Protein AF-0000000069466565 (afdb_homodimer)

Nearest PDB structures (foldseek):
  8gk3-assembly10_J  TM=8.746E-01  e=1.730E-12  Homo sapiens
  2v0m-assembly2_B  TM=7.792E-01  e=9.786E-13  Homo sapiens
  7wzl-assembly1_A  TM=8.417E-01  e=1.975E-11  Streptomyces avermitilis
  2v0m-assembly3_C  TM=7.382E-01  e=1.730E-12  Homo sapiens
  7wzm-assembly1_A  TM=8.227E-01  e=2.559E-11  Streptomyces avermitilis

Radius of gyration: 23.62 Å; Cα contacts (8 Å, |Δi|>4): 745; chains: 2; bounding box: 65×67×74 Å

Solvent-accessible surface area (backbone atoms only — not comparable to full-atom values): 26629 Å² total; per-residue (Å²): 112,69,66,54,50,50,46,48,50,47,47,53,48,43,50,53,47,48,47,48,50,44,49,49,46,46,56,54,61,75,35,70,61,38,47,27,67,46,46,40,40,51,43,0,26,48,14,17,61,72,31,51,52,29,26,41,43,38,49,48,33,51,45,51,40,17,69,29,64,69,58,39,51,54,42,42,53,53,46,37,71,74,46,55,87,57,84,72,70,81,87,45,74,70,56,56,69,68,42,55,64,52,48,19,39,47,51,41,32,24,37,70,54,19,30,40,29,57,44,76,43,68,34,89,45,74,39,78,52,97,88,38,77,43,50,54,68,40,78,42,75,47,51,39,53,60,57,39,44,36,51,92,69,29,70,66,38,87,58,93,52,36,64,55,52,35,82,92,37,35,78,70,44,55,78,82,56,66,57,52,49,59,86,40,91,78,43,47,63,62,42,55,49,37,50,50,49,27,49,50,51,50,48,57,51,47,67,49,29,42,59,35,33,74,65,56,70,88,76,51,46,76,36,82,43,41,30,45,38,58,73,52,87,76,49,38,46,41,36,49,70,71,75,69,67,90,120,110,70,65,55,51,50,46,46,51,49,47,51,48,44,48,53,47,47,47,48,50,44,50,50,44,46,55,56,62,74,35,70,62,38,48,27,67,47,47,39,41,51,44,1,26,49,12,17,59,72,31,54,53,31,27,40,44,39,50,48,34,50,44,52,38,17,67,29,63,70,58,39,50,53,43,41,52,51,45,37,72,74,46,57,87,58,84,72,72,81,86,47,74,70,56,56,68,68,42,55,64,50,49,19,40,48,50,41,32,26,38,70,54,20,29,39,28,55,42,78,45,68,34,88,46,73,37,78,53,98,88,37,77,44,52,54,69,39,78,41,75,48,51,39,54,59,57,39,45,35,52,91,68,29,71,66,40,85,56,91,54,35,66,56,53,34,81,92,37,34,78,69,44,55,77,82,56,64,57,51,51,60,85,42,91,78,41,47,63,61,42,54,49,37,50,50,48,28,50,51,51,51,47,58,48,47,67,49,29,42,60,35,33,74,66,57,69,89,76,51,47,76,37,83,43,41,32,45,37,60,74,54,86,76,48,37,45,41,37,49,71,73,75,68,69,87,122

pLDDT: mean 73.12, std 19.89, range [24.97, 98.38]

Structure (mmCIF, N/CA/C/O backbone):
data_AF-0000000069466565-model_v1
#
loop_
_entity.id
_entity.type
_entity.pdbx_description
1 polymer 'Cytochrome P450 4V2'
#
loop_
_atom_site.group_PDB
_atom_site.id
_atom_site.type_symbol
_atom_site.label_atom_id
_atom_site.label_alt_id
_atom_site.label_comp_id
_atom_site.label_asym_id
_atom_site.label_entity_id
_atom_site.label_seq_id
_atom_site.pdbx_PDB_ins_code
_atom_site.Cartn_x
_atom_site.Cartn_y
_atom_site.Cartn_z
_atom_site.occupancy
_atom_site.B_iso_or_equiv
_atom_site.auth_seq_id
_atom_site.auth_comp_id
_atom_site.auth_asym_id
_atom_site.auth_atom_id
_atom_site.pdbx_PDB_model_num
ATOM 1 N N . MET A 1 1 ? 32.688 6.328 -4.332 1 39.59 1 MET A N 1
ATOM 2 C CA . MET A 1 1 ? 32.031 5.508 -5.332 1 39.59 1 MET A CA 1
ATOM 3 C C . MET A 1 1 ? 30.609 5.148 -4.879 1 39.59 1 MET A C 1
ATOM 5 O O . MET A 1 1 ? 29.672 5.223 -5.664 1 39.59 1 MET A O 1
ATOM 9 N N . ILE A 1 2 ? 30.406 4.828 -3.623 1 44.97 2 ILE A N 1
ATOM 10 C CA . ILE A 1 2 ? 29.109 4.473 -3.051 1 44.97 2 ILE A CA 1
ATOM 11 C C . ILE A 1 2 ? 28.25 5.723 -2.91 1 44.97 2 ILE A C 1
ATOM 13 O O . ILE A 1 2 ? 27.047 5.691 -3.195 1 44.97 2 ILE A O 1
ATOM 17 N N . GLU A 1 3 ? 28.859 6.816 -2.572 1 44 3 GLU A N 1
ATOM 18 C CA . GLU A 1 3 ? 28.156 8.094 -2.441 1 44 3 GLU A CA 1
ATOM 19 C C . GLU A 1 3 ? 27.625 8.562 -3.787 1 44 3 GLU A C 1
ATOM 21 O O . GLU A 1 3 ? 26.516 9.102 -3.863 1 44 3 GLU A O 1
ATOM 26 N N . GLU A 1 4 ? 28.375 8.414 -4.73 1 41.91 4 GLU A N 1
ATOM 27 C CA . GLU A 1 4 ? 27.969 8.82 -6.074 1 41.91 4 GLU A CA 1
ATOM 28 C C . GLU A 1 4 ? 26.828 7.949 -6.59 1 41.91 4 GLU A C 1
ATOM 30 O O . GLU A 1 4 ? 25.906 8.445 -7.242 1 41.91 4 GLU A O 1
ATOM 35 N N . LYS A 1 5 ? 26.922 6.691 -6.379 1 36.91 5 LYS A N 1
ATOM 36 C CA . LYS A 1 5 ? 25.844 5.816 -6.828 1 36.91 5 LYS A CA 1
ATOM 37 C C . LYS A 1 5 ? 24.531 6.133 -6.102 1 36.91 5 LYS A C 1
ATOM 39 O O . LYS A 1 5 ? 23.469 6.141 -6.715 1 36.91 5 LYS A O 1
ATOM 44 N N . LYS A 1 6 ? 24.672 6.504 -4.918 1 40.34 6 LYS A N 1
ATOM 45 C CA . LYS A 1 6 ? 23.516 6.953 -4.148 1 40.34 6 LYS A CA 1
ATOM 46 C C . LYS A 1 6 ? 22.938 8.234 -4.738 1 40.34 6 LYS A C 1
ATOM 48 O O . LYS A 1 6 ? 21.703 8.375 -4.832 1 40.34 6 LYS A O 1
ATOM 53 N N . LYS A 1 7 ? 23.812 9.047 -5.195 1 45 7 LYS A N 1
ATOM 54 C CA . LYS A 1 7 ? 23.375 10.297 -5.816 1 45 7 LYS A CA 1
ATOM 55 C C . LYS A 1 7 ? 22.703 10.047 -7.156 1 45 7 LYS A C 1
ATOM 57 O O . LYS A 1 7 ? 21.688 10.68 -7.48 1 45 7 LYS A O 1
ATOM 62 N N . ARG A 1 8 ? 23.312 9.18 -7.863 1 41.19 8 ARG A N 1
ATOM 63 C CA . ARG A 1 8 ? 22.734 8.891 -9.172 1 41.19 8 ARG A CA 1
ATOM 64 C C . ARG A 1 8 ? 21.422 8.148 -9.031 1 41.19 8 ARG A C 1
ATOM 66 O O . ARG A 1 8 ? 20.484 8.391 -9.797 1 41.19 8 ARG A O 1
ATOM 73 N N . TYR A 1 9 ? 21.422 7.23 -8.133 1 37.16 9 TYR A N 1
ATOM 74 C CA . TYR A 1 9 ? 20.172 6.535 -7.852 1 37.16 9 TYR A CA 1
ATOM 75 C C . TYR A 1 9 ? 19.125 7.492 -7.285 1 37.16 9 TYR A C 1
ATOM 77 O O . TYR A 1 9 ? 17.953 7.441 -7.668 1 37.16 9 TYR A O 1
ATOM 85 N N . ARG A 1 10 ? 19.578 8.43 -6.484 1 41.59 10 ARG A N 1
ATOM 86 C CA . ARG A 1 10 ? 18.703 9.484 -5.98 1 41.59 10 ARG A CA 1
ATOM 87 C C . ARG A 1 10 ? 18.25 10.406 -7.109 1 41.59 10 ARG A C 1
ATOM 89 O O . ARG A 1 10 ? 17.094 10.836 -7.145 1 41.59 10 ARG A O 1
ATOM 96 N N . ARG A 1 11 ? 19.234 10.75 -7.914 1 42.34 11 ARG A N 1
ATOM 97 C CA . ARG A 1 11 ? 18.922 11.656 -9.016 1 42.34 11 ARG A CA 1
ATOM 98 C C . ARG A 1 11 ? 18.047 10.969 -10.055 1 42.34 11 ARG A C 1
ATOM 100 O O . ARG A 1 11 ? 17.125 11.586 -10.594 1 42.34 11 ARG A O 1
ATOM 107 N N . GLY A 1 12 ? 18.453 9.859 -10.477 1 40.31 12 GLY A N 1
ATOM 108 C CA . GLY A 1 12 ? 17.641 9.109 -11.438 1 40.31 12 GLY A CA 1
ATOM 109 C C . GLY A 1 12 ? 16.266 8.742 -10.898 1 40.31 12 GLY A C 1
ATOM 110 O O . GLY A 1 12 ? 15.281 8.797 -11.625 1 40.31 12 GLY A O 1
ATOM 111 N N . GLU A 1 13 ? 16.266 8.32 -9.734 1 40.88 13 GLU A N 1
ATOM 112 C CA . GLU A 1 13 ? 15.016 8.047 -9.031 1 40.88 13 GLU A CA 1
ATOM 113 C C . GLU A 1 13 ? 14.18 9.312 -8.859 1 40.88 13 GLU A C 1
ATOM 115 O O . GLU A 1 13 ? 12.961 9.281 -9.031 1 40.88 13 GLU A O 1
ATOM 120 N N . LYS A 1 14 ? 14.852 10.414 -8.594 1 44.22 14 LYS A N 1
ATOM 121 C CA . LYS A 1 14 ? 14.172 11.703 -8.477 1 44.22 14 LYS A CA 1
ATOM 122 C C . LYS A 1 14 ? 13.555 12.117 -9.812 1 44.22 14 LYS A C 1
ATOM 124 O O . LYS A 1 14 ? 12.422 12.602 -9.852 1 44.22 14 LYS A O 1
ATOM 129 N N . GLU A 1 15 ? 14.398 12 -10.773 1 44.16 15 GLU A N 1
ATOM 130 C CA . GLU A 1 15 ? 13.914 12.438 -12.07 1 44.16 15 GLU A CA 1
ATOM 131 C C . GLU A 1 15 ? 12.742 11.578 -12.547 1 44.16 15 GLU A C 1
ATOM 133 O O . GLU A 1 15 ? 11.758 12.102 -13.078 1 44.16 15 GLU A O 1
ATOM 138 N N . THR A 1 16 ? 12.891 10.367 -12.453 1 41.03 16 THR A N 1
ATOM 139 C CA . THR A 1 16 ? 11.82 9.484 -12.906 1 41.03 16 THR A CA 1
ATOM 140 C C . THR A 1 16 ? 10.586 9.625 -12.023 1 41.03 16 THR A C 1
ATOM 142 O O . THR A 1 16 ? 9.461 9.648 -12.516 1 41.03 16 THR A O 1
ATOM 145 N N . ARG A 1 17 ? 10.844 9.789 -10.766 1 43.06 17 ARG A N 1
ATOM 146 C CA . ARG A 1 17 ? 9.742 10 -9.844 1 43.06 17 ARG A CA 1
ATOM 147 C C . ARG A 1 17 ? 9.047 11.336 -10.109 1 43.06 17 ARG A C 1
ATOM 149 O O . ARG A 1 17 ? 7.82 11.422 -10.086 1 43.06 17 ARG A O 1
ATOM 156 N N . THR A 1 18 ? 9.984 12.305 -10.383 1 44.16 18 THR A N 1
ATOM 157 C CA . THR A 1 18 ? 9.445 13.625 -10.703 1 44.16 18 THR A CA 1
ATOM 158 C C . THR A 1 18 ? 8.633 13.578 -11.992 1 44.16 18 THR A C 1
ATOM 160 O O . THR A 1 18 ? 7.574 14.203 -12.094 1 44.16 18 THR A O 1
ATOM 163 N N . ARG A 1 19 ? 9.109 12.859 -12.859 1 41.47 19 ARG A N 1
ATOM 164 C CA . ARG A 1 19 ? 8.375 12.797 -14.125 1 41.47 19 ARG A CA 1
ATOM 165 C C . ARG A 1 19 ? 7.027 12.117 -13.945 1 41.47 19 ARG A C 1
ATOM 167 O O . ARG A 1 19 ? 6.023 12.547 -14.516 1 41.47 19 ARG A O 1
ATOM 174 N N . LYS A 1 20 ? 7.07 11.148 -13.227 1 43.25 20 LYS A N 1
ATOM 175 C CA . LYS A 1 20 ? 5.844 10.398 -12.977 1 43.25 20 LYS A CA 1
ATOM 176 C C . LYS A 1 20 ? 4.836 11.242 -12.195 1 43.25 20 LYS A C 1
ATOM 178 O O . LYS A 1 20 ? 3.645 11.25 -12.523 1 43.25 20 LYS A O 1
ATOM 183 N N . TYR A 1 21 ? 5.434 11.773 -11.25 1 45.84 21 TYR A N 1
ATOM 184 C CA . TYR A 1 21 ? 4.609 12.727 -10.516 1 45.84 21 TYR A CA 1
ATOM 185 C C . TYR A 1 21 ? 4.066 13.805 -11.438 1 45.84 21 TYR A C 1
ATOM 187 O O . TYR A 1 21 ? 2.9 14.195 -11.336 1 45.84 21 TYR A O 1
ATOM 195 N N . LYS A 1 22 ? 4.934 14.109 -12.297 1 43.66 22 LYS A N 1
ATOM 196 C CA . LYS A 1 22 ? 4.508 15.117 -13.266 1 43.66 22 LYS A CA 1
ATOM 197 C C . LYS A 1 22 ? 3.395 14.586 -14.164 1 43.66 22 LYS A C 1
ATOM 199 O O . LYS A 1 22 ? 2.416 15.289 -14.422 1 43.66 22 LYS A O 1
ATOM 204 N N . ALA A 1 23 ? 3.574 13.461 -14.578 1 43.47 23 ALA A N 1
ATOM 205 C CA . ALA A 1 23 ? 2.557 12.898 -15.453 1 43.47 23 ALA A CA 1
ATOM 206 C C . ALA A 1 23 ? 1.229 12.727 -14.727 1 43.47 23 ALA A C 1
ATOM 208 O O . ALA A 1 23 ? 0.166 13.016 -15.281 1 43.47 23 ALA A O 1
ATOM 209 N N . LEU A 1 24 ? 1.305 12.312 -13.594 1 45.97 24 LEU A N 1
ATOM 210 C CA . LEU A 1 24 ? 0.1 12.188 -12.781 1 45.97 24 LEU A CA 1
ATOM 211 C C . LEU A 1 24 ? -0.555 13.547 -12.57 1 45.97 24 LEU A C 1
ATOM 213 O O . LEU A 1 24 ? -1.773 13.68 -12.703 1 45.97 24 LEU A O 1
ATOM 217 N N . MET A 1 25 ? 0.292 14.32 -12.211 1 45.16 25 MET A N 1
ATOM 218 C CA . MET A 1 25 ? -0.191 15.688 -12.023 1 45.16 25 MET A CA 1
ATOM 219 C C . MET A 1 25 ? -0.818 16.219 -13.305 1 45.16 25 MET A C 1
ATOM 221 O O . MET A 1 25 ? -1.869 16.859 -13.266 1 45.16 25 MET A O 1
ATOM 225 N N . GLU A 1 26 ? -0.104 15.922 -14.344 1 44.25 26 GLU A N 1
ATOM 226 C CA . GLU A 1 26 ? -0.64 16.359 -15.625 1 44.25 26 GLU A CA 1
ATOM 227 C C . GLU A 1 26 ? -2.004 15.734 -15.898 1 44.25 26 GLU A C 1
ATOM 229 O O . GLU A 1 26 ? -2.912 16.406 -16.406 1 44.25 26 GLU A O 1
ATOM 234 N N . MET A 1 27 ? -2.1 14.57 -15.5 1 43.72 27 MET A N 1
ATOM 235 C CA . MET A 1 27 ? -3.385 13.906 -15.688 1 43.72 27 MET A CA 1
ATOM 236 C C . MET A 1 27 ? -4.457 14.531 -14.797 1 43.72 27 MET A C 1
ATOM 238 O O . MET A 1 27 ? -5.602 14.703 -15.227 1 43.72 27 MET A O 1
ATOM 242 N N . LEU A 1 28 ? -4.031 14.797 -13.656 1 45.84 28 LEU A N 1
ATOM 243 C CA . LEU A 1 28 ? -4.957 15.445 -12.727 1 45.84 28 LEU A CA 1
ATOM 244 C C . LEU A 1 28 ? -5.305 16.859 -13.203 1 45.84 28 LEU A C 1
ATOM 246 O O . LEU A 1 28 ? -6.445 17.297 -13.047 1 45.84 28 LEU A O 1
ATOM 250 N N . LEU A 1 29 ? -4.254 17.469 -13.695 1 44.94 29 LEU A N 1
ATOM 251 C CA . LEU A 1 29 ? -4.414 18.859 -14.125 1 44.94 29 LEU A CA 1
ATOM 252 C C . LEU A 1 29 ? -5.219 18.938 -15.414 1 44.94 29 LEU A C 1
ATOM 254 O O . LEU A 1 29 ? -5.914 19.938 -15.656 1 44.94 29 LEU A O 1
ATOM 258 N N . ASP A 1 30 ? -5.008 18.016 -16.219 1 43.19 30 ASP A N 1
ATOM 259 C CA . ASP A 1 30 ? -5.711 18.094 -17.5 1 43.19 30 ASP A CA 1
ATOM 260 C C . ASP A 1 30 ? -7.211 17.891 -17.312 1 43.19 30 ASP A C 1
ATOM 262 O O . ASP A 1 30 ? -8 18.188 -18.219 1 43.19 30 ASP A O 1
ATOM 266 N N . ARG A 1 31 ? -7.496 17.5 -16.109 1 43 31 ARG A N 1
ATOM 267 C CA . ARG A 1 31 ? -8.93 17.312 -15.883 1 43 31 ARG A CA 1
ATOM 268 C C . ARG A 1 31 ? -9.477 18.375 -14.938 1 43 31 ARG A C 1
ATOM 270 O O . ARG A 1 31 ? -8.867 18.672 -13.914 1 43 31 ARG A O 1
ATOM 277 N N . ASN A 1 32 ? -10.344 19.172 -15.344 1 46.47 32 ASN A N 1
ATOM 278 C CA . ASN A 1 32 ? -10.961 20.281 -14.648 1 46.47 32 ASN A CA 1
ATOM 279 C C . ASN A 1 32 ? -11.633 19.844 -13.352 1 46.47 32 ASN A C 1
ATOM 281 O O . ASN A 1 32 ? -11.773 20.625 -12.414 1 46.47 32 ASN A O 1
ATOM 285 N N . GLU A 1 33 ? -12.297 18.797 -13.375 1 44.88 33 GLU A N 1
ATOM 286 C CA . GLU A 1 33 ? -12.977 18.219 -12.219 1 44.88 33 GLU A CA 1
ATOM 287 C C . GLU A 1 33 ? -12.672 16.734 -12.07 1 44.88 33 GLU A C 1
ATOM 289 O O . GLU A 1 33 ? -12.75 15.984 -13.039 1 44.88 33 GLU A O 1
ATOM 294 N N . LEU A 1 34 ? -11.883 16.562 -11.141 1 48.78 34 LEU A N 1
ATOM 295 C CA . LEU A 1 34 ? -11.711 15.141 -10.859 1 48.78 34 LEU A CA 1
ATOM 296 C C . LEU A 1 34 ? -12.711 14.672 -9.805 1 48.78 34 LEU A C 1
ATOM 298 O O . LEU A 1 34 ? -12.914 15.344 -8.797 1 48.78 34 LEU A O 1
ATOM 302 N N . SER A 1 35 ? -13.484 13.797 -10.281 1 46.06 35 SER A N 1
ATOM 303 C CA . SER A 1 35 ? -14.375 13.164 -9.32 1 46.06 35 SER A CA 1
ATOM 304 C C . SER A 1 35 ? -13.594 12.422 -8.242 1 46.06 35 SER A C 1
ATOM 306 O O . SER A 1 35 ? -12.391 12.188 -8.391 1 46.06 35 SER A O 1
ATOM 308 N N . ALA A 1 36 ? -14.297 12.211 -7.242 1 43.5 36 ALA A N 1
ATOM 309 C CA . ALA A 1 36 ? -13.742 11.445 -6.125 1 43.5 36 ALA A CA 1
ATOM 310 C C . ALA A 1 36 ? -13.062 10.172 -6.613 1 43.5 36 ALA A C 1
ATOM 312 O O . ALA A 1 36 ? -11.977 9.82 -6.141 1 43.5 36 ALA A O 1
ATOM 313 N N . ALA A 1 37 ? -13.797 9.742 -7.512 1 45.16 37 ALA A N 1
ATOM 314 C CA . ALA A 1 37 ? -13.297 8.492 -8.07 1 45.16 37 ALA A CA 1
ATOM 315 C C . ALA A 1 37 ? -11.992 8.711 -8.828 1 45.16 37 ALA A C 1
ATOM 317 O O . ALA A 1 37 ? -11.062 7.902 -8.734 1 45.16 37 ALA A O 1
ATOM 318 N N . GLU A 1 38 ? -11.93 9.844 -9.375 1 46.88 38 GLU A N 1
ATOM 319 C CA . GLU A 1 38 ? -10.734 10.148 -10.148 1 46.88 38 GLU A CA 1
ATOM 320 C C . GLU A 1 38 ? -9.555 10.484 -9.242 1 46.88 38 GLU A C 1
ATOM 322 O O . GLU A 1 38 ? -8.422 10.086 -9.508 1 46.88 38 GLU A O 1
ATOM 327 N N . ILE A 1 39 ? -9.789 11.164 -8.25 1 47.41 39 ILE A N 1
ATOM 328 C CA . ILE A 1 39 ? -8.758 11.5 -7.27 1 47.41 39 ILE A CA 1
ATOM 329 C C . ILE A 1 39 ? -8.227 10.227 -6.613 1 47.41 39 ILE A C 1
ATOM 331 O O . ILE A 1 39 ? -7.016 10.039 -6.504 1 47.41 39 ILE A O 1
ATOM 335 N N . ASP A 1 40 ? -9.203 9.547 -6.172 1 44.66 40 ASP A N 1
ATOM 336 C CA . ASP A 1 40 ? -8.805 8.266 -5.594 1 44.66 40 ASP A CA 1
ATOM 337 C C . ASP A 1 40 ? -7.945 7.465 -6.57 1 44.66 40 ASP A C 1
ATOM 339 O O . ASP A 1 40 ? -6.941 6.867 -6.18 1 44.66 40 ASP A O 1
ATOM 343 N N . GLU A 1 41 ? -8.391 7.586 -7.762 1 43.97 41 GLU A N 1
ATOM 344 C CA . GLU A 1 41 ? -7.66 6.887 -8.812 1 43.97 41 GLU A CA 1
ATOM 345 C C . GLU A 1 41 ? -6.246 7.438 -8.961 1 43.97 41 GLU A C 1
ATOM 347 O O . GLU A 1 41 ? -5.289 6.672 -9.117 1 43.97 41 GLU A O 1
ATOM 352 N N . GLU A 1 42 ? -6.207 8.68 -8.898 1 45.5 42 GLU A N 1
ATOM 353 C CA . GLU A 1 42 ? -4.906 9.328 -9.039 1 45.5 42 GLU A CA 1
ATOM 354 C C . GLU A 1 42 ? -4.012 9.031 -7.844 1 45.5 42 GLU A C 1
ATOM 356 O O . GLU A 1 42 ? -2.816 8.781 -8 1 45.5 42 GLU A O 1
ATOM 361 N N . MET A 1 43 ? -4.555 9.133 -6.77 1 43.53 43 MET A N 1
ATOM 362 C CA . MET A 1 43 ? -3.797 8.859 -5.551 1 43.53 43 MET A CA 1
ATOM 363 C C . MET A 1 43 ? -3.32 7.414 -5.52 1 43.53 43 MET A C 1
ATOM 365 O O . MET A 1 43 ? -2.197 7.133 -5.094 1 43.53 43 MET A O 1
ATOM 369 N N . ASP A 1 44 ? -4.262 6.641 -5.961 1 42.16 44 ASP A N 1
ATOM 370 C CA . ASP A 1 44 ? -3.924 5.223 -6.047 1 42.16 44 ASP A CA 1
ATOM 371 C C . ASP A 1 44 ? -2.746 4.996 -6.992 1 42.16 44 ASP A C 1
ATOM 373 O O . ASP A 1 44 ? -1.87 4.176 -6.711 1 42.16 44 ASP A O 1
ATOM 377 N N . THR A 1 45 ? -2.764 5.738 -8.039 1 41.62 45 THR A N 1
ATOM 378 C CA . THR A 1 45 ? -1.65 5.68 -8.977 1 41.62 45 THR A CA 1
ATOM 379 C C . THR A 1 45 ? -0.339 6.043 -8.289 1 41.62 45 THR A C 1
ATOM 381 O O . THR A 1 45 ? 0.695 5.422 -8.547 1 41.62 45 THR A O 1
ATOM 384 N N . PHE A 1 46 ? -0.394 6.836 -7.355 1 42.12 46 PHE A N 1
ATOM 385 C CA . PHE A 1 46 ? 0.79 7.234 -6.602 1 42.12 46 PHE A CA 1
ATOM 386 C C . PHE A 1 46 ? 1.244 6.109 -5.68 1 42.12 46 PHE A C 1
ATOM 388 O O . PHE A 1 46 ? 2.443 5.93 -5.457 1 42.12 46 PHE A O 1
ATOM 395 N N . ALA A 1 47 ? 0.37 5.445 -5.09 1 41.38 47 ALA A N 1
ATOM 396 C CA . ALA A 1 47 ? 0.669 4.359 -4.156 1 41.38 47 ALA A CA 1
ATOM 397 C C . ALA A 1 47 ? 1.365 3.203 -4.867 1 41.38 47 ALA A C 1
ATOM 399 O O . ALA A 1 47 ? 2.203 2.518 -4.277 1 41.38 47 ALA A O 1
ATOM 400 N N . LEU A 1 48 ? 1.037 2.932 -6.109 1 39.09 48 LEU A N 1
ATOM 401 C CA . LEU A 1 48 ? 1.658 1.831 -6.836 1 39.09 48 LEU A CA 1
ATOM 402 C C . LEU A 1 48 ? 3.17 2.016 -6.914 1 39.09 48 LEU A C 1
ATOM 404 O O . LEU A 1 48 ? 3.92 1.036 -6.926 1 39.09 48 LEU A O 1
ATOM 408 N N . ALA A 1 49 ? 3.727 3.285 -6.996 1 40.25 49 ALA A N 1
ATOM 409 C CA . ALA A 1 49 ? 5.172 3.447 -7.141 1 40.25 49 ALA A CA 1
ATOM 410 C C . ALA A 1 49 ? 5.906 2.914 -5.914 1 40.25 49 ALA A C 1
ATOM 412 O O . ALA A 1 49 ? 7.133 3.021 -5.824 1 40.25 49 ALA A O 1
ATOM 413 N N . GLY A 1 50 ? 5.242 1.867 -5.32 1 42.59 50 GLY A N 1
ATOM 414 C CA . GLY A 1 50 ? 5.988 1.29 -4.215 1 42.59 50 GLY A CA 1
ATOM 415 C C . GLY A 1 50 ? 6.031 2.186 -2.992 1 42.59 50 GLY A C 1
ATOM 416 O O . GLY A 1 50 ? 6.746 1.899 -2.029 1 42.59 50 GLY A O 1
ATOM 417 N N . HIS A 1 51 ? 5.414 3.293 -3.191 1 51.38 51 HIS A N 1
ATOM 418 C CA . HIS A 1 51 ? 5.508 4.18 -2.037 1 51.38 51 HIS A CA 1
ATOM 419 C C . HIS A 1 51 ? 4.211 4.18 -1.238 1 51.38 51 HIS A C 1
ATOM 421 O O . HIS A 1 51 ? 3.541 5.211 -1.134 1 51.38 51 HIS A O 1
ATOM 427 N N . VAL A 1 52 ? 3.836 2.982 -0.879 1 56.59 52 VAL A N 1
ATOM 428 C CA . VAL A 1 52 ? 2.602 2.76 -0.134 1 56.59 52 VAL A CA 1
ATOM 429 C C . VAL A 1 52 ? 2.492 3.775 1.002 1 56.59 52 VAL A C 1
ATOM 431 O O . VAL A 1 52 ? 1.42 4.332 1.245 1 56.59 52 VAL A O 1
ATOM 434 N N . ASN A 1 53 ? 3.613 4.074 1.418 1 66.62 53 ASN A N 1
ATOM 435 C CA . ASN A 1 53 ? 3.611 4.984 2.559 1 66.62 53 ASN A CA 1
ATOM 436 C C . ASN A 1 53 ? 3.309 6.418 2.129 1 66.62 53 ASN A C 1
ATOM 438 O O . ASN A 1 53 ? 2.557 7.125 2.801 1 66.62 53 ASN A O 1
ATOM 442 N N . THR A 1 54 ? 3.859 6.73 1.03 1 72.19 54 THR A N 1
ATOM 443 C CA . THR A 1 54 ? 3.643 8.086 0.541 1 72.19 54 THR A CA 1
ATOM 444 C C . THR A 1 54 ? 2.186 8.281 0.13 1 72.19 54 THR A C 1
ATOM 446 O O . THR A 1 54 ? 1.575 9.305 0.46 1 72.19 54 THR A O 1
ATOM 449 N N . THR A 1 55 ? 1.61 7.324 -0.483 1 70.62 55 THR A N 1
ATOM 450 C CA . THR A 1 55 ? 0.225 7.398 -0.935 1 70.62 55 THR A CA 1
ATOM 451 C C . THR A 1 55 ? -0.728 7.48 0.254 1 70.62 55 THR A C 1
ATOM 453 O O . THR A 1 55 ? -1.67 8.273 0.246 1 70.62 55 THR A O 1
ATOM 456 N N . ALA A 1 56 ? -0.486 6.691 1.161 1 75.44 56 ALA A N 1
ATOM 457 C CA . ALA A 1 56 ? -1.336 6.715 2.348 1 75.44 56 ALA A CA 1
ATOM 458 C C . ALA A 1 56 ? -1.252 8.062 3.059 1 75.44 56 ALA A C 1
ATOM 460 O O . ALA A 1 56 ? -2.271 8.609 3.48 1 75.44 56 ALA A O 1
ATOM 461 N N . ALA A 1 57 ? -0.035 8.531 3.143 1 81.88 57 ALA A N 1
ATOM 462 C CA . ALA A 1 57 ? 0.16 9.812 3.807 1 81.88 57 ALA A CA 1
ATOM 463 C C . ALA A 1 57 ? -0.594 10.922 3.08 1 81.88 57 ALA A C 1
ATOM 465 O O . ALA A 1 57 ? -1.267 11.742 3.713 1 81.88 57 ALA A O 1
ATOM 466 N N . VAL A 1 58 ? -0.506 10.938 1.808 1 83.06 58 VAL A N 1
ATOM 467 C CA . VAL A 1 58 ? -1.149 11.969 0.997 1 83.06 58 VAL A CA 1
ATOM 468 C C . VAL A 1 58 ? -2.666 11.836 1.1 1 83.06 58 VAL A C 1
ATOM 470 O O . VAL A 1 58 ? -3.377 12.836 1.228 1 83.06 58 VAL A O 1
ATOM 473 N N . ARG A 1 59 ? -3.135 10.648 1.089 1 80.06 59 ARG A N 1
ATOM 474 C CA . ARG A 1 59 ? -4.566 10.383 1.179 1 80.06 59 ARG A CA 1
ATOM 475 C C . ARG A 1 59 ? -5.141 10.914 2.488 1 80.06 59 ARG A C 1
ATOM 477 O O . ARG A 1 59 ? -6.148 11.625 2.486 1 80.06 59 ARG A O 1
ATOM 484 N N . TRP A 1 60 ? -4.527 10.578 3.492 1 88 60 TRP A N 1
ATOM 485 C CA . TRP A 1 60 ? -5.02 11.023 4.793 1 88 60 TRP A CA 1
ATOM 486 C C . TRP A 1 60 ? -4.93 12.539 4.918 1 88 60 TRP A C 1
ATOM 488 O O . TRP A 1 60 ? -5.828 13.172 5.477 1 88 60 TRP A O 1
ATOM 498 N N . ALA A 1 61 ? -3.84 13.086 4.422 1 92.19 61 ALA A N 1
ATOM 499 C CA . ALA A 1 61 ? -3.676 14.531 4.488 1 92.19 61 ALA A CA 1
ATOM 500 C C . ALA A 1 61 ? -4.793 15.242 3.729 1 92.19 61 ALA A C 1
ATOM 502 O O . ALA A 1 61 ? -5.414 16.172 4.254 1 92.19 61 ALA A O 1
ATOM 503 N N . LEU A 1 62 ? -5.094 14.789 2.547 1 89.12 62 LEU A N 1
ATOM 504 C CA . LEU A 1 62 ? -6.129 15.43 1.741 1 89.12 62 LEU A CA 1
ATOM 505 C C . LEU A 1 62 ? -7.508 15.211 2.357 1 89.12 62 LEU A C 1
ATOM 507 O O . LEU A 1 62 ? -8.359 16.094 2.322 1 89.12 62 LEU A O 1
ATOM 511 N N . TYR A 1 63 ? -7.727 14.039 2.898 1 91.12 63 TYR A N 1
ATOM 512 C CA . TYR A 1 63 ? -8.984 13.742 3.576 1 91.12 63 TYR A CA 1
ATOM 513 C C . TYR A 1 63 ? -9.234 14.727 4.715 1 91.12 63 TYR A C 1
ATOM 515 O O . TYR A 1 63 ? -10.305 15.336 4.797 1 91.12 63 TYR A O 1
ATOM 523 N N . LEU A 1 64 ? -8.188 14.953 5.48 1 96.56 64 LEU A N 1
ATOM 524 C CA . LEU A 1 64 ? -8.336 15.812 6.648 1 96.56 64 LEU A CA 1
ATOM 525 C C . LEU A 1 64 ? -8.438 17.281 6.234 1 96.56 64 LEU A C 1
ATOM 527 O O . LEU A 1 64 ? -9.234 18.031 6.793 1 96.56 64 LEU A O 1
ATOM 531 N N . VAL A 1 65 ? -7.652 17.641 5.312 1 96.62 65 VAL A N 1
ATOM 532 C CA . VAL A 1 65 ? -7.738 19 4.797 1 96.62 65 VAL A CA 1
ATOM 533 C C . VAL A 1 65 ? -9.133 19.25 4.215 1 96.62 65 VAL A C 1
ATOM 535 O O . VAL A 1 65 ? -9.719 20.312 4.422 1 96.62 65 VAL A O 1
ATOM 538 N N . GLY A 1 66 ? -9.68 18.266 3.562 1 95 66 GLY A N 1
ATOM 539 C CA . GLY A 1 66 ? -10.992 18.375 2.959 1 95 66 GLY A CA 1
ATOM 540 C C . GLY A 1 66 ? -12.109 18.5 3.98 1 95 66 GLY A C 1
ATOM 541 O O . GLY A 1 66 ? -13.188 19.016 3.668 1 95 66 GLY A O 1
ATOM 542 N N . LEU A 1 67 ? -11.883 18.078 5.152 1 97.19 67 LEU A N 1
ATOM 543 C CA . LEU A 1 67 ? -12.867 18.172 6.234 1 97.19 67 LEU A CA 1
ATOM 544 C C . LEU A 1 67 ? -12.734 19.484 6.98 1 97.19 67 LEU A C 1
ATOM 546 O O . LEU A 1 67 ? -13.602 19.844 7.785 1 97.19 67 LEU A O 1
ATOM 550 N N . ASN A 1 68 ? -11.641 20.234 6.688 1 97.94 68 ASN A N 1
ATOM 551 C CA . ASN A 1 68 ? -11.328 21.422 7.461 1 97.94 68 ASN A CA 1
ATOM 552 C C . ASN A 1 68 ? -11.039 22.625 6.559 1 97.94 68 ASN A C 1
ATOM 554 O O . ASN A 1 68 ? -9.883 22.969 6.324 1 97.94 68 ASN A O 1
ATOM 558 N N . PRO A 1 69 ? -12.07 23.297 6.227 1 97.31 69 PRO A N 1
ATOM 559 C CA . PRO A 1 69 ? -11.914 24.391 5.266 1 97.31 69 PRO A CA 1
ATOM 560 C C . PRO A 1 69 ? -11.023 25.516 5.789 1 97.31 69 PRO A C 1
ATOM 562 O O . PRO A 1 69 ? -10.328 26.172 5.008 1 97.31 69 PRO A O 1
ATOM 565 N N . ASP A 1 70 ? -11.062 25.734 7.078 1 97.88 70 ASP A N 1
ATOM 566 C CA . ASP A 1 70 ? -10.219 26.766 7.656 1 97.88 70 ASP A CA 1
ATOM 567 C C . ASP A 1 70 ? -8.742 26.438 7.508 1 97.88 70 ASP A C 1
ATOM 569 O O . ASP A 1 70 ? -7.926 27.297 7.191 1 97.88 70 ASP A O 1
ATOM 573 N N . VAL A 1 71 ? -8.414 25.234 7.727 1 98.38 71 VAL A N 1
ATOM 574 C CA . VAL A 1 71 ? -7.043 24.766 7.559 1 98.38 71 VAL A CA 1
ATOM 575 C C . VAL A 1 71 ? -6.648 24.844 6.086 1 98.38 71 VAL A C 1
ATOM 577 O O . VAL A 1 71 ? -5.547 25.281 5.754 1 98.38 71 VAL A O 1
ATOM 580 N N . GLN A 1 72 ? -7.52 24.406 5.246 1 98.12 72 GLN A N 1
ATOM 581 C CA . GLN A 1 72 ? -7.258 24.453 3.812 1 98.12 72 GLN A CA 1
ATOM 582 C C . GLN A 1 72 ? -6.98 25.875 3.352 1 98.12 72 GLN A C 1
ATOM 584 O O . GLN A 1 72 ? -6.062 26.109 2.564 1 98.12 72 GLN A O 1
ATOM 589 N N . ALA A 1 73 ? -7.762 26.812 3.863 1 98.06 73 ALA A N 1
ATOM 590 C CA . ALA A 1 73 ? -7.582 28.219 3.504 1 98.06 73 ALA A CA 1
ATOM 591 C C . ALA A 1 73 ? -6.199 28.719 3.908 1 98.06 73 ALA A C 1
ATOM 593 O O . ALA A 1 73 ? -5.551 29.438 3.152 1 98.06 73 ALA A O 1
ATOM 594 N N . LYS A 1 74 ? -5.785 28.344 5.051 1 98.25 74 LYS A N 1
ATOM 595 C CA . LYS A 1 74 ? -4.457 28.734 5.52 1 98.25 74 LYS A CA 1
ATOM 596 C C . LYS A 1 74 ? -3.363 28.141 4.641 1 98.25 74 LYS A C 1
ATOM 598 O O . LYS A 1 74 ? -2.375 28.797 4.328 1 98.25 74 LYS A O 1
ATOM 603 N N . VAL A 1 75 ? -3.537 26.906 4.246 1 98.38 75 VAL A N 1
ATOM 604 C CA . VAL A 1 75 ? -2.566 26.234 3.377 1 98.38 75 VAL A CA 1
ATOM 605 C C . VAL A 1 75 ? -2.537 26.938 2.016 1 98.38 75 VAL A C 1
ATOM 607 O O . VAL A 1 75 ? -1.464 27.172 1.457 1 98.38 75 VAL A O 1
ATOM 610 N N . HIS A 1 76 ? -3.723 27.203 1.518 1 97.06 76 HIS A N 1
ATOM 611 C CA . HIS A 1 76 ? -3.801 27.906 0.242 1 97.06 76 HIS A CA 1
ATOM 612 C C . HIS A 1 76 ? -3.084 29.25 0.308 1 97.06 76 HIS A C 1
ATOM 614 O O . HIS A 1 76 ? -2.355 29.609 -0.617 1 97.06 76 HIS A O 1
ATOM 620 N N . GLU A 1 77 ? -3.326 29.953 1.353 1 97.94 77 GLU A N 1
ATOM 621 C CA . GLU A 1 77 ? -2.67 31.25 1.531 1 97.94 77 GLU A CA 1
ATOM 622 C C . GLU A 1 77 ? -1.151 31.109 1.522 1 97.94 77 GLU A C 1
ATOM 624 O O . GLU A 1 77 ? -0.451 31.891 0.888 1 97.94 77 GLU A O 1
ATOM 629 N N . GLU A 1 78 ? -0.703 30.109 2.209 1 98.19 78 GLU A N 1
ATOM 630 C CA . GLU A 1 78 ? 0.733 29.859 2.254 1 98.19 78 GLU A CA 1
ATOM 631 C C . GLU A 1 78 ? 1.274 29.5 0.873 1 98.19 78 GLU A C 1
ATOM 633 O O . GLU A 1 78 ? 2.324 30 0.464 1 98.19 78 GLU A O 1
ATOM 638 N N . ILE A 1 79 ? 0.614 28.672 0.216 1 97.19 79 ILE A N 1
ATOM 639 C CA . ILE A 1 79 ? 1.026 28.25 -1.117 1 97.19 79 ILE A CA 1
ATOM 640 C C . ILE A 1 79 ? 1.049 29.453 -2.059 1 97.19 79 ILE A C 1
ATOM 642 O O . ILE A 1 79 ? 1.98 29.609 -2.85 1 97.19 79 ILE A O 1
ATOM 646 N N . ASP A 1 80 ? 0.09 30.297 -1.971 1 96.75 80 ASP A N 1
ATOM 647 C CA . ASP A 1 80 ? 0.018 31.5 -2.807 1 96.75 80 ASP A CA 1
ATOM 648 C C . ASP A 1 80 ? 1.186 32.438 -2.521 1 96.75 80 ASP A C 1
ATOM 650 O O . ASP A 1 80 ? 1.685 33.125 -3.428 1 96.75 80 ASP A O 1
ATOM 654 N N . GLN A 1 81 ? 1.564 32.531 -1.315 1 97.38 81 GLN A N 1
ATOM 655 C CA . GLN A 1 81 ? 2.697 33.375 -0.946 1 97.38 81 GLN A CA 1
ATOM 656 C C . GLN A 1 81 ? 3.99 32.844 -1.57 1 97.38 81 GLN A C 1
ATOM 658 O O . GLN A 1 81 ? 4.848 33.625 -1.97 1 97.38 81 GLN A O 1
ATOM 663 N N . VAL A 1 82 ? 4.105 31.594 -1.678 1 97 82 VAL A N 1
ATOM 664 C CA . VAL A 1 82 ? 5.344 30.984 -2.148 1 97 82 VAL A CA 1
ATOM 665 C C . VAL A 1 82 ? 5.355 30.953 -3.676 1 97 82 VAL A C 1
ATOM 667 O O . VAL A 1 82 ? 6.387 31.203 -4.301 1 97 82 VAL A O 1
ATOM 670 N N . PHE A 1 83 ? 4.227 30.672 -4.25 1 95.12 83 PHE A N 1
ATOM 671 C CA . PHE A 1 83 ? 4.223 30.391 -5.68 1 95.12 83 PHE A CA 1
ATOM 672 C C . PHE A 1 83 ? 3.584 31.531 -6.465 1 95.12 83 PHE A C 1
ATOM 674 O O . PHE A 1 83 ? 3.719 31.594 -7.688 1 95.12 83 PHE A O 1
ATOM 681 N N . GLY A 1 84 ? 2.863 32.375 -5.77 1 92.88 84 GLY A N 1
ATOM 682 C CA . GLY A 1 84 ? 2.129 33.406 -6.484 1 92.88 84 GLY A CA 1
ATOM 683 C C . GLY A 1 84 ? 1.09 32.844 -7.438 1 92.88 84 GLY A C 1
ATOM 684 O O . GLY A 1 84 ? 0.276 32 -7.055 1 92.88 84 GLY A O 1
ATOM 685 N N . ASN A 1 85 ? 1.217 33.281 -8.711 1 87.12 85 ASN A N 1
ATOM 686 C CA . ASN A 1 85 ? 0.229 32.875 -9.703 1 87.12 85 ASN A CA 1
ATOM 687 C C . ASN A 1 85 ? 0.777 31.797 -10.617 1 87.12 85 ASN A C 1
ATOM 689 O O . ASN A 1 85 ? 0.133 31.422 -11.594 1 87.12 85 ASN A O 1
ATOM 693 N N . ASP A 1 86 ? 1.904 31.328 -10.289 1 87.75 86 ASP A N 1
ATOM 694 C CA . ASP A 1 86 ? 2.492 30.266 -11.102 1 87.75 86 ASP A CA 1
ATOM 695 C C . ASP A 1 86 ? 1.938 28.891 -10.711 1 87.75 86 ASP A C 1
ATOM 697 O O . ASP A 1 86 ? 2.324 28.328 -9.688 1 87.75 86 ASP A O 1
ATOM 701 N N . LEU A 1 87 ? 1.181 28.422 -11.555 1 79.38 87 LEU A N 1
ATOM 702 C CA . LEU A 1 87 ? 0.479 27.188 -11.25 1 79.38 87 LEU A CA 1
ATOM 703 C C . LEU A 1 87 ? 1.227 25.984 -11.828 1 79.38 87 LEU A C 1
ATOM 705 O O . LEU A 1 87 ? 0.852 24.844 -11.578 1 79.38 87 LEU A O 1
ATOM 709 N N . LYS A 1 88 ? 2.393 26.25 -12.5 1 74.81 88 LYS A N 1
ATOM 710 C CA . LYS A 1 88 ? 2.941 25.172 -13.328 1 74.81 88 LYS A CA 1
ATOM 711 C C . LYS A 1 88 ? 4.391 24.875 -12.945 1 74.81 88 LYS A C 1
ATOM 713 O O . LYS A 1 88 ? 4.871 23.75 -13.141 1 74.81 88 LYS A O 1
ATOM 718 N N . ARG A 1 89 ? 5.035 25.859 -12.43 1 81.56 89 ARG A N 1
ATOM 719 C CA . ARG A 1 89 ? 6.457 25.625 -12.211 1 81.56 89 ARG A CA 1
ATOM 720 C C . ARG A 1 89 ? 6.684 24.5 -11.211 1 81.56 89 ARG A C 1
ATOM 722 O O . ARG A 1 89 ? 5.879 24.312 -10.289 1 81.56 89 ARG A O 1
ATOM 729 N N . PRO A 1 90 ? 7.785 23.781 -11.289 1 80.31 90 PRO A N 1
ATOM 730 C CA . PRO A 1 90 ? 8.07 22.688 -10.367 1 80.31 90 PRO A CA 1
ATOM 731 C C . PRO A 1 90 ? 8.312 23.156 -8.938 1 80.31 90 PRO A C 1
ATOM 733 O O . PRO A 1 90 ? 8.844 24.25 -8.727 1 80.31 90 PRO A O 1
ATOM 736 N N . VAL A 1 91 ? 7.902 22.328 -8.078 1 83.5 91 VAL A N 1
ATOM 737 C CA . VAL A 1 91 ? 8.133 22.578 -6.664 1 83.5 91 VAL A CA 1
ATOM 738 C C . VAL A 1 91 ? 9.594 22.266 -6.316 1 83.5 91 VAL A C 1
ATOM 740 O O . VAL A 1 91 ? 10.086 21.172 -6.605 1 83.5 91 VAL A O 1
ATOM 743 N N . THR A 1 92 ? 10.312 23.125 -5.762 1 85.31 92 THR A N 1
ATOM 744 C CA . THR A 1 92 ? 11.711 22.938 -5.383 1 85.31 92 THR A CA 1
ATOM 745 C C . THR A 1 92 ? 11.836 22.672 -3.885 1 85.31 92 THR A C 1
ATOM 747 O O . THR A 1 92 ? 10.883 22.891 -3.131 1 85.31 92 THR A O 1
ATOM 750 N N . GLU A 1 93 ? 12.984 22.203 -3.559 1 86.19 93 GLU A N 1
ATOM 751 C CA . GLU A 1 93 ? 13.258 21.984 -2.141 1 86.19 93 GLU A CA 1
ATOM 752 C C . GLU A 1 93 ? 13.141 23.297 -1.355 1 86.19 93 GLU A C 1
ATOM 754 O O . GLU A 1 93 ? 12.68 23.297 -0.212 1 86.19 93 GLU A O 1
ATOM 759 N N . GLU A 1 94 ? 13.617 24.359 -1.958 1 91.81 94 GLU A N 1
ATOM 760 C CA . GLU A 1 94 ? 13.539 25.672 -1.313 1 91.81 94 GLU A CA 1
ATOM 761 C C . GLU A 1 94 ? 12.086 26.094 -1.094 1 91.81 94 GLU A C 1
ATOM 763 O O . GLU A 1 94 ? 11.758 26.688 -0.067 1 91.81 94 GLU A O 1
ATOM 768 N N . ASP A 1 95 ? 11.219 25.828 -2.045 1 93.25 95 ASP A N 1
ATOM 769 C CA . ASP A 1 95 ? 9.797 26.094 -1.878 1 93.25 95 ASP A CA 1
ATOM 770 C C . ASP A 1 95 ? 9.234 25.344 -0.677 1 93.25 95 ASP A C 1
ATOM 772 O O . ASP A 1 95 ? 8.516 25.906 0.145 1 93.25 95 ASP A O 1
ATOM 776 N N . LEU A 1 96 ? 9.609 24.109 -0.594 1 93.38 96 LEU A N 1
ATOM 777 C CA . LEU A 1 96 ? 9.07 23.219 0.44 1 93.38 96 LEU A CA 1
ATOM 778 C C . LEU A 1 96 ? 9.484 23.703 1.827 1 93.38 96 LEU A C 1
ATOM 780 O O . LEU A 1 96 ? 8.727 23.562 2.791 1 93.38 96 LEU A O 1
ATOM 784 N N . LYS A 1 97 ? 10.633 24.281 1.915 1 93.44 97 LYS A N 1
ATOM 785 C CA . LYS A 1 97 ? 11.117 24.797 3.189 1 93.44 97 LYS A CA 1
ATOM 786 C C . LYS A 1 97 ? 10.266 25.969 3.668 1 93.44 97 LYS A C 1
ATOM 788 O O . LYS A 1 97 ? 10.156 26.219 4.871 1 93.44 97 LYS A O 1
ATOM 793 N N . GLN A 1 98 ? 9.68 26.625 2.793 1 96.44 98 GLN A N 1
ATOM 794 C CA . GLN A 1 98 ? 8.883 27.797 3.129 1 96.44 98 GLN A CA 1
ATOM 795 C C . GLN A 1 98 ? 7.461 27.406 3.52 1 96.44 98 GLN A C 1
ATOM 797 O O . GLN A 1 98 ? 6.723 28.219 4.086 1 96.44 98 GLN A O 1
ATOM 802 N N . LEU A 1 99 ? 7.039 26.234 3.213 1 97.38 99 LEU A N 1
ATOM 803 C CA . LEU A 1 99 ? 5.688 25.766 3.506 1 97.38 99 LEU A CA 1
ATOM 804 C C . LEU A 1 99 ? 5.605 25.172 4.906 1 97.38 99 LEU A C 1
ATOM 806 O O . LEU A 1 99 ? 5.293 23.984 5.062 1 97.38 99 LEU A O 1
ATOM 810 N N . GLN A 1 100 ? 5.695 26 5.875 1 96.25 100 GLN A N 1
ATOM 811 C CA . GLN A 1 100 ? 5.809 25.594 7.27 1 96.25 100 GLN A CA 1
ATOM 812 C C . GLN A 1 100 ? 4.461 25.125 7.812 1 96.25 100 GLN A C 1
ATOM 814 O O . GLN A 1 100 ? 4.395 24.188 8.609 1 96.25 100 GLN A O 1
ATOM 819 N N . TYR A 1 101 ? 3.449 25.828 7.445 1 97.75 101 TYR A N 1
ATOM 820 C CA . TYR A 1 101 ? 2.139 25.422 7.941 1 97.75 101 TYR A CA 1
ATOM 821 C C . TYR A 1 101 ? 1.718 24.094 7.336 1 97.75 101 TYR A C 1
ATOM 823 O O . TYR A 1 101 ? 1.101 23.266 8.008 1 97.75 101 TYR A O 1
ATOM 831 N N . LEU A 1 102 ? 1.992 23.922 6.051 1 98.06 102 LEU A N 1
ATOM 832 C CA . LEU A 1 102 ? 1.712 22.625 5.438 1 98.06 102 LEU A CA 1
ATOM 833 C C . LEU A 1 102 ? 2.445 21.5 6.168 1 98.06 102 LEU A C 1
ATOM 835 O O . LEU A 1 102 ? 1.912 20.406 6.316 1 98.06 102 LEU A O 1
ATOM 839 N N . ASP A 1 103 ? 3.629 21.781 6.59 1 95.06 103 ASP A N 1
ATOM 840 C CA . ASP A 1 103 ? 4.359 20.797 7.398 1 95.06 103 ASP A CA 1
ATOM 841 C C . ASP A 1 103 ? 3.57 20.422 8.648 1 95.06 103 ASP A C 1
ATOM 843 O O . ASP A 1 103 ? 3.502 19.25 9.023 1 95.06 103 ASP A O 1
ATOM 847 N N . CYS A 1 104 ? 3.053 21.422 9.281 1 96.06 104 CYS A N 1
ATOM 848 C CA . CYS A 1 104 ? 2.238 21.188 10.469 1 96.06 104 CYS A CA 1
ATOM 849 C C . CYS A 1 104 ? 1.024 20.328 10.133 1 96.06 104 CYS A C 1
ATOM 851 O O . CYS A 1 104 ? 0.666 19.422 10.898 1 96.06 104 CYS A O 1
ATOM 853 N N . VAL A 1 105 ? 0.445 20.609 9.008 1 97.69 105 VAL A N 1
ATOM 854 C CA . VAL A 1 105 ? -0.73 19.859 8.555 1 97.69 105 VAL A CA 1
ATOM 855 C C . VAL A 1 105 ? -0.362 18.406 8.312 1 97.69 105 VAL A C 1
ATOM 857 O O . VAL A 1 105 ? -1.083 17.5 8.734 1 97.69 105 VAL A O 1
ATOM 860 N N . LEU A 1 106 ? 0.753 18.188 7.695 1 94.69 106 LEU A N 1
ATOM 861 C CA . LEU A 1 106 ? 1.193 16.828 7.391 1 94.69 106 LEU A CA 1
ATOM 862 C C . LEU A 1 106 ? 1.553 16.078 8.664 1 94.69 106 LEU A C 1
ATOM 864 O O . LEU A 1 106 ? 1.219 14.898 8.812 1 94.69 106 LEU A O 1
ATOM 868 N N . LYS A 1 107 ? 2.168 16.719 9.586 1 92.44 107 LYS A N 1
ATOM 869 C CA . LYS A 1 107 ? 2.51 16.094 10.859 1 92.44 107 LYS A CA 1
ATOM 870 C C . LYS A 1 107 ? 1.255 15.711 11.641 1 92.44 107 LYS A C 1
ATOM 872 O O . LYS A 1 107 ? 1.166 14.609 12.188 1 92.44 107 LYS A O 1
ATOM 877 N N . GLU A 1 108 ? 0.334 16.656 11.672 1 95.62 108 GLU A N 1
ATOM 878 C CA . GLU A 1 108 ? -0.907 16.375 12.383 1 95.62 108 GLU A CA 1
ATOM 879 C C . GLU A 1 108 ? -1.692 15.258 11.711 1 95.62 108 GLU A C 1
ATOM 881 O O . GLU A 1 108 ? -2.332 14.445 12.391 1 95.62 108 GLU A O 1
ATOM 886 N N . SER A 1 109 ? -1.694 15.273 10.375 1 94.5 109 SER A N 1
ATOM 887 C CA . SER A 1 109 ? -2.338 14.188 9.641 1 94.5 109 SER A CA 1
ATOM 888 C C . SER A 1 109 ? -1.712 12.844 9.984 1 94.5 109 SER A C 1
ATOM 890 O O . SER A 1 109 ? -2.422 11.859 10.203 1 94.5 109 SER A O 1
ATOM 892 N N . SER A 1 110 ? -0.398 12.875 10.109 1 90.31 110 SER A N 1
ATOM 893 C CA . SER A 1 110 ? 0.335 11.648 10.398 1 90.31 110 SER A CA 1
ATOM 894 C C . SER A 1 110 ? 0.161 11.234 11.852 1 90.31 110 SER A C 1
ATOM 896 O O . SER A 1 110 ? 0.285 10.047 12.188 1 90.31 110 SER A O 1
ATOM 898 N N . ARG A 1 111 ? -0.032 12.18 12.68 1 91.38 111 ARG A N 1
ATOM 899 C CA . ARG A 1 111 ? -0.333 11.836 14.07 1 91.38 111 ARG A CA 1
ATOM 900 C C . ARG A 1 111 ? -1.658 11.094 14.172 1 91.38 111 ARG A C 1
ATOM 902 O O . ARG A 1 111 ? -1.739 10.055 14.828 1 91.38 111 ARG A O 1
ATOM 909 N N . LEU A 1 112 ? -2.68 11.633 13.562 1 92.94 112 LEU A N 1
ATOM 910 C CA . LEU A 1 112 ? -4.02 11.055 13.641 1 92.94 112 LEU A CA 1
ATOM 911 C C . LEU A 1 112 ? -4.082 9.727 12.898 1 92.94 112 LEU A C 1
ATOM 913 O O . LEU A 1 112 ? -4.695 8.773 13.375 1 92.94 112 LEU A O 1
ATOM 917 N N . TYR A 1 113 ? -3.445 9.766 11.711 1 89.88 113 TYR A N 1
ATOM 918 C CA . TYR A 1 113 ? -3.426 8.57 10.883 1 89.88 113 TYR A CA 1
ATOM 919 C C . TYR A 1 113 ? -2.01 8.25 10.414 1 89.88 113 TYR A C 1
ATOM 921 O O . TYR A 1 113 ? -1.637 8.562 9.281 1 89.88 113 TYR A O 1
ATOM 929 N N . PRO A 1 114 ? -1.288 7.57 11.266 1 85.12 114 PRO A N 1
ATOM 930 C CA . PRO A 1 114 ? 0.097 7.246 10.914 1 85.12 114 PRO A CA 1
ATOM 931 C C . PRO A 1 114 ? 0.199 6.199 9.812 1 85.12 114 PRO A C 1
ATOM 933 O O . PRO A 1 114 ? -0.537 5.207 9.82 1 85.12 114 PRO A O 1
ATOM 936 N N . THR A 1 115 ? 1.027 6.477 8.828 1 72.75 115 THR A N 1
ATOM 937 C CA . THR A 1 115 ? 1.219 5.547 7.719 1 72.75 115 THR A CA 1
ATOM 938 C C . THR A 1 115 ? 1.89 4.262 8.203 1 72.75 115 THR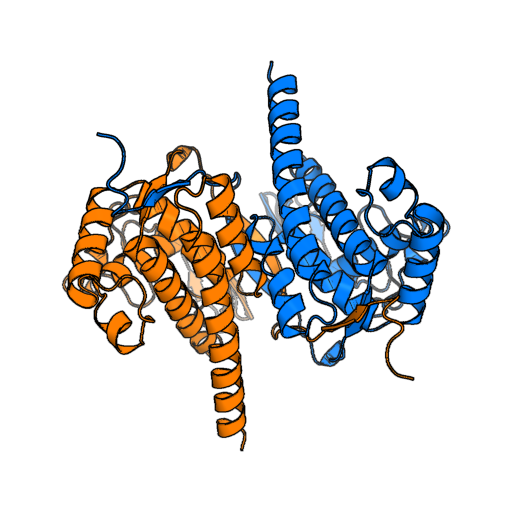 A C 1
ATOM 940 O O . THR A 1 115 ? 1.539 3.17 7.754 1 72.75 115 THR A O 1
ATOM 943 N N . VAL A 1 116 ? 2.91 4.457 8.977 1 66.81 116 VAL A N 1
ATOM 944 C CA . VAL A 1 116 ? 3.494 3.328 9.688 1 66.81 116 VAL A CA 1
ATOM 945 C C . VAL A 1 116 ? 2.938 3.275 11.109 1 66.81 116 VAL A C 1
ATOM 947 O O . VAL A 1 116 ? 3.15 4.199 11.906 1 66.81 116 VAL A O 1
ATOM 950 N N . SER A 1 117 ? 2.152 2.25 11.336 1 68.25 117 SER A N 1
ATOM 951 C CA . SER A 1 117 ? 1.341 2.322 12.547 1 68.25 117 SER A CA 1
ATOM 952 C C . SER A 1 117 ? 1.971 1.523 13.68 1 68.25 117 SER A C 1
ATOM 954 O O . SER A 1 117 ? 1.608 1.7 14.844 1 68.25 117 SER A O 1
ATOM 956 N N . LEU A 1 118 ? 2.906 0.706 13.305 1 67.06 118 LEU A N 1
ATOM 957 C CA . LEU A 1 118 ? 3.498 -0.082 14.383 1 67.06 118 LEU A CA 1
ATOM 958 C C . LEU A 1 118 ? 4.988 -0.293 14.141 1 67.06 118 LEU A C 1
ATOM 960 O O . LEU A 1 118 ? 5.449 -0.263 12.992 1 67.06 118 LEU A O 1
ATOM 964 N N . PHE A 1 119 ? 5.758 -0.301 15.148 1 65.94 119 PHE A N 1
ATOM 965 C CA . PHE A 1 119 ? 7.141 -0.76 15.062 1 65.94 119 PHE A CA 1
ATOM 966 C C . PHE A 1 119 ? 7.473 -1.692 16.219 1 65.94 119 PHE A C 1
ATOM 968 O O . PHE A 1 119 ? 6.875 -1.596 17.297 1 65.94 119 PHE A O 1
ATOM 975 N N . ALA A 1 120 ? 8.305 -2.658 15.875 1 68.06 120 ALA A N 1
ATOM 976 C CA . ALA A 1 120 ? 8.703 -3.627 16.891 1 68.06 120 ALA A CA 1
ATOM 977 C C . ALA A 1 120 ? 10.07 -3.279 17.469 1 68.06 120 ALA A C 1
ATOM 979 O O . ALA A 1 120 ? 10.93 -2.738 16.766 1 68.06 120 ALA A O 1
ATOM 980 N N . ARG A 1 121 ? 10.188 -3.451 18.75 1 69.31 121 ARG A N 1
ATOM 981 C CA . ARG A 1 121 ? 11.445 -3.289 19.469 1 69.31 121 ARG A CA 1
ATOM 982 C C . ARG A 1 121 ? 11.719 -4.484 20.375 1 69.31 121 ARG A C 1
ATOM 984 O O . ARG A 1 121 ? 10.797 -5.195 20.766 1 69.31 121 ARG A O 1
ATOM 991 N N . GLN A 1 122 ? 12.977 -4.707 20.5 1 74.88 122 GLN A N 1
ATOM 992 C CA . GLN A 1 122 ? 13.375 -5.723 21.469 1 74.88 122 GLN A CA 1
ATOM 993 C C . GLN A 1 122 ? 13.914 -5.086 22.75 1 74.88 122 GLN A C 1
ATOM 995 O O . GLN A 1 122 ? 14.68 -4.121 22.703 1 74.88 122 GLN A O 1
ATOM 1000 N N . VAL A 1 123 ? 13.445 -5.656 23.891 1 76.5 123 VAL A N 1
ATOM 1001 C CA . VAL A 1 123 ? 13.867 -5.125 25.188 1 76.5 123 VAL A CA 1
ATOM 1002 C C . VAL A 1 123 ? 15.25 -5.668 25.547 1 76.5 123 VAL A C 1
ATOM 1004 O O . VAL A 1 123 ? 15.484 -6.875 25.469 1 76.5 123 VAL A O 1
ATOM 1007 N N . ASN A 1 124 ? 16.156 -4.711 25.812 1 83.94 124 ASN A N 1
ATOM 1008 C CA . ASN A 1 124 ? 17.547 -5.113 26.031 1 83.94 124 ASN A CA 1
ATOM 1009 C C . ASN A 1 124 ? 17.812 -5.371 27.516 1 83.94 124 ASN A C 1
ATOM 1011 O O . ASN A 1 124 ? 18.922 -5.777 27.891 1 83.94 124 ASN A O 1
ATOM 1015 N N . GLU A 1 125 ? 16.922 -5.078 28.375 1 86.75 125 GLU A N 1
ATOM 1016 C CA . GLU A 1 125 ? 17 -5.363 29.797 1 86.75 125 GLU A CA 1
ATOM 1017 C C . GLU A 1 125 ? 15.609 -5.57 30.391 1 86.75 125 GLU A C 1
ATOM 1019 O O . GLU A 1 125 ? 14.609 -5.129 29.828 1 86.75 125 GLU A O 1
ATOM 1024 N N . ASP A 1 126 ? 15.641 -6.312 31.438 1 82.88 126 ASP A N 1
ATOM 1025 C CA . ASP A 1 126 ? 14.359 -6.41 32.125 1 82.88 126 ASP A CA 1
ATOM 1026 C C . ASP A 1 126 ? 13.781 -5.023 32.406 1 82.88 126 ASP A C 1
ATOM 1028 O O . ASP A 1 126 ? 14.477 -4.156 32.938 1 82.88 126 ASP A O 1
ATOM 1032 N N . THR A 1 127 ? 12.586 -4.828 31.906 1 81.12 127 THR A N 1
ATOM 1033 C CA . THR A 1 127 ? 11.977 -3.502 31.969 1 81.12 127 THR A CA 1
ATOM 1034 C C . THR A 1 127 ? 10.602 -3.572 32.625 1 81.12 127 THR A C 1
ATOM 1036 O O . THR A 1 127 ? 9.82 -4.48 32.344 1 81.12 127 THR A O 1
ATOM 1039 N N . LYS A 1 128 ? 10.359 -2.697 33.594 1 79.19 128 LYS A N 1
ATOM 1040 C CA . LYS A 1 128 ? 9.047 -2.623 34.25 1 79.19 128 LYS A CA 1
ATOM 1041 C C . LYS A 1 128 ? 8.164 -1.576 33.562 1 79.19 128 LYS A C 1
ATOM 1043 O O . LYS A 1 128 ? 8.539 -0.404 33.5 1 79.19 128 LYS A O 1
ATOM 1048 N N . ILE A 1 129 ? 7.047 -2.062 33.062 1 73 129 ILE A N 1
ATOM 1049 C CA . ILE A 1 129 ? 6.082 -1.171 32.438 1 73 129 ILE A CA 1
ATOM 1050 C C . ILE A 1 129 ? 4.699 -1.398 33.031 1 73 129 ILE A C 1
ATOM 1052 O O . ILE A 1 129 ? 4.176 -2.514 33 1 73 129 ILE A O 1
ATOM 1056 N N . SER A 1 130 ? 4.133 -0.385 33.469 1 71.19 130 SER A N 1
ATOM 1057 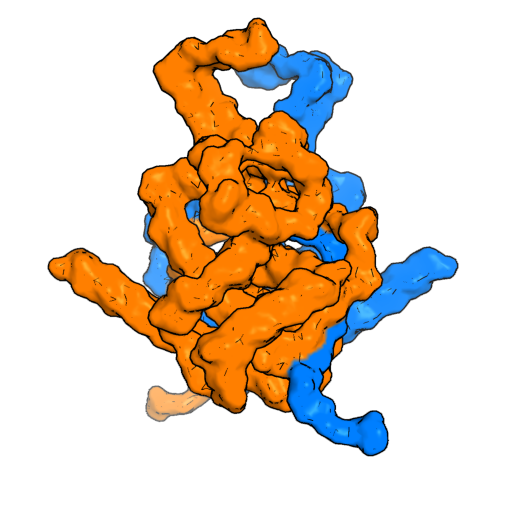C CA . SER A 1 130 ? 2.791 -0.408 34.031 1 71.19 130 SER A CA 1
ATOM 1058 C C . SER A 1 130 ? 2.641 -1.54 35.062 1 71.19 130 SER A C 1
ATOM 1060 O O . SER A 1 130 ? 1.653 -2.279 35.031 1 71.19 130 SER A O 1
ATOM 1062 N N . GLY A 1 131 ? 3.66 -1.851 35.719 1 73.56 131 GLY A N 1
ATOM 1063 C CA . GLY A 1 131 ? 3.615 -2.832 36.812 1 73.56 131 GLY A CA 1
ATOM 1064 C C . GLY A 1 131 ? 3.992 -4.23 36.344 1 73.56 131 GLY A C 1
ATOM 1065 O O . GLY A 1 131 ? 4.047 -5.16 37.156 1 73.56 131 GLY A O 1
ATOM 1066 N N . TYR A 1 132 ? 4.16 -4.305 35.031 1 72.81 132 TYR A N 1
ATOM 1067 C CA . TYR A 1 132 ? 4.531 -5.609 34.5 1 72.81 132 TYR A CA 1
ATOM 1068 C C . TYR A 1 132 ? 6.004 -5.645 34.125 1 72.81 132 TYR A C 1
ATOM 1070 O O . TYR A 1 132 ? 6.562 -4.641 33.688 1 72.81 132 TYR A O 1
ATOM 1078 N N . THR A 1 133 ? 6.648 -6.746 34.438 1 78.06 133 THR A N 1
ATOM 1079 C CA . THR A 1 133 ? 8.031 -6.93 34 1 78.06 133 THR A CA 1
ATOM 1080 C C . THR A 1 133 ? 8.094 -7.559 32.625 1 78.06 133 THR A C 1
ATOM 1082 O O . THR A 1 133 ? 7.559 -8.648 32.406 1 78.06 133 THR A O 1
ATOM 1085 N N . ILE A 1 134 ? 8.664 -6.824 31.688 1 74.94 134 ILE A N 1
ATOM 1086 C CA . ILE A 1 134 ? 8.969 -7.344 30.359 1 74.94 134 ILE A CA 1
ATOM 1087 C C . ILE A 1 134 ? 10.383 -7.91 30.344 1 74.94 134 ILE A C 1
ATOM 1089 O O . ILE A 1 134 ? 11.352 -7.184 30.578 1 74.94 134 ILE A O 1
ATOM 1093 N N . PRO A 1 135 ? 10.531 -9.172 30.141 1 80.81 135 PRO A N 1
ATOM 1094 C CA . PRO A 1 135 ? 11.867 -9.773 30.234 1 80.81 135 PRO A CA 1
ATOM 1095 C C . PRO A 1 135 ? 12.781 -9.344 29.094 1 80.81 135 PRO A C 1
ATOM 1097 O O . PRO A 1 135 ? 12.312 -9.031 28 1 80.81 135 PRO A O 1
ATOM 1100 N N . LYS A 1 136 ? 14.023 -9.359 29.438 1 82.19 136 LYS A N 1
ATOM 1101 C CA . LYS A 1 136 ? 15.039 -9.133 28.422 1 82.19 136 LYS A CA 1
ATOM 1102 C C . LYS A 1 136 ? 14.844 -10.07 27.234 1 82.19 136 LYS A C 1
ATOM 1104 O O . LYS A 1 136 ? 14.547 -11.25 27.406 1 82.19 136 LYS A O 1
ATOM 1109 N N . GLY A 1 137 ? 14.945 -9.453 26.062 1 75.31 137 GLY A N 1
ATOM 1110 C CA . GLY A 1 137 ? 14.828 -10.25 24.859 1 75.31 137 GLY A CA 1
ATOM 1111 C C . GLY A 1 137 ? 13.422 -10.281 24.297 1 75.31 137 GLY A C 1
ATOM 1112 O O . GLY A 1 137 ? 13.211 -10.711 23.156 1 75.31 137 GLY A O 1
ATOM 1113 N N . ALA A 1 138 ? 12.477 -9.797 25.156 1 68.12 138 ALA A N 1
ATOM 1114 C CA . ALA A 1 138 ? 11.094 -9.766 24.688 1 68.12 138 ALA A CA 1
ATOM 1115 C C . ALA A 1 138 ? 10.922 -8.75 23.562 1 68.12 138 ALA A C 1
ATOM 1117 O O . ALA A 1 138 ? 11.539 -7.684 23.578 1 68.12 138 ALA A O 1
ATOM 1118 N N . SER A 1 139 ? 10.117 -9.148 22.5 1 71.12 139 SER A N 1
ATOM 1119 C CA . SER A 1 139 ? 9.734 -8.219 21.438 1 71.12 139 SER A CA 1
ATOM 1120 C C . SER A 1 139 ? 8.477 -7.438 21.828 1 71.12 139 SER A C 1
ATOM 1122 O O . SER A 1 139 ? 7.523 -8.008 22.359 1 71.12 139 SER A O 1
ATOM 1124 N N . CYS A 1 140 ? 8.703 -6.102 21.797 1 70.56 140 CYS A N 1
ATOM 1125 C CA . CYS A 1 140 ? 7.574 -5.227 22.078 1 70.56 140 CYS A CA 1
ATOM 1126 C C . CYS A 1 140 ? 7.137 -4.469 20.844 1 70.56 140 CYS A C 1
ATOM 1128 O O . CYS A 1 140 ? 7.973 -4.051 20.031 1 70.56 140 CYS A O 1
ATOM 1130 N N . VAL A 1 141 ? 5.777 -4.477 20.625 1 71.31 141 VAL A N 1
ATOM 1131 C CA . VAL A 1 141 ? 5.227 -3.725 19.5 1 71.31 141 VAL A CA 1
ATOM 1132 C C . VAL A 1 141 ? 4.555 -2.451 20.016 1 71.31 141 VAL A C 1
ATOM 1134 O O . VAL A 1 141 ? 3.762 -2.496 20.953 1 71.31 141 VAL A O 1
ATOM 1137 N N . VAL A 1 142 ? 5.066 -1.358 19.484 1 72.62 142 VAL A N 1
ATOM 1138 C CA . VAL A 1 142 ? 4.484 -0.065 19.828 1 72.62 142 VAL A CA 1
ATOM 1139 C C . VAL A 1 142 ? 3.498 0.365 18.75 1 72.62 142 VAL A C 1
ATOM 1141 O O . VAL A 1 142 ? 3.838 0.391 17.562 1 72.62 142 VAL A O 1
ATOM 1144 N N . PHE A 1 143 ? 2.268 0.598 19.172 1 74.75 143 PHE A N 1
ATOM 1145 C CA . PHE A 1 143 ? 1.238 1.084 18.25 1 74.75 143 PHE A CA 1
ATOM 1146 C C . PHE A 1 143 ? 1.188 2.607 18.25 1 74.75 143 PHE A C 1
ATOM 1148 O O . PHE A 1 143 ? 0.701 3.215 19.219 1 74.75 143 PHE A O 1
ATOM 1155 N N . LEU A 1 144 ? 1.604 3.184 17.219 1 79.56 144 LEU A N 1
ATOM 1156 C CA . LEU A 1 144 ? 1.698 4.637 17.125 1 79.56 144 LEU A CA 1
ATOM 1157 C C . LEU A 1 144 ? 0.312 5.273 17.141 1 79.56 144 LEU A C 1
ATOM 1159 O O . LEU A 1 144 ? 0.133 6.359 17.703 1 79.56 144 LEU A O 1
ATOM 1163 N N . TYR A 1 145 ? -0.623 4.602 16.578 1 82.12 145 TYR A N 1
ATOM 1164 C CA . TYR A 1 145 ? -1.993 5.102 16.562 1 82.12 145 TYR A CA 1
ATOM 1165 C C . TYR A 1 145 ? -2.496 5.398 17.969 1 82.12 145 TYR A C 1
ATOM 1167 O O . TYR A 1 145 ? -3.152 6.414 18.188 1 82.12 145 TYR A O 1
ATOM 1175 N N . TYR A 1 146 ? -2.133 4.57 18.875 1 81.12 146 TYR A N 1
ATOM 1176 C CA . TYR A 1 146 ? -2.59 4.762 20.25 1 81.12 146 TYR A CA 1
ATOM 1177 C C . TYR A 1 146 ? -1.67 5.715 21 1 81.12 146 TYR A C 1
ATOM 1179 O O . TYR A 1 146 ? -2.131 6.516 21.812 1 81.12 146 TYR A O 1
ATOM 1187 N N . LEU A 1 147 ? -0.381 5.621 20.703 1 82.69 147 LEU A N 1
ATOM 1188 C CA . LEU A 1 147 ? 0.579 6.512 21.344 1 82.69 147 LEU A CA 1
ATOM 1189 C C . LEU A 1 147 ? 0.268 7.969 21.031 1 82.69 147 LEU A C 1
ATOM 1191 O O . LEU A 1 147 ? 0.393 8.844 21.891 1 82.69 147 LEU A O 1
ATOM 1195 N N . HIS A 1 148 ? -0.183 8.219 19.812 1 89.5 148 HIS A N 1
ATOM 1196 C CA . HIS A 1 148 ? -0.434 9.57 19.328 1 89.5 148 HIS A CA 1
ATOM 1197 C C . HIS A 1 148 ? -1.775 10.094 19.828 1 89.5 148 HIS A C 1
ATOM 1199 O O . HIS A 1 148 ? -2.154 11.227 19.531 1 89.5 148 HIS A O 1
ATOM 1205 N N . ARG A 1 149 ? -2.447 9.328 20.625 1 90.44 149 ARG A N 1
ATOM 1206 C CA . ARG A 1 149 ? -3.748 9.734 21.141 1 90.44 149 ARG A CA 1
ATOM 1207 C C . ARG A 1 149 ? -3.73 9.828 22.656 1 90.44 149 ARG A C 1
ATOM 1209 O O . ARG A 1 149 ? -4.785 9.906 23.297 1 90.44 149 ARG A O 1
ATOM 1216 N N . ASP A 1 150 ? -2.529 9.789 23.172 1 87.62 150 ASP A N 1
ATOM 1217 C CA . ASP A 1 150 ? -2.387 10.023 24.609 1 87.62 150 ASP A CA 1
ATOM 1218 C C . ASP A 1 150 ? -2.756 11.461 24.969 1 87.62 150 ASP A C 1
ATOM 1220 O O . ASP A 1 150 ? -2.066 12.406 24.578 1 87.62 150 ASP A O 1
ATOM 1224 N N . PRO A 1 151 ? -3.744 11.688 25.75 1 91.88 151 PRO A N 1
ATOM 1225 C CA . PRO A 1 151 ? -4.207 13.047 26.047 1 91.88 151 PRO A CA 1
ATOM 1226 C C . PRO A 1 151 ? -3.223 13.828 26.922 1 91.88 151 PRO A C 1
ATOM 1228 O O . PRO A 1 151 ? -3.293 15.055 26.984 1 91.88 151 PRO A O 1
ATOM 1231 N N . GLU A 1 152 ? -2.328 13.18 27.609 1 88.06 152 GLU A N 1
ATOM 1232 C CA . GLU A 1 152 ? -1.311 13.859 28.406 1 88.06 152 GLU A CA 1
ATOM 1233 C C . GLU A 1 152 ? -0.287 14.555 27.516 1 88.06 152 GLU A C 1
ATOM 1235 O O . GLU A 1 152 ? 0.257 15.602 27.875 1 88.06 152 GLU A O 1
ATOM 1240 N N . VAL A 1 153 ? -0.101 14.023 26.344 1 88.5 153 VAL A N 1
ATOM 1241 C CA . VAL A 1 153 ? 0.879 14.562 25.422 1 88.5 153 VAL A CA 1
ATOM 1242 C C . VAL A 1 153 ? 0.175 15.422 24.359 1 88.5 153 VAL A C 1
ATOM 1244 O O . VAL A 1 153 ? 0.67 16.484 23.984 1 88.5 153 VAL A O 1
ATOM 1247 N N . PHE A 1 154 ? -0.986 14.875 23.969 1 93.31 154 PHE A N 1
ATOM 1248 C CA . PHE A 1 154 ? -1.78 15.562 22.953 1 93.31 154 PHE A CA 1
ATOM 1249 C C . PHE A 1 154 ? -3.174 15.875 23.484 1 93.31 154 PHE A C 1
ATOM 1251 O O . PHE A 1 154 ? -4.102 15.086 23.312 1 93.31 154 PHE A O 1
ATOM 1258 N N . PRO A 1 155 ? -3.275 17.078 24.016 1 92.88 155 PRO A N 1
ATOM 1259 C CA . PRO A 1 155 ? -4.621 17.469 24.453 1 92.88 155 PRO A CA 1
ATOM 1260 C C . PRO A 1 155 ? -5.641 17.422 23.328 1 92.88 155 PRO A C 1
ATOM 1262 O O . PRO A 1 155 ? -5.324 17.797 22.188 1 92.88 155 PRO A O 1
ATOM 1265 N N . ASP A 1 156 ? -6.926 16.906 23.562 1 94.62 156 ASP A N 1
ATOM 1266 C CA . ASP A 1 156 ? -7.945 16.703 22.547 1 94.62 156 ASP A CA 1
ATOM 1267 C C . ASP A 1 156 ? -7.398 15.883 21.375 1 94.62 156 ASP A C 1
ATOM 1269 O O . ASP A 1 156 ? -7.398 16.344 20.234 1 94.62 156 ASP A O 1
ATOM 1273 N N . PRO A 1 157 ? -6.969 14.719 21.625 1 94.56 157 PRO A N 1
ATOM 1274 C CA . PRO A 1 157 ? -6.164 13.945 20.672 1 94.56 157 PRO A CA 1
ATOM 1275 C C . PRO A 1 157 ? -6.914 13.633 19.391 1 94.56 157 PRO A C 1
ATOM 1277 O O . PRO A 1 157 ? -6.293 13.336 18.359 1 94.56 157 PRO A O 1
ATOM 1280 N N . GLU A 1 158 ? -8.234 13.695 19.391 1 94.94 158 GLU A N 1
ATOM 1281 C CA . GLU A 1 158 ? -8.984 13.344 18.188 1 94.94 158 GLU A CA 1
ATOM 1282 C C . GLU A 1 158 ? -9.203 14.562 17.297 1 94.94 158 GLU A C 1
ATOM 1284 O O . GLU A 1 158 ? -9.602 14.422 16.141 1 94.94 158 GLU A O 1
ATOM 1289 N N . LYS A 1 159 ? -8.938 15.68 17.844 1 96.12 159 LYS A N 1
ATOM 1290 C CA . LYS A 1 159 ? -9.117 16.906 17.062 1 96.12 159 LYS A CA 1
ATOM 1291 C C . LYS A 1 159 ? -7.965 17.094 16.078 1 96.12 159 LYS A C 1
ATOM 1293 O O . LYS A 1 159 ? -6.801 16.875 16.422 1 96.12 159 LYS A O 1
ATOM 1298 N N . PHE A 1 160 ? -8.391 17.484 14.844 1 97.5 160 PHE A N 1
ATOM 1299 C CA . PHE A 1 160 ? -7.379 17.891 13.875 1 97.5 160 PHE A CA 1
ATOM 1300 C C . PHE A 1 160 ? -6.953 19.328 14.109 1 97.5 160 PHE A C 1
ATOM 1302 O O . PHE A 1 160 ? -7.703 20.266 13.797 1 97.5 160 PHE A O 1
ATOM 1309 N N . ASP A 1 161 ? -5.707 19.391 14.633 1 97.25 161 ASP A N 1
ATOM 1310 C CA . ASP A 1 161 ? -5.203 20.703 15.008 1 97.25 161 ASP A CA 1
ATOM 1311 C C . ASP A 1 161 ? -3.732 20.859 14.617 1 97.25 161 ASP A C 1
ATOM 1313 O O . ASP A 1 161 ? -2.844 20.719 15.461 1 97.25 161 ASP A O 1
ATOM 1317 N N . PRO A 1 162 ? -3.51 21.344 13.375 1 97.5 162 PRO A N 1
ATOM 1318 C CA . PRO A 1 162 ? -2.133 21.516 12.906 1 97.5 162 PRO A CA 1
ATOM 1319 C C . PRO A 1 162 ? -1.344 22.5 13.75 1 97.5 162 PRO A C 1
ATOM 1321 O O . PRO A 1 162 ? -0.113 22.438 13.805 1 97.5 162 PRO A O 1
ATOM 1324 N N . ASP A 1 163 ? -1.98 23.344 14.438 1 96.19 163 ASP A N 1
ATOM 1325 C CA . ASP A 1 163 ? -1.312 24.406 15.188 1 96.19 163 ASP A CA 1
ATOM 1326 C C . ASP A 1 163 ? -0.494 23.828 16.344 1 96.19 163 ASP A C 1
ATOM 1328 O O . ASP A 1 163 ? 0.385 24.5 16.875 1 96.19 163 ASP A O 1
ATOM 1332 N N . ARG A 1 164 ? -0.77 22.672 16.781 1 94.56 164 ARG A N 1
ATOM 1333 C CA . ARG A 1 164 ? -0.007 22.047 17.859 1 94.56 164 ARG A CA 1
ATOM 1334 C C . ARG A 1 164 ? 1.454 21.875 17.469 1 94.56 164 ARG A C 1
ATOM 1336 O O . ARG A 1 164 ? 2.328 21.75 18.328 1 94.56 164 ARG A O 1
ATOM 1343 N N . PHE A 1 165 ? 1.701 21.922 16.141 1 94.31 165 PHE A N 1
ATOM 1344 C CA . PHE A 1 165 ? 3.059 21.672 15.672 1 94.31 165 PHE A CA 1
ATOM 1345 C C . PHE A 1 165 ? 3.744 22.984 15.281 1 94.31 165 PHE A C 1
ATOM 1347 O O . PHE A 1 165 ? 4.848 22.969 14.734 1 94.31 165 PHE A O 1
ATOM 1354 N N . LEU A 1 166 ? 3.098 24.047 15.453 1 94.44 166 LEU A N 1
ATOM 1355 C CA . LEU A 1 166 ? 3.768 25.328 15.258 1 94.44 166 LEU A CA 1
ATOM 1356 C C . LEU A 1 166 ? 4.988 25.453 16.156 1 94.44 166 LEU A C 1
ATOM 1358 O O . LEU A 1 166 ? 5.02 24.875 17.25 1 94.44 166 LEU A O 1
ATOM 1362 N N . PRO A 1 167 ? 5.941 26.141 15.734 1 90.5 167 PRO A N 1
ATOM 1363 C CA . PRO A 1 167 ? 7.176 26.266 16.516 1 90.5 167 PRO A CA 1
ATOM 1364 C C . PRO A 1 167 ? 6.922 26.641 17.969 1 90.5 167 PRO A C 1
ATOM 1366 O O . PRO A 1 167 ? 7.605 26.156 18.875 1 90.5 167 PRO A O 1
ATOM 1369 N N . GLU A 1 168 ? 5.953 27.438 18.266 1 90.12 168 GLU A N 1
ATOM 1370 C CA . GLU A 1 168 ? 5.652 27.906 19.609 1 90.12 168 GLU A CA 1
ATOM 1371 C C . GLU A 1 168 ? 5.02 26.812 20.453 1 90.12 168 GLU A C 1
ATOM 1373 O O . GLU A 1 168 ? 4.992 26.891 21.672 1 90.12 168 GLU A O 1
ATOM 1378 N N . ASN A 1 169 ? 4.48 25.781 19.781 1 88.25 169 ASN A N 1
ATOM 1379 C CA . ASN A 1 169 ? 3.777 24.719 20.5 1 88.25 169 ASN A CA 1
ATOM 1380 C C . ASN A 1 169 ? 4.562 23.422 20.484 1 88.25 169 ASN A C 1
ATOM 1382 O O . ASN A 1 169 ? 4.363 22.562 21.344 1 88.25 169 ASN A O 1
ATOM 1386 N N . LYS A 1 170 ? 5.418 23.234 19.5 1 84.44 170 LYS A N 1
ATOM 1387 C CA . LYS A 1 170 ? 6.09 21.969 19.219 1 84.44 170 LYS A CA 1
ATOM 1388 C C . LYS A 1 170 ? 6.949 21.531 20.406 1 84.44 170 LYS A C 1
ATOM 1390 O O . LYS A 1 170 ? 7.121 20.344 20.641 1 84.44 170 LYS A O 1
ATOM 1395 N N . PHE A 1 171 ? 7.453 22.5 21.094 1 78.94 171 PHE A N 1
ATOM 1396 C CA . PHE A 1 171 ? 8.336 22.203 22.219 1 78.94 171 PHE A CA 1
ATOM 1397 C C . PHE A 1 171 ? 7.574 21.469 23.328 1 78.94 171 PHE A C 1
ATOM 1399 O O . PHE A 1 171 ? 8.18 20.812 24.172 1 78.94 171 PHE A O 1
ATOM 1406 N N . LYS A 1 172 ? 6.32 21.562 23.328 1 81.62 172 LYS A N 1
ATOM 1407 C CA . LYS A 1 172 ? 5.48 20.922 24.328 1 81.62 172 LYS A CA 1
ATOM 1408 C C . LYS A 1 172 ? 5.355 19.422 24.078 1 81.62 172 LYS A C 1
ATOM 1410 O O . LYS A 1 172 ? 4.938 18.672 24.953 1 81.62 172 LYS A O 1
ATOM 1415 N N . ILE A 1 173 ? 5.66 19.031 22.875 1 84.69 173 ILE A N 1
ATOM 1416 C CA . ILE A 1 173 ? 5.562 17.625 22.5 1 84.69 173 ILE A CA 1
ATOM 1417 C C . ILE A 1 173 ? 6.91 16.938 22.719 1 84.69 173 ILE A C 1
ATOM 1419 O O . ILE A 1 173 ? 7.902 17.297 22.078 1 84.69 173 ILE A O 1
ATOM 1423 N N . PRO A 1 174 ? 6.867 16.016 23.531 1 76.31 174 PRO A N 1
ATOM 1424 C CA . PRO A 1 174 ? 8.133 15.305 23.75 1 76.31 174 PRO A CA 1
ATOM 1425 C C . PRO A 1 174 ? 8.656 14.641 22.484 1 76.31 174 PRO A C 1
ATOM 1427 O O . PRO A 1 174 ? 7.867 14.18 21.641 1 76.31 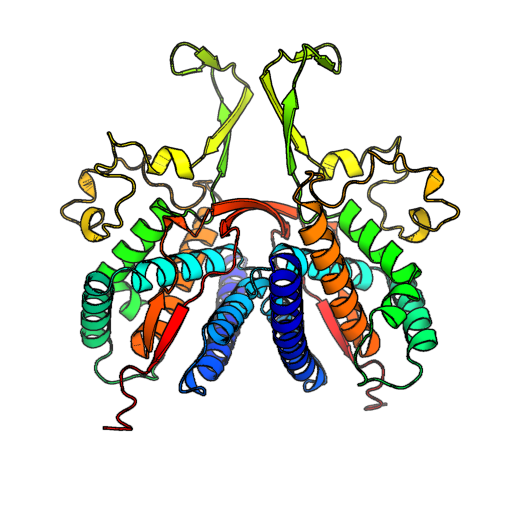174 PRO A O 1
ATOM 1430 N N . GLU A 1 175 ? 9.898 14.531 22.297 1 70.5 175 GLU A N 1
ATOM 1431 C CA . GLU A 1 175 ? 10.562 14.031 21.094 1 70.5 175 GLU A CA 1
ATOM 1432 C C . GLU A 1 175 ? 10.125 12.609 20.781 1 70.5 175 GLU A C 1
ATOM 1434 O O . GLU A 1 175 ? 9.922 12.258 19.609 1 70.5 175 GLU A O 1
ATOM 1439 N N . TYR A 1 176 ? 9.883 11.93 21.828 1 68.06 176 TYR A N 1
ATOM 1440 C CA . TYR A 1 176 ? 9.594 10.516 21.609 1 68.06 176 TYR A CA 1
ATOM 1441 C C . TYR A 1 176 ? 8.102 10.297 21.375 1 68.06 176 TYR A C 1
ATOM 1443 O O . TYR A 1 176 ? 7.684 9.211 20.969 1 68.06 176 TYR A O 1
ATOM 1451 N N . ALA A 1 177 ? 7.395 11.359 21.594 1 72.12 177 ALA A N 1
ATOM 1452 C CA . ALA A 1 177 ? 5.945 11.172 21.609 1 72.12 177 ALA A CA 1
ATOM 1453 C C . ALA A 1 177 ? 5.367 11.219 20.203 1 72.12 177 ALA A C 1
ATOM 1455 O O . ALA A 1 177 ? 4.281 10.688 19.938 1 72.12 177 ALA A O 1
ATOM 1456 N N . PHE A 1 178 ? 5.98 11.977 19.344 1 74.69 178 PHE A N 1
ATOM 1457 C CA . PHE A 1 178 ? 5.547 12.016 17.953 1 74.69 178 PHE A CA 1
ATOM 1458 C C . PHE A 1 178 ? 6.57 11.344 17.047 1 74.69 178 PHE A C 1
ATOM 1460 O O . PHE A 1 178 ? 7.695 11.82 16.906 1 74.69 178 PHE A O 1
ATOM 1467 N N . MET A 1 179 ? 6.191 10.133 16.625 1 65.06 179 MET A N 1
ATOM 1468 C CA . MET A 1 179 ? 7.043 9.359 15.734 1 65.06 179 MET A CA 1
ATOM 1469 C C . MET A 1 179 ? 6.281 8.93 14.484 1 65.06 179 MET A C 1
ATOM 1471 O O . MET A 1 179 ? 5.793 7.801 14.406 1 65.06 179 MET A O 1
ATOM 1475 N N . PRO A 1 180 ? 6.07 9.875 13.672 1 59.47 180 PRO A N 1
ATOM 1476 C CA . PRO A 1 180 ? 5.238 9.516 12.523 1 59.47 180 PRO A CA 1
ATOM 1477 C C . PRO A 1 180 ? 5.816 8.352 11.719 1 59.47 180 PRO A C 1
ATOM 1479 O O . PRO A 1 180 ? 5.094 7.703 10.953 1 59.47 180 PRO A O 1
ATOM 1482 N N . PHE A 1 181 ? 7.059 8.156 11.672 1 57.97 181 PHE A N 1
ATOM 1483 C CA . PHE A 1 181 ? 7.652 7.059 10.922 1 57.97 181 PHE A CA 1
ATOM 1484 C C . PHE A 1 181 ? 8.562 6.223 11.82 1 57.97 181 PHE A C 1
ATOM 1486 O O . PHE A 1 181 ? 9.047 6.707 12.844 1 57.97 181 PHE A O 1
ATOM 1493 N N . SER A 1 182 ? 8.484 4.91 11.648 1 49.62 182 SER A N 1
ATOM 1494 C CA . SER A 1 182 ? 9.25 4.004 12.492 1 49.62 182 SER A CA 1
ATOM 1495 C C . SER A 1 182 ? 10.695 4.469 12.633 1 49.62 182 SER A C 1
ATOM 1497 O O . SER A 1 182 ? 11.32 4.871 11.648 1 49.62 182 SER A O 1
ATOM 1499 N N . VAL A 1 183 ? 11.023 5.016 13.727 1 46.31 183 VAL A N 1
ATOM 1500 C CA . VAL A 1 183 ? 12.359 5.48 14.094 1 46.31 183 VAL A CA 1
ATOM 1501 C C . VAL A 1 183 ? 13.312 4.293 14.18 1 46.31 183 VAL A C 1
ATOM 1503 O O . VAL A 1 183 ? 13.141 3.402 15.016 1 46.31 183 VAL A O 1
ATOM 1506 N N . GLY A 1 184 ? 13.578 3.619 13.039 1 44.66 184 GLY A N 1
ATOM 1507 C CA . GLY A 1 184 ? 14.82 2.869 13.148 1 44.66 184 GLY A CA 1
ATOM 1508 C C . GLY A 1 184 ? 15.977 3.523 12.422 1 44.66 184 GLY A C 1
ATOM 1509 O O . GLY A 1 184 ? 15.773 4.43 11.609 1 44.66 184 GLY A O 1
ATOM 1510 N N . PRO A 1 185 ? 17.203 3.352 12.961 1 41.94 185 PRO A N 1
ATOM 1511 C CA . PRO A 1 185 ? 18.406 3.957 12.383 1 41.94 185 PRO A CA 1
ATOM 1512 C C . PRO A 1 185 ? 18.375 3.975 10.859 1 41.94 185 PRO A C 1
ATOM 1514 O O . PRO A 1 185 ? 18.859 4.926 10.234 1 41.94 185 PRO A O 1
ATOM 1517 N N . ARG A 1 186 ? 18.062 2.982 10.305 1 43.53 186 ARG A N 1
ATOM 1518 C CA . ARG A 1 186 ? 18.188 2.857 8.859 1 43.53 186 ARG A CA 1
ATOM 1519 C C . ARG A 1 186 ? 17.016 3.518 8.141 1 43.53 186 ARG A C 1
ATOM 1521 O O . ARG A 1 186 ? 17.062 3.738 6.934 1 43.53 186 ARG A O 1
ATOM 1528 N N . ASN A 1 187 ? 15.984 3.623 8.789 1 46.88 187 ASN A N 1
ATOM 1529 C CA . ASN A 1 187 ? 14.688 3.883 8.18 1 46.88 187 ASN A CA 1
ATOM 1530 C C . ASN A 1 187 ? 14.469 5.375 7.949 1 46.88 187 ASN A C 1
ATOM 1532 O O . ASN A 1 187 ? 13.516 5.77 7.27 1 46.88 187 ASN A O 1
ATOM 1536 N N . CYS A 1 188 ? 15.469 6.113 8.453 1 51.72 188 CYS A N 1
ATOM 1537 C CA . CYS A 1 188 ? 15.266 7.559 8.516 1 51.72 188 CYS A CA 1
ATOM 1538 C C . CYS A 1 188 ? 15.242 8.164 7.117 1 51.72 188 CYS A C 1
ATOM 1540 O O . CYS A 1 188 ? 14.43 9.047 6.832 1 51.72 188 CYS A O 1
ATOM 1542 N N . LEU A 1 189 ? 16.203 7.629 6.316 1 51.94 189 LEU A N 1
ATOM 1543 C CA . LEU A 1 189 ? 16.312 8.312 5.035 1 51.94 189 LEU A CA 1
ATOM 1544 C C . LEU A 1 189 ? 15.062 8.094 4.191 1 51.94 189 LEU A C 1
ATOM 1546 O O . LEU A 1 189 ? 14.57 9.031 3.553 1 51.94 189 LEU A O 1
ATOM 1550 N N . GLY A 1 190 ? 14.578 6.93 4.289 1 58 190 GLY A N 1
ATOM 1551 C CA . GLY A 1 190 ? 13.367 6.613 3.537 1 58 190 GLY A CA 1
ATOM 1552 C C . GLY A 1 190 ? 12.164 7.414 3.986 1 58 190 GLY A C 1
ATOM 1553 O O . GLY A 1 190 ? 11.367 7.871 3.158 1 58 190 GLY A O 1
ATOM 1554 N N . PHE A 1 191 ? 12.312 7.797 5.16 1 61.88 191 PHE A N 1
ATOM 1555 C CA . PHE A 1 191 ? 11.195 8.539 5.73 1 61.88 191 PHE A CA 1
ATOM 1556 C C . PHE A 1 191 ? 11.227 9.992 5.277 1 61.88 191 PHE A C 1
ATOM 1558 O O . PHE A 1 191 ? 10.195 10.555 4.895 1 61.88 191 PHE A O 1
ATOM 1565 N N . LYS A 1 192 ? 12.406 10.508 5.418 1 66.38 192 LYS A N 1
ATOM 1566 C CA . LYS A 1 192 ? 12.531 11.906 5 1 66.38 192 LYS A CA 1
ATOM 1567 C C . LYS A 1 192 ? 12.133 12.078 3.535 1 66.38 192 LYS A C 1
ATOM 1569 O O . LYS A 1 192 ? 11.492 13.062 3.172 1 66.38 192 LYS A O 1
ATOM 1574 N N . TYR A 1 193 ? 12.477 11.125 2.873 1 68.44 193 TYR A N 1
ATOM 1575 C CA . TYR A 1 193 ? 12.133 11.172 1.455 1 68.44 193 TYR A CA 1
ATOM 1576 C C . TYR A 1 193 ? 10.633 11.055 1.256 1 68.44 193 TYR A C 1
ATOM 1578 O O . TYR A 1 193 ? 10.047 11.781 0.452 1 68.44 193 TYR A O 1
ATOM 1586 N N . ALA A 1 194 ? 10.031 10.133 1.977 1 70.88 194 ALA A N 1
ATOM 1587 C CA . ALA A 1 194 ? 8.586 9.945 1.882 1 70.88 194 ALA A CA 1
ATOM 1588 C C . ALA A 1 194 ? 7.844 11.211 2.307 1 70.88 194 ALA A C 1
ATOM 1590 O O . ALA A 1 194 ? 6.828 11.57 1.706 1 70.88 194 ALA A O 1
ATOM 1591 N N . GLU A 1 195 ? 8.398 11.797 3.262 1 77.81 195 GLU A N 1
ATOM 1592 C CA . GLU A 1 195 ? 7.797 13.039 3.744 1 77.81 195 GLU A CA 1
ATOM 1593 C C . GLU A 1 195 ? 7.887 14.141 2.695 1 77.81 195 GLU A C 1
ATOM 1595 O O . GLU A 1 195 ? 6.922 14.883 2.484 1 77.81 195 GLU A O 1
ATOM 1600 N N . LEU A 1 196 ? 9.062 14.234 2.119 1 78.5 196 LEU A N 1
ATOM 1601 C CA . LEU A 1 196 ? 9.266 15.258 1.098 1 78.5 196 LEU A CA 1
ATOM 1602 C C . LEU A 1 196 ? 8.375 15 -0.115 1 78.5 196 LEU A C 1
ATOM 1604 O O . LEU A 1 196 ? 7.82 15.938 -0.692 1 78.5 196 LEU A O 1
ATOM 1608 N N . GLN A 1 197 ? 8.281 13.797 -0.362 1 76.56 197 GLN A N 1
ATOM 1609 C CA . GLN A 1 197 ? 7.441 13.438 -1.499 1 76.56 197 GLN A CA 1
ATOM 1610 C C . GLN A 1 197 ? 5.973 13.742 -1.21 1 76.56 197 GLN A C 1
ATOM 1612 O O . GLN A 1 197 ? 5.266 14.289 -2.059 1 76.56 197 GLN A O 1
ATOM 1617 N N . SER A 1 198 ? 5.516 13.375 -0.086 1 82.38 198 SER A N 1
ATOM 1618 C CA . SER A 1 198 ? 4.137 13.664 0.298 1 82.38 198 SER A CA 1
ATOM 1619 C C . SER A 1 198 ? 3.854 15.156 0.274 1 82.38 198 SER A C 1
ATOM 1621 O O . SER A 1 198 ? 2.812 15.594 -0.227 1 82.38 198 SER A O 1
ATOM 1623 N N . LYS A 1 199 ? 4.84 15.867 0.781 1 88.69 199 LYS A N 1
ATOM 1624 C CA . LYS A 1 199 ? 4.684 17.312 0.818 1 88.69 199 LYS A CA 1
ATOM 1625 C C . LYS A 1 199 ? 4.609 17.906 -0.591 1 88.69 199 LYS A C 1
ATOM 1627 O O . LYS A 1 199 ? 3.795 18.781 -0.862 1 88.69 199 LYS A O 1
ATOM 1632 N N . THR A 1 200 ? 5.402 17.406 -1.414 1 83.69 200 THR A N 1
ATOM 1633 C CA . THR A 1 200 ? 5.422 17.859 -2.799 1 83.69 200 THR A CA 1
ATOM 1634 C C . THR A 1 200 ? 4.086 17.578 -3.482 1 83.69 200 THR A C 1
ATOM 1636 O O . THR A 1 200 ? 3.527 18.469 -4.141 1 83.69 200 THR A O 1
ATOM 1639 N N . ILE A 1 201 ? 3.566 16.469 -3.268 1 79.25 201 ILE A N 1
ATOM 1640 C CA . ILE A 1 201 ? 2.334 16.031 -3.922 1 79.25 201 ILE A CA 1
ATOM 1641 C C . ILE A 1 201 ? 1.159 16.859 -3.387 1 79.25 201 ILE A C 1
ATOM 1643 O O . ILE A 1 201 ? 0.353 17.375 -4.16 1 79.25 201 ILE A O 1
ATOM 1647 N N . VAL A 1 202 ? 1.115 16.969 -2.172 1 87.69 202 VAL A N 1
ATOM 1648 C CA . VAL A 1 202 ? 0.027 17.734 -1.566 1 87.69 202 VAL A CA 1
ATOM 1649 C C . VAL A 1 202 ? 0.097 19.188 -2.021 1 87.69 202 VAL A C 1
ATOM 1651 O O . VAL A 1 202 ? -0.93 19.797 -2.322 1 87.69 202 VAL A O 1
ATOM 1654 N N . THR A 1 203 ? 1.303 19.719 -2.039 1 88.75 203 THR A N 1
ATOM 1655 C CA . THR A 1 203 ? 1.502 21.078 -2.506 1 88.75 203 THR A CA 1
ATOM 1656 C C . THR A 1 203 ? 0.953 21.25 -3.92 1 88.75 203 THR A C 1
ATOM 1658 O O . THR A 1 203 ? 0.207 22.203 -4.188 1 88.75 203 THR A O 1
ATOM 1661 N N . GLN A 1 204 ? 1.293 20.391 -4.73 1 82.06 204 GLN A N 1
ATOM 1662 C CA . GLN A 1 204 ? 0.87 20.5 -6.125 1 82.06 204 GLN A CA 1
ATOM 1663 C C . GLN A 1 204 ? -0.649 20.422 -6.246 1 82.06 204 GLN A C 1
ATOM 1665 O O . GLN A 1 204 ? -1.256 21.156 -7.02 1 82.06 204 GLN A O 1
ATOM 1670 N N . ILE A 1 205 ? -1.228 19.562 -5.539 1 80.75 205 ILE A N 1
ATOM 1671 C CA . ILE A 1 205 ? -2.674 19.375 -5.598 1 80.75 205 ILE A CA 1
ATOM 1672 C C . ILE A 1 205 ? -3.371 20.625 -5.059 1 80.75 205 ILE A C 1
ATOM 1674 O O . ILE A 1 205 ? -4.238 21.203 -5.727 1 80.75 205 ILE A O 1
ATOM 1678 N N . LEU A 1 206 ? -2.947 21.125 -3.977 1 89.38 206 LEU A N 1
ATOM 1679 C CA . LEU A 1 206 ? -3.648 22.234 -3.324 1 89.38 206 LEU A CA 1
ATOM 1680 C C . LEU A 1 206 ? -3.285 23.562 -3.969 1 89.38 206 LEU A C 1
ATOM 1682 O O . LEU A 1 206 ? -3.982 24.562 -3.775 1 89.38 206 LEU A O 1
ATOM 1686 N N . ARG A 1 207 ? -2.162 23.547 -4.652 1 88.88 207 ARG A N 1
ATOM 1687 C CA . ARG A 1 207 ? -1.824 24.734 -5.438 1 88.88 207 ARG A CA 1
ATOM 1688 C C . ARG A 1 207 ? -2.869 24.984 -6.516 1 88.88 207 ARG A C 1
ATOM 1690 O O . ARG A 1 207 ? -3.158 26.141 -6.844 1 88.88 207 ARG A O 1
ATOM 1697 N N . ASN A 1 208 ? -3.502 23.953 -6.988 1 79.44 208 ASN A N 1
ATOM 1698 C CA . ASN A 1 208 ? -4.375 24.078 -8.148 1 79.44 208 ASN A CA 1
ATOM 1699 C C . ASN A 1 208 ? -5.832 23.812 -7.789 1 79.44 208 ASN A C 1
ATOM 1701 O O . ASN A 1 208 ? -6.742 24.219 -8.516 1 79.44 208 ASN A O 1
ATOM 1705 N N . PHE A 1 209 ? -6.047 23.172 -6.664 1 82.44 209 PHE A N 1
ATOM 1706 C CA . PHE A 1 209 ? -7.387 22.656 -6.41 1 82.44 209 PHE A CA 1
ATOM 1707 C C . PHE A 1 209 ? -7.805 22.938 -4.969 1 82.44 209 PHE A C 1
ATOM 1709 O O . PHE A 1 209 ? -6.957 23.109 -4.094 1 82.44 209 PHE A O 1
ATOM 1716 N N . THR A 1 210 ? -9.07 22.953 -4.867 1 88.44 210 THR A N 1
ATOM 1717 C CA . THR A 1 210 ? -9.703 22.812 -3.559 1 88.44 210 THR A CA 1
ATOM 1718 C C . THR A 1 210 ? -10.258 21.406 -3.377 1 88.44 210 THR A C 1
ATOM 1720 O O . THR A 1 210 ? -10.727 20.781 -4.336 1 88.44 210 THR A O 1
ATOM 1723 N N . VAL A 1 211 ? -10.203 20.953 -2.092 1 85.94 211 VAL A N 1
ATOM 1724 C CA . VAL A 1 211 ? -10.672 19.609 -1.836 1 85.94 211 VAL A CA 1
ATOM 1725 C C . VAL A 1 211 ? -11.75 19.625 -0.751 1 85.94 211 VAL A C 1
ATOM 1727 O O . VAL A 1 211 ? -11.68 20.422 0.184 1 85.94 211 VAL A O 1
ATOM 1730 N N . LYS A 1 212 ? -12.719 18.797 -0.991 1 89.31 212 LYS A N 1
ATOM 1731 C CA . LYS A 1 212 ? -13.781 18.609 -0.01 1 89.31 212 LYS A CA 1
ATOM 1732 C C . LYS A 1 212 ? -14.031 17.125 0.238 1 89.31 212 LYS A C 1
ATOM 1734 O O . LYS A 1 212 ? -14.359 16.375 -0.69 1 89.31 212 LYS A O 1
ATOM 1739 N N . SER A 1 213 ? -13.812 16.75 1.515 1 88 213 SER A N 1
ATOM 1740 C CA . SER A 1 213 ? -14.133 15.367 1.885 1 88 213 SER A CA 1
ATOM 1741 C C . SER A 1 213 ? -15.617 15.203 2.195 1 88 213 SER A C 1
ATOM 1743 O O . SER A 1 213 ? -16.188 15.992 2.949 1 88 213 SER A O 1
ATOM 1745 N N . LEU A 1 214 ? -16.188 14.18 1.684 1 85.06 214 LEU A N 1
ATOM 1746 C CA . LEU A 1 214 ? -17.641 14.055 1.712 1 85.06 214 LEU A CA 1
ATOM 1747 C C . LEU A 1 214 ? -18.094 13.242 2.922 1 85.06 214 LEU A C 1
ATOM 1749 O O . LEU A 1 214 ? -19.234 13.352 3.357 1 85.06 214 LEU A O 1
ATOM 1753 N N . ASP A 1 215 ? -17.266 12.383 3.414 1 86.88 215 ASP A N 1
ATOM 1754 C CA . ASP A 1 215 ? -17.609 11.562 4.57 1 86.88 215 ASP A CA 1
ATOM 1755 C C . ASP A 1 215 ? -16.875 12.031 5.82 1 86.88 215 ASP A C 1
ATOM 1757 O O . ASP A 1 215 ? -15.664 12.273 5.781 1 86.88 215 ASP A O 1
ATOM 1761 N N . GLU A 1 216 ? -17.594 12.125 6.852 1 93.25 216 GLU A N 1
ATOM 1762 C CA . GLU A 1 216 ? -17 12.531 8.125 1 93.25 216 GLU A CA 1
ATOM 1763 C C . GLU A 1 216 ? -16.141 11.422 8.703 1 93.25 216 GLU A C 1
ATOM 1765 O O . GLU A 1 216 ? -16.219 10.266 8.273 1 93.25 216 GLU A O 1
ATOM 1770 N N . ARG A 1 217 ? -15.375 11.82 9.695 1 91.31 217 ARG A N 1
ATOM 1771 C CA . ARG A 1 217 ? -14.359 10.922 10.227 1 91.31 217 ARG A CA 1
ATOM 1772 C C . ARG A 1 217 ? -15 9.719 10.914 1 91.31 217 ARG A C 1
ATOM 1774 O O . ARG A 1 217 ? -14.406 8.641 10.969 1 91.31 217 ARG A O 1
ATOM 1781 N N . ASP A 1 218 ? -16.156 9.898 11.398 1 89.62 218 ASP A N 1
ATOM 1782 C CA . ASP A 1 218 ? -16.828 8.805 12.102 1 89.62 218 ASP A CA 1
ATOM 1783 C C . ASP A 1 218 ? -17.203 7.688 11.133 1 89.62 218 ASP A C 1
ATOM 1785 O O . ASP A 1 218 ? -17.406 6.543 11.547 1 89.62 218 ASP A O 1
ATOM 1789 N N . LYS A 1 219 ? -17.312 8.039 9.914 1 87 219 LYS A N 1
ATOM 1790 C CA . LYS A 1 219 ? -17.688 7.055 8.906 1 87 219 LYS A CA 1
ATOM 1791 C C . LYS A 1 219 ? -16.453 6.344 8.344 1 87 219 LYS A C 1
ATOM 1793 O O . LYS A 1 219 ? -16.578 5.305 7.691 1 87 219 LYS A O 1
ATOM 1798 N N . ILE A 1 220 ? -15.297 6.961 8.562 1 82.81 220 ILE A N 1
ATOM 1799 C CA . ILE A 1 220 ? -14.055 6.426 8.023 1 82.81 220 ILE A CA 1
ATOM 1800 C C . ILE A 1 220 ? -13.242 5.77 9.141 1 82.81 220 ILE A C 1
ATOM 1802 O O . ILE A 1 220 ? -12.539 6.453 9.883 1 82.81 220 ILE A O 1
ATOM 1806 N N . LYS A 1 221 ? -13.305 4.453 9.188 1 80.81 221 LYS A N 1
ATOM 1807 C CA . LYS A 1 221 ? -12.531 3.711 10.18 1 80.81 221 LYS A CA 1
ATOM 1808 C C . LYS A 1 221 ? -11.211 3.23 9.602 1 80.81 221 LYS A C 1
ATOM 1810 O O . LYS A 1 221 ? -11.172 2.65 8.516 1 80.81 221 LYS A O 1
ATOM 1815 N N . PRO A 1 222 ? -10.109 3.578 10.352 1 81.25 222 PRO A N 1
ATOM 1816 C CA . PRO A 1 222 ? -8.82 3.074 9.883 1 81.25 222 PRO A CA 1
ATOM 1817 C C . PRO A 1 222 ? -8.625 1.587 10.164 1 81.25 222 PRO A C 1
ATOM 1819 O O . PRO A 1 222 ? -9.062 1.094 11.211 1 81.25 222 PRO A O 1
ATOM 1822 N N . ILE A 1 223 ? -8.031 0.909 9.266 1 72.06 223 ILE A N 1
ATOM 1823 C CA . ILE A 1 223 ? -7.668 -0.495 9.422 1 72.06 223 ILE A CA 1
ATOM 1824 C C . ILE A 1 223 ? -6.172 -0.673 9.18 1 72.06 223 ILE A C 1
ATOM 1826 O O . ILE A 1 223 ? -5.605 -0.057 8.273 1 72.06 223 ILE A O 1
ATOM 1830 N N . LEU A 1 224 ? -5.566 -1.379 10.172 1 71 224 LEU A N 1
ATOM 1831 C CA . LEU A 1 224 ? -4.156 -1.718 10.016 1 71 224 LEU A CA 1
ATOM 1832 C C . LEU A 1 224 ? -3.98 -2.891 9.055 1 71 224 LEU A C 1
ATOM 1834 O O . LEU A 1 224 ? -4.562 -3.957 9.258 1 71 224 LEU A O 1
ATOM 1838 N N . THR A 1 225 ? -3.297 -2.6 8 1 65.75 225 THR A N 1
ATOM 1839 C CA . THR A 1 225 ? -3.061 -3.664 7.035 1 65.75 225 THR A CA 1
ATOM 1840 C C . THR A 1 225 ? -1.565 -3.928 6.875 1 65.75 225 THR A C 1
ATOM 1842 O O . THR A 1 225 ? -0.828 -3.074 6.379 1 65.75 225 THR A O 1
ATOM 1845 N N . PRO A 1 226 ? -1.128 -5.047 7.43 1 69.12 226 PRO A N 1
ATOM 1846 C CA . PRO A 1 226 ? 0.262 -5.426 7.168 1 69.12 226 PRO A CA 1
ATOM 1847 C C . PRO A 1 226 ? 0.478 -5.934 5.746 1 69.12 226 PRO A C 1
ATOM 1849 O O . PRO A 1 226 ? -0.267 -6.797 5.273 1 69.12 226 PRO A O 1
ATOM 1852 N N . THR A 1 227 ? 1.31 -5.289 4.973 1 69.81 227 THR A N 1
ATOM 1853 C CA . THR A 1 227 ? 1.59 -5.734 3.611 1 69.81 227 THR A CA 1
ATOM 1854 C C . THR A 1 227 ? 3.078 -6.02 3.43 1 69.81 227 THR A C 1
ATOM 1856 O O . THR A 1 227 ? 3.922 -5.305 3.977 1 69.81 227 THR A O 1
ATOM 1859 N N . LEU A 1 228 ? 3.352 -7.082 2.717 1 75.06 228 LEU A N 1
ATOM 1860 C CA . LEU A 1 228 ? 4.734 -7.422 2.391 1 75.06 228 LEU A CA 1
ATOM 1861 C C . LEU A 1 228 ? 5.195 -6.668 1.147 1 75.06 228 LEU A C 1
ATOM 1863 O O . LEU A 1 228 ? 4.527 -6.699 0.112 1 75.06 228 LEU A O 1
ATOM 1867 N N . HIS A 1 229 ? 6.238 -5.969 1.302 1 71.62 229 HIS A N 1
ATOM 1868 C CA . HIS A 1 229 ? 6.82 -5.227 0.188 1 71.62 229 HIS A CA 1
ATOM 1869 C C . HIS A 1 229 ? 8.305 -5.543 0.03 1 71.62 229 HIS A C 1
ATOM 1871 O O . HIS A 1 229 ? 8.961 -5.941 0.991 1 71.62 229 HIS A O 1
ATOM 1877 N N . PRO A 1 230 ? 8.758 -5.359 -1.259 1 74.56 230 PRO A N 1
ATOM 1878 C CA . PRO A 1 230 ? 10.211 -5.48 -1.417 1 74.56 230 PRO A CA 1
ATOM 1879 C C . PRO A 1 230 ? 10.969 -4.301 -0.81 1 74.56 230 PRO A C 1
ATOM 1881 O O . PRO A 1 230 ? 10.5 -3.16 -0.878 1 74.56 230 PRO A O 1
ATOM 1884 N N . HIS A 1 231 ? 12.094 -4.578 -0.231 1 67.12 231 HIS A N 1
ATOM 1885 C CA . HIS A 1 231 ? 12.875 -3.535 0.412 1 67.12 231 HIS A CA 1
ATOM 1886 C C . HIS A 1 231 ? 13.469 -2.574 -0.618 1 67.12 231 HIS A C 1
ATOM 1888 O O . HIS A 1 231 ? 13.859 -1.457 -0.276 1 67.12 231 HIS A O 1
ATOM 1894 N N . ILE A 1 232 ? 13.578 -3.082 -1.87 1 63.84 232 ILE A N 1
ATOM 1895 C CA . ILE A 1 232 ? 14 -2.277 -3.012 1 63.84 232 ILE A CA 1
ATOM 1896 C C . ILE A 1 232 ? 13.023 -2.473 -4.168 1 63.84 232 ILE A C 1
ATOM 1898 O O . ILE A 1 232 ? 12.305 -3.475 -4.223 1 63.84 232 ILE A O 1
ATOM 1902 N N . PRO A 1 233 ? 12.945 -1.535 -5.07 1 63.56 233 PRO A N 1
ATOM 1903 C CA . PRO A 1 233 ? 12.055 -1.718 -6.219 1 63.56 233 PRO A CA 1
ATOM 1904 C C . PRO A 1 233 ? 12.414 -2.947 -7.051 1 63.56 233 PRO A C 1
ATOM 1906 O O . PRO A 1 233 ? 13.594 -3.25 -7.238 1 63.56 233 PRO A O 1
ATOM 1909 N N . ILE A 1 234 ? 11.43 -3.645 -7.375 1 72.31 234 ILE A N 1
ATOM 1910 C CA . ILE A 1 234 ? 11.617 -4.777 -8.273 1 72.31 234 ILE A CA 1
ATOM 1911 C C . ILE A 1 234 ? 11.805 -4.277 -9.703 1 72.31 234 ILE A C 1
ATOM 1913 O O . ILE A 1 234 ? 11.047 -3.426 -10.172 1 72.31 234 ILE A O 1
ATOM 1917 N N . ARG A 1 235 ? 12.906 -4.777 -10.43 1 74.31 235 ARG A N 1
ATOM 1918 C CA . ARG A 1 235 ? 13.141 -4.426 -11.828 1 74.31 235 ARG A CA 1
ATOM 1919 C C . ARG A 1 235 ? 12.648 -5.527 -12.758 1 74.31 235 ARG A C 1
ATOM 1921 O O . ARG A 1 235 ? 13.125 -6.66 -12.695 1 74.31 235 ARG A O 1
ATOM 1928 N N . ILE A 1 236 ? 11.57 -5.16 -13.5 1 77.69 236 ILE A N 1
ATOM 1929 C CA . ILE A 1 236 ? 10.984 -6.105 -14.438 1 77.69 236 ILE A CA 1
ATOM 1930 C C . ILE A 1 236 ? 11.047 -5.539 -15.852 1 77.69 236 ILE A C 1
ATOM 1932 O O . ILE A 1 236 ? 10.734 -4.363 -16.078 1 77.69 236 ILE A O 1
ATOM 1936 N N . ARG A 1 237 ? 11.555 -6.289 -16.844 1 76.44 237 ARG A N 1
ATOM 1937 C CA . ARG A 1 237 ? 11.508 -5.949 -18.266 1 76.44 237 ARG A CA 1
ATOM 1938 C C . ARG A 1 237 ? 10.25 -6.52 -18.922 1 76.44 237 ARG A C 1
ATOM 1940 O O . ARG A 1 237 ? 9.961 -7.707 -18.781 1 76.44 237 ARG A O 1
ATOM 1947 N N . ILE A 1 238 ? 9.492 -5.656 -19.547 1 78.44 238 ILE A N 1
ATOM 1948 C CA . ILE A 1 238 ? 8.266 -6.062 -20.219 1 78.44 238 ILE A CA 1
ATOM 1949 C C . ILE A 1 238 ? 8.422 -5.906 -21.734 1 78.44 238 ILE A C 1
ATOM 1951 O O . ILE A 1 238 ? 8.875 -4.863 -22.203 1 78.44 238 ILE A O 1
ATOM 1955 N N . ARG A 1 239 ? 8.109 -6.93 -22.438 1 78.81 239 ARG A N 1
ATOM 1956 C CA . ARG A 1 239 ? 8.188 -6.918 -23.906 1 78.81 239 ARG A CA 1
ATOM 1957 C C . ARG A 1 239 ? 6.883 -7.41 -24.516 1 78.81 239 ARG A C 1
ATOM 1959 O O . ARG A 1 239 ? 6.273 -8.359 -24.031 1 78.81 239 ARG A O 1
ATOM 1966 N N . SER A 1 240 ? 6.512 -6.719 -25.578 1 80.25 240 SER A N 1
ATOM 1967 C CA . SER A 1 240 ? 5.34 -7.191 -26.297 1 80.25 240 SER A CA 1
ATOM 1968 C C . SER A 1 240 ? 5.559 -8.602 -26.844 1 80.25 240 SER A C 1
ATOM 1970 O O . SER A 1 240 ? 6.641 -8.914 -27.344 1 80.25 240 SER A O 1
ATOM 1972 N N . ARG A 1 241 ? 4.547 -9.422 -26.781 1 85.44 241 ARG A N 1
ATOM 1973 C CA . ARG A 1 241 ? 4.652 -10.781 -27.297 1 85.44 241 ARG A CA 1
ATOM 1974 C C . ARG A 1 241 ? 4.594 -10.781 -28.828 1 85.44 241 ARG A C 1
ATOM 1976 O O . ARG A 1 241 ? 5.02 -11.75 -29.469 1 85.44 241 ARG A O 1
ATOM 1983 N N . PHE A 1 242 ? 4.02 -9.789 -29.453 1 77.06 242 PHE A N 1
ATOM 1984 C CA . PHE A 1 242 ? 3.732 -9.82 -30.891 1 77.06 242 PHE A CA 1
ATOM 1985 C C . PHE A 1 242 ? 4.531 -8.742 -31.625 1 77.06 242 PHE A C 1
ATOM 1987 O O . PHE A 1 242 ? 4.371 -8.562 -32.844 1 77.06 242 PHE A O 1
ATOM 1994 N N . ASP A 1 243 ? 5.215 -7.816 -31 1 59.53 243 ASP A N 1
ATOM 1995 C CA . ASP A 1 243 ? 6.004 -6.855 -31.766 1 59.53 243 ASP A CA 1
ATOM 1996 C C . ASP A 1 243 ? 7.055 -7.562 -32.625 1 59.53 243 ASP A C 1
ATOM 1998 O O . ASP A 1 243 ? 7.875 -8.328 -32.094 1 59.53 243 ASP A O 1
ATOM 2002 N N . ARG A 1 244 ? 6.711 -7.965 -33.969 1 45.69 244 ARG A N 1
ATOM 2003 C CA . ARG A 1 244 ? 7.535 -8.266 -35.125 1 45.69 244 ARG A CA 1
ATOM 2004 C C . ARG A 1 244 ? 8.609 -7.207 -35.312 1 45.69 244 ARG A C 1
ATOM 2006 O O . ARG A 1 244 ? 9.227 -7.137 -36.375 1 45.69 244 ARG A O 1
ATOM 2013 N N . SER A 1 245 ? 8.781 -6.25 -34.875 1 35.28 245 SER A N 1
ATOM 2014 C CA . SER A 1 245 ? 9.852 -5.582 -35.625 1 35.28 245 SER A CA 1
ATOM 2015 C C . SER A 1 245 ? 11.055 -6.504 -35.781 1 35.28 245 SER A C 1
ATOM 2017 O O . SER A 1 245 ? 11.516 -6.719 -36.906 1 35.28 245 SER A O 1
ATOM 2019 N N . ILE A 1 246 ? 12.516 -6.039 -35.344 1 31.67 246 ILE A N 1
ATOM 2020 C CA . ILE A 1 246 ? 13.766 -5.883 -36.062 1 31.67 246 ILE A CA 1
ATOM 2021 C C . ILE A 1 246 ? 14.547 -7.195 -36.062 1 31.67 246 ILE A C 1
ATOM 2023 O O . ILE A 1 246 ? 15.039 -7.613 -35 1 31.67 246 ILE A O 1
ATOM 2027 N N . SER A 1 247 ? 13.984 -8.43 -36.406 1 25.59 247 SER A N 1
ATOM 2028 C CA . SER A 1 247 ? 15.023 -8.836 -37.344 1 25.59 247 SER A CA 1
ATOM 2029 C C . SER A 1 247 ? 14.992 -7.973 -38.594 1 25.59 247 SER A C 1
ATOM 2031 O O . SER A 1 247 ? 13.922 -7.594 -39.062 1 25.59 247 SER A O 1
ATOM 2033 N N . MET B 1 1 ? -33.25 -3.951 -0.398 1 41.09 1 MET B N 1
ATOM 2034 C CA . MET B 1 1 ? -32.719 -2.594 -0.56 1 41.09 1 MET B CA 1
ATOM 2035 C C . MET B 1 1 ? -31.219 -2.551 -0.325 1 41.09 1 MET B C 1
ATOM 2037 O O . MET B 1 1 ? -30.484 -1.918 -1.087 1 41.09 1 MET B O 1
ATOM 2041 N N . ILE B 1 2 ? -30.719 -3.211 0.674 1 44.25 2 ILE B N 1
ATOM 2042 C CA . ILE B 1 2 ? -29.312 -3.283 1.02 1 44.25 2 ILE B CA 1
ATOM 2043 C C . ILE B 1 2 ? -28.562 -4.129 -0.014 1 44.25 2 ILE B C 1
ATOM 2045 O O . ILE B 1 2 ? -27.469 -3.771 -0.443 1 44.25 2 ILE B O 1
ATOM 2049 N N . GLU B 1 3 ? -29.219 -5.129 -0.49 1 43 3 GLU B N 1
ATOM 2050 C CA . GLU B 1 3 ? -28.641 -6 -1.514 1 43 3 GLU B CA 1
ATOM 2051 C C . GLU B 1 3 ? -28.453 -5.254 -2.832 1 43 3 GLU B C 1
ATOM 2053 O O . GLU B 1 3 ? -27.453 -5.449 -3.525 1 43 3 GLU B O 1
ATOM 2058 N N . GLU B 1 4 ? -29.453 -4.473 -3.113 1 44.91 4 GLU B N 1
ATOM 2059 C CA . GLU B 1 4 ? -29.375 -3.723 -4.363 1 44.91 4 GLU B CA 1
ATOM 2060 C C . GLU B 1 4 ? -28.266 -2.672 -4.309 1 44.91 4 GLU B C 1
ATOM 2062 O O . GLU B 1 4 ? -27.609 -2.416 -5.312 1 44.91 4 GLU B O 1
ATOM 2067 N N . LYS B 1 5 ? -28.188 -2.018 -3.195 1 37.09 5 LYS B N 1
ATOM 2068 C CA . LYS B 1 5 ? -27.141 -1.014 -3.057 1 37.09 5 LYS B CA 1
ATOM 2069 C C . LYS B 1 5 ? -25.75 -1.652 -3.135 1 37.09 5 LYS B C 1
ATOM 2071 O O . LYS B 1 5 ? -24.844 -1.109 -3.771 1 37.09 5 LYS B O 1
ATOM 2076 N N . LYS B 1 6 ? -25.625 -2.824 -2.629 1 40.66 6 LYS B N 1
ATOM 2077 C CA . LYS B 1 6 ? -24.391 -3.59 -2.75 1 40.66 6 LYS B CA 1
ATOM 2078 C C . LYS B 1 6 ? -24.078 -3.908 -4.211 1 40.66 6 LYS B C 1
ATOM 2080 O O . LYS B 1 6 ? -22.922 -3.811 -4.645 1 40.66 6 LYS B O 1
ATOM 2085 N N . LYS B 1 7 ? -25.109 -4.227 -4.926 1 44.53 7 LYS B N 1
ATOM 2086 C CA . LYS B 1 7 ? -24.969 -4.527 -6.348 1 44.53 7 LYS B CA 1
ATOM 2087 C C . LYS B 1 7 ? -24.562 -3.285 -7.137 1 44.53 7 LYS B C 1
ATOM 2089 O O . LYS B 1 7 ? -23.719 -3.363 -8.039 1 44.53 7 LYS B O 1
ATOM 2094 N N . ARG B 1 8 ? -25.188 -2.262 -6.785 1 41.69 8 ARG B N 1
ATOM 2095 C CA . ARG B 1 8 ? -24.875 -1.03 -7.504 1 41.69 8 ARG B CA 1
ATOM 2096 C C . ARG B 1 8 ? -23.484 -0.524 -7.156 1 41.69 8 ARG B C 1
ATOM 2098 O O . ARG B 1 8 ? -22.766 -0.038 -8.031 1 41.69 8 ARG B O 1
ATOM 2105 N N . TYR B 1 9 ? -23.203 -0.638 -5.91 1 37.5 9 TYR B N 1
ATOM 2106 C CA . TYR B 1 9 ? -21.859 -0.279 -5.488 1 37.5 9 TYR B CA 1
ATOM 2107 C C . TYR B 1 9 ? -20.828 -1.223 -6.094 1 37.5 9 TYR B C 1
ATOM 2109 O O . TYR B 1 9 ? -19.766 -0.783 -6.555 1 37.5 9 TYR B O 1
ATOM 2117 N N . ARG B 1 10 ? -21.203 -2.482 -6.184 1 41.41 10 ARG B N 1
ATOM 2118 C CA . ARG B 1 10 ? -20.359 -3.461 -6.855 1 41.41 10 ARG B CA 1
ATOM 2119 C C . ARG B 1 10 ? -20.266 -3.168 -8.352 1 41.41 10 ARG B C 1
ATOM 2121 O O . ARG B 1 10 ? -19.188 -3.309 -8.945 1 41.41 10 ARG B O 1
ATOM 2128 N N . ARG B 1 11 ? -21.422 -2.869 -8.898 1 42.69 11 ARG B N 1
ATOM 2129 C CA . ARG B 1 11 ? -21.453 -2.584 -10.328 1 42.69 11 ARG B CA 1
ATOM 2130 C C . ARG B 1 11 ? -20.75 -1.273 -10.641 1 42.69 11 ARG B C 1
ATOM 2132 O O . ARG B 1 11 ? -20.031 -1.174 -11.641 1 42.69 11 ARG B O 1
ATOM 2139 N N . GLY B 1 12 ? -21.078 -0.294 -9.961 1 40.66 12 GLY B N 1
ATOM 2140 C CA . GLY B 1 12 ? -20.422 0.985 -10.156 1 40.66 12 GLY B CA 1
ATOM 2141 C C . GLY B 1 12 ? -18.938 0.938 -9.852 1 40.66 12 GLY B C 1
ATOM 2142 O O . GLY B 1 12 ? -18.125 1.544 -10.562 1 40.66 12 GLY B O 1
ATOM 2143 N N . GLU B 1 13 ? -18.641 0.325 -8.844 1 41 13 GLU B N 1
ATOM 2144 C CA . GLU B 1 13 ? -17.25 0.063 -8.484 1 41 13 GLU B CA 1
ATOM 2145 C C . GLU B 1 13 ? -16.562 -0.796 -9.539 1 41 13 GLU B C 1
ATOM 2147 O O . GLU B 1 13 ? -15.398 -0.547 -9.898 1 41 13 GLU B O 1
ATOM 2152 N N . LYS B 1 14 ? -17.297 -1.767 -10.062 1 43.81 14 LYS B N 1
ATOM 2153 C CA . LYS B 1 14 ? -16.766 -2.611 -11.125 1 43.81 14 LYS B CA 1
ATOM 2154 C C . LYS B 1 14 ? -16.5 -1.798 -12.391 1 43.81 14 LYS B C 1
ATOM 2156 O O . LYS B 1 14 ? -15.469 -1.978 -13.047 1 43.81 14 LYS B O 1
ATOM 2161 N N . GLU B 1 15 ? -17.484 -1.045 -12.68 1 44.28 15 GLU B N 1
ATOM 2162 C CA . GLU B 1 15 ? -17.328 -0.281 -13.922 1 44.28 15 GLU B CA 1
ATOM 2163 C C . GLU B 1 15 ? -16.188 0.728 -13.812 1 44.28 15 GLU B C 1
ATOM 2165 O O . GLU B 1 15 ? -15.414 0.893 -14.758 1 44.28 15 GLU B O 1
ATOM 2170 N N . THR B 1 16 ? -16.172 1.408 -12.805 1 41.19 16 THR B N 1
ATOM 2171 C CA . THR B 1 16 ? -15.125 2.41 -12.641 1 41.19 16 THR B CA 1
ATOM 2172 C C . THR B 1 16 ? -13.758 1.746 -12.484 1 41.19 16 THR B C 1
ATOM 2174 O O . THR B 1 16 ? -12.766 2.213 -13.047 1 41.19 16 THR B O 1
ATOM 2177 N N . ARG B 1 17 ? -13.773 0.662 -11.805 1 42.97 17 ARG B N 1
ATOM 2178 C CA . ARG B 1 17 ? -12.539 -0.101 -11.656 1 42.97 17 ARG B CA 1
ATOM 2179 C C . ARG B 1 17 ? -12.086 -0.669 -13 1 42.97 17 ARG B C 1
ATOM 2181 O O . ARG B 1 17 ? -10.891 -0.638 -13.32 1 42.97 17 ARG B O 1
ATOM 2188 N N . THR B 1 18 ? -13.148 -1.149 -13.688 1 44.12 18 THR B N 1
ATOM 2189 C CA . THR B 1 18 ? -12.852 -1.685 -15.016 1 44.12 18 THR B CA 1
ATOM 2190 C C . THR B 1 18 ? -12.328 -0.587 -15.938 1 44.12 18 THR B C 1
ATOM 2192 O O . THR B 1 18 ? -11.391 -0.812 -16.703 1 44.12 18 THR B O 1
ATOM 2195 N N . ARG B 1 19 ? -12.883 0.486 -15.797 1 41.56 19 ARG B N 1
ATOM 2196 C CA . ARG B 1 19 ? -12.43 1.56 -16.672 1 41.56 19 ARG B CA 1
ATOM 2197 C C . ARG B 1 19 ? -11 1.977 -16.344 1 41.56 19 ARG B C 1
ATOM 2199 O O . ARG B 1 19 ? -10.195 2.227 -17.234 1 41.56 19 ARG B O 1
ATOM 2206 N N . LYS B 1 20 ? -10.781 2.025 -15.156 1 43.38 20 LYS B N 1
ATOM 2207 C CA . LYS B 1 20 ? -9.453 2.416 -14.703 1 43.38 20 LYS B CA 1
ATOM 2208 C C . LYS B 1 20 ? -8.406 1.374 -15.094 1 43.38 20 LYS B C 1
ATOM 2210 O O . LYS B 1 20 ? -7.32 1.721 -15.555 1 43.38 20 LYS B O 1
ATOM 2215 N N . TYR B 1 21 ? -8.844 0.255 -14.797 1 45.66 21 TYR B N 1
ATOM 2216 C CA . TYR B 1 21 ? -8.008 -0.843 -15.266 1 45.66 21 TYR B CA 1
ATOM 2217 C C . TYR B 1 21 ? -7.793 -0.763 -16.766 1 45.66 21 TYR B C 1
ATOM 2219 O O . TYR B 1 21 ? -6.684 -0.988 -17.266 1 45.66 21 TYR B O 1
ATOM 2227 N N . LYS B 1 22 ? -8.852 -0.367 -17.328 1 43.62 22 LYS B N 1
ATOM 2228 C CA . LYS B 1 22 ? -8.75 -0.218 -18.781 1 43.62 22 LYS B CA 1
ATOM 2229 C C . LYS B 1 22 ? -7.785 0.905 -19.156 1 43.62 22 LYS B C 1
ATOM 2231 O O . LYS B 1 22 ? -6.969 0.752 -20.062 1 43.62 22 LYS B O 1
ATOM 2236 N N . ALA B 1 23 ? -7.914 1.912 -18.5 1 43.78 23 ALA B N 1
ATOM 2237 C CA . ALA B 1 23 ? -7.039 3.039 -18.812 1 43.78 23 ALA B CA 1
ATOM 2238 C C . ALA B 1 23 ? -5.578 2.693 -18.531 1 43.78 23 ALA B C 1
ATOM 2240 O O . ALA B 1 23 ? -4.688 3.035 -19.312 1 43.78 23 ALA B O 1
ATOM 2241 N N . LEU B 1 24 ? -5.371 2.086 -17.516 1 45.97 24 LEU B N 1
ATOM 2242 C CA . LEU B 1 24 ? -4.023 1.636 -17.188 1 45.97 24 LEU B CA 1
ATOM 2243 C C . LEU B 1 24 ? -3.5 0.675 -18.25 1 45.97 24 LEU B C 1
ATOM 2245 O O . LEU B 1 24 ? -2.357 0.801 -18.703 1 45.97 24 LEU B O 1
ATOM 2249 N N . MET B 1 25 ? -4.34 -0.166 -18.453 1 45.09 25 MET B N 1
ATOM 2250 C CA . MET B 1 25 ? -3.986 -1.125 -19.5 1 45.09 25 MET B CA 1
ATOM 2251 C C . MET B 1 25 ? -3.697 -0.414 -20.812 1 45.09 25 MET B C 1
ATOM 2253 O O . MET B 1 25 ? -2.74 -0.756 -21.516 1 45.09 25 MET B O 1
ATOM 2257 N N . GLU B 1 26 ? -4.574 0.509 -21.062 1 44.5 26 GLU B N 1
ATOM 2258 C CA . GLU B 1 26 ? -4.367 1.274 -22.281 1 44.5 26 GLU B CA 1
ATOM 2259 C C . GLU B 1 26 ? -3.025 2.002 -22.266 1 44.5 26 GLU B C 1
ATOM 2261 O O . GLU B 1 26 ? -2.32 2.049 -23.266 1 44.5 26 GLU B O 1
ATOM 2266 N N . MET B 1 27 ? -2.723 2.447 -21.156 1 43.91 27 MET B N 1
ATOM 2267 C CA . MET B 1 27 ? -1.436 3.127 -21.016 1 43.91 27 MET B CA 1
ATOM 2268 C C . MET B 1 27 ? -0.282 2.143 -21.188 1 43.91 27 MET B C 1
ATOM 2270 O O . MET B 1 27 ? 0.727 2.465 -21.828 1 43.91 27 MET B O 1
ATOM 2274 N N . LEU B 1 28 ? -0.5 1.055 -20.609 1 45.69 28 LEU B N 1
ATOM 2275 C CA . LEU B 1 28 ? 0.515 0.016 -20.75 1 45.69 28 LEU B CA 1
ATOM 2276 C C . LEU B 1 28 ? 0.603 -0.469 -22.188 1 45.69 28 LEU B C 1
ATOM 2278 O O . LEU B 1 28 ? 1.693 -0.766 -22.688 1 45.69 28 LEU B O 1
ATOM 2282 N N . LEU B 1 29 ? -0.587 -0.573 -22.734 1 44.88 29 LEU B N 1
ATOM 2283 C CA . LEU B 1 29 ? -0.667 -1.107 -24.094 1 44.88 29 LEU B CA 1
ATOM 2284 C C . LEU B 1 29 ? -0.166 -0.089 -25.109 1 44.88 29 LEU B C 1
ATOM 2286 O O . LEU B 1 29 ? 0.338 -0.462 -26.172 1 44.88 29 LEU B O 1
ATOM 2290 N N . ASP B 1 30 ? -0.441 1.1 -24.828 1 43.19 30 ASP B N 1
ATOM 2291 C CA . ASP B 1 30 ? -0.047 2.098 -25.828 1 43.19 30 ASP B CA 1
ATOM 2292 C C . ASP B 1 30 ? 1.472 2.236 -25.891 1 43.19 30 ASP B C 1
ATOM 2294 O O . ASP B 1 30 ? 2.008 2.82 -26.828 1 43.19 30 ASP B O 1
ATOM 2298 N N . ARG B 1 31 ? 2.055 1.606 -24.891 1 42.72 31 ARG B N 1
ATOM 2299 C CA . ARG B 1 31 ? 3.51 1.715 -24.953 1 42.72 31 ARG B CA 1
ATOM 2300 C C . ARG B 1 31 ? 4.148 0.373 -25.297 1 42.72 31 ARG B C 1
ATOM 2302 O O . ARG B 1 31 ? 3.756 -0.664 -24.75 1 42.72 31 ARG B O 1
ATOM 2309 N N . ASN B 1 32 ? 4.805 0.25 -26.344 1 46.31 32 ASN B N 1
ATOM 2310 C CA . ASN B 1 32 ? 5.445 -0.936 -26.906 1 46.31 32 ASN B CA 1
ATOM 2311 C C . ASN B 1 32 ? 6.422 -1.562 -25.906 1 46.31 32 ASN B C 1
ATOM 2313 O O . ASN B 1 32 ? 6.688 -2.764 -25.969 1 46.31 32 ASN B O 1
ATOM 2317 N N . GLU B 1 33 ? 7.172 -0.814 -25.266 1 44.34 33 GLU B N 1
ATOM 2318 C CA . GLU B 1 33 ? 8.141 -1.263 -24.281 1 44.34 33 GLU B CA 1
ATOM 2319 C C . GLU B 1 33 ? 8.023 -0.455 -22.984 1 44.34 33 GLU B C 1
ATOM 2321 O O . GLU B 1 33 ? 7.992 0.777 -23.016 1 44.34 33 GLU B O 1
ATOM 2326 N N . LEU B 1 34 ? 7.441 -1.112 -22.141 1 48.53 34 LEU B N 1
ATOM 2327 C CA . LEU B 1 34 ? 7.484 -0.428 -20.859 1 48.53 34 LEU B CA 1
ATOM 2328 C C . LEU B 1 34 ? 8.727 -0.826 -20.078 1 48.53 34 LEU B C 1
ATOM 2330 O O . LEU B 1 34 ? 9.078 -2.008 -20 1 48.53 34 LEU B O 1
ATOM 2334 N N . SER B 1 35 ? 9.469 0.173 -19.875 1 45.91 35 SER B N 1
ATOM 2335 C CA . SER B 1 35 ? 10.609 -0.059 -19 1 45.91 35 SER B CA 1
ATOM 2336 C C . SER B 1 35 ? 10.156 -0.476 -17.609 1 45.91 35 SER B C 1
ATOM 2338 O O . SER B 1 35 ? 8.984 -0.327 -17.266 1 45.91 35 SER B O 1
ATOM 2340 N N . ALA B 1 36 ? 11.062 -1.054 -16.984 1 43.28 36 ALA B N 1
ATOM 2341 C CA . ALA B 1 36 ? 10.844 -1.462 -15.594 1 43.28 36 ALA B CA 1
ATOM 2342 C C . ALA B 1 36 ? 10.227 -0.327 -14.781 1 43.28 36 ALA B C 1
ATOM 2344 O O . ALA B 1 36 ? 9.32 -0.551 -13.984 1 43.28 36 ALA B O 1
ATOM 2345 N N . ALA B 1 37 ? 10.805 0.702 -15.18 1 45.41 37 ALA B N 1
ATOM 2346 C CA . ALA B 1 37 ? 10.344 1.894 -14.477 1 45.41 37 ALA B CA 1
ATOM 2347 C C . ALA B 1 37 ? 8.883 2.201 -14.812 1 45.41 37 ALA B C 1
ATOM 2349 O O . ALA B 1 37 ? 8.102 2.58 -13.938 1 45.41 37 ALA B O 1
ATOM 2350 N N . GLU B 1 38 ? 8.578 1.88 -15.984 1 46.81 38 GLU B N 1
ATOM 2351 C CA . GLU B 1 38 ? 7.219 2.158 -16.422 1 46.81 38 GLU B CA 1
ATOM 2352 C C . GLU B 1 38 ? 6.234 1.141 -15.859 1 46.81 38 GLU B C 1
ATOM 2354 O O . GLU B 1 38 ? 5.121 1.497 -15.469 1 46.81 38 GLU B O 1
ATOM 2359 N N . ILE B 1 39 ? 6.59 -0.029 -15.812 1 47.34 39 ILE B N 1
ATOM 2360 C CA . ILE B 1 39 ? 5.77 -1.087 -15.234 1 47.34 39 ILE B CA 1
ATOM 2361 C C . ILE B 1 39 ? 5.535 -0.809 -13.75 1 47.34 39 ILE B C 1
ATOM 2363 O O . ILE B 1 39 ? 4.402 -0.885 -13.273 1 47.34 39 ILE B O 1
ATOM 2367 N N . ASP B 1 40 ? 6.656 -0.586 -13.18 1 44.5 40 ASP B N 1
ATOM 2368 C CA . ASP B 1 40 ? 6.535 -0.232 -11.773 1 44.5 40 ASP B CA 1
ATOM 2369 C C . ASP B 1 40 ? 5.578 0.94 -11.578 1 44.5 40 ASP B C 1
ATOM 2371 O O . ASP B 1 40 ? 4.754 0.932 -10.664 1 44.5 40 ASP B O 1
ATOM 2375 N N . GLU B 1 41 ? 5.738 1.803 -12.516 1 44.12 41 GLU B N 1
ATOM 2376 C CA . GLU B 1 41 ? 4.875 2.98 -12.477 1 44.12 41 GLU B CA 1
ATOM 2377 C C . GLU B 1 41 ? 3.41 2.6 -12.656 1 44.12 41 GLU B C 1
ATOM 2379 O O . GLU B 1 41 ? 2.535 3.119 -11.961 1 44.12 41 GLU B O 1
ATOM 2384 N N . GLU B 1 42 ? 3.24 1.744 -13.547 1 45.53 42 GLU B N 1
ATOM 2385 C CA . GLU B 1 42 ? 1.878 1.304 -13.836 1 45.53 42 GLU B CA 1
ATOM 2386 C C . GLU B 1 42 ? 1.307 0.494 -12.672 1 45.53 42 GLU B C 1
ATOM 2388 O O . GLU B 1 42 ? 0.14 0.658 -12.312 1 45.53 42 GLU B O 1
ATOM 2393 N N . MET B 1 43 ? 2.047 -0.332 -12.188 1 43.66 43 MET B N 1
ATOM 2394 C CA . MET B 1 43 ? 1.61 -1.154 -11.062 1 43.66 43 MET B CA 1
ATOM 2395 C C . MET B 1 43 ? 1.313 -0.292 -9.844 1 43.66 43 MET B C 1
ATOM 2397 O O . MET B 1 43 ? 0.347 -0.542 -9.125 1 43.66 43 MET B O 1
ATOM 2401 N N . ASP B 1 44 ? 2.217 0.639 -9.758 1 42.28 44 ASP B N 1
ATOM 2402 C CA . ASP B 1 44 ? 2.025 1.588 -8.664 1 42.28 44 ASP B CA 1
ATOM 2403 C C . ASP B 1 44 ? 0.691 2.318 -8.805 1 42.28 44 ASP B C 1
ATOM 2405 O O . ASP B 1 44 ? -0.002 2.549 -7.809 1 42.28 44 ASP B O 1
ATOM 2409 N N . THR B 1 45 ? 0.389 2.609 -10.016 1 41.62 45 THR B N 1
ATOM 2410 C CA . THR B 1 45 ? -0.892 3.246 -10.305 1 41.62 45 THR B CA 1
ATOM 2411 C C . THR B 1 45 ? -2.049 2.361 -9.852 1 41.62 45 THR B C 1
ATOM 2413 O O . THR B 1 45 ? -3.041 2.854 -9.312 1 41.62 45 THR B O 1
ATOM 2416 N N . PHE B 1 46 ? -1.887 1.146 -9.891 1 42.19 46 PHE B N 1
ATOM 2417 C CA . PHE B 1 46 ? -2.91 0.201 -9.461 1 42.19 46 PHE B CA 1
ATOM 2418 C C . PHE B 1 46 ? -3.025 0.177 -7.941 1 42.19 46 PHE B C 1
ATOM 2420 O O . PHE B 1 46 ? -4.117 0.003 -7.398 1 42.19 46 PHE B O 1
ATOM 2427 N N . ALA B 1 47 ? -1.988 0.242 -7.27 1 41.69 47 ALA B N 1
ATOM 2428 C CA . ALA B 1 47 ? -1.951 0.2 -5.812 1 41.69 47 ALA B CA 1
ATOM 2429 C C . ALA B 1 47 ? -2.643 1.421 -5.211 1 41.69 47 ALA B C 1
ATOM 2431 O O . ALA B 1 47 ? -3.252 1.333 -4.141 1 41.69 47 ALA B O 1
ATOM 2432 N N . LEU B 1 48 ? -2.541 2.559 -5.836 1 39.16 48 LEU B N 1
ATOM 2433 C CA . LEU B 1 48 ? -3.17 3.768 -5.316 1 39.16 48 LEU B CA 1
ATOM 2434 C C . LEU B 1 48 ? -4.676 3.58 -5.176 1 39.16 48 LEU B C 1
ATOM 2436 O O . LEU B 1 48 ? -5.297 4.164 -4.285 1 39.16 48 LEU B O 1
ATOM 2440 N N . ALA B 1 49 ? -5.383 2.766 -6.051 1 40.16 49 ALA B N 1
ATOM 2441 C CA . ALA B 1 49 ? -6.832 2.617 -5.945 1 40.16 49 ALA B CA 1
ATOM 2442 C C . ALA B 1 49 ? -7.219 1.946 -4.629 1 40.16 49 ALA B C 1
ATOM 2444 O O . ALA B 1 49 ? -8.398 1.681 -4.387 1 40.16 49 ALA B O 1
ATOM 2445 N N . GLY B 1 50 ? -6.32 2.205 -3.625 1 42.5 50 GLY B N 1
ATOM 2446 C CA . GLY B 1 50 ? -6.738 1.648 -2.348 1 42.5 50 GLY B CA 1
ATOM 2447 C C . GLY B 1 50 ? -6.602 0.139 -2.281 1 42.5 50 GLY B C 1
ATOM 2448 O O . GLY B 1 50 ? -7.082 -0.492 -1.337 1 42.5 50 GLY B O 1
ATOM 2449 N N . HIS B 1 51 ? -6.129 -0.343 -3.367 1 51.44 51 HIS B N 1
ATOM 2450 C CA . HIS B 1 51 ? -6.051 -1.8 -3.342 1 51.44 51 HIS B CA 1
ATOM 2451 C C . HIS B 1 51 ? -4.621 -2.273 -3.119 1 51.44 51 HIS B C 1
ATOM 2453 O O . HIS B 1 51 ? -4.043 -2.949 -3.975 1 51.44 51 HIS B O 1
ATOM 2459 N N . VAL B 1 52 ? -4.066 -1.72 -2.064 1 56.72 52 VAL B N 1
ATOM 2460 C CA . VAL B 1 52 ? -2.686 -2.018 -1.705 1 56.72 52 VAL B CA 1
ATOM 2461 C C . VAL B 1 52 ? -2.439 -3.521 -1.793 1 56.72 52 VAL B C 1
ATOM 2463 O O . VAL B 1 52 ? -1.402 -3.959 -2.293 1 56.72 52 VAL B O 1
ATOM 2466 N N . ASN B 1 53 ? -3.469 -4.141 -1.511 1 66.81 53 ASN B N 1
ATOM 2467 C CA . ASN B 1 53 ? -3.314 -5.594 -1.494 1 66.81 53 ASN B CA 1
ATOM 2468 C C . ASN B 1 53 ? -3.268 -6.168 -2.906 1 66.81 53 ASN B C 1
ATOM 2470 O O . ASN B 1 53 ? -2.467 -7.059 -3.191 1 66.81 53 ASN B O 1
ATOM 2474 N N . THR B 1 54 ? -4.07 -5.594 -3.711 1 72.19 54 THR B N 1
ATOM 2475 C CA . THR B 1 54 ? -4.105 -6.078 -5.086 1 72.19 54 THR B CA 1
ATOM 2476 C C . THR B 1 54 ? -2.801 -5.75 -5.809 1 72.19 54 THR B C 1
ATOM 2478 O O . THR B 1 54 ? -2.244 -6.598 -6.512 1 72.19 54 THR B O 1
ATOM 2481 N N . THR B 1 55 ? -2.275 -4.613 -5.594 1 70.62 55 THR B N 1
ATOM 2482 C CA . THR B 1 55 ? -1.035 -4.184 -6.23 1 70.62 55 THR B CA 1
ATOM 2483 C C . THR B 1 55 ? 0.137 -5.043 -5.77 1 70.62 55 THR B C 1
ATOM 2485 O O . THR B 1 55 ? 0.965 -5.461 -6.582 1 70.62 55 THR B O 1
ATOM 2488 N N . ALA B 1 56 ? 0.177 -5.242 -4.555 1 75.75 56 ALA B N 1
ATOM 2489 C CA . ALA B 1 56 ? 1.258 -6.07 -4.027 1 75.75 56 ALA B CA 1
ATOM 2490 C C . ALA B 1 56 ? 1.188 -7.484 -4.594 1 75.75 56 ALA B C 1
ATOM 2492 O O . ALA B 1 56 ? 2.211 -8.055 -4.977 1 75.75 56 ALA B O 1
ATOM 2493 N N . ALA B 1 57 ? -0.022 -7.973 -4.625 1 81.88 57 ALA B N 1
ATOM 2494 C CA . ALA B 1 57 ? -0.202 -9.328 -5.152 1 81.88 57 ALA B CA 1
ATOM 2495 C C . ALA B 1 57 ? 0.257 -9.414 -6.605 1 81.88 57 ALA B C 1
ATOM 2497 O O . ALA B 1 57 ? 0.963 -10.352 -6.98 1 81.88 57 ALA B O 1
ATOM 2498 N N . VAL B 1 58 ? -0.107 -8.469 -7.375 1 83.12 58 VAL B N 1
ATOM 2499 C CA . VAL B 1 58 ? 0.234 -8.445 -8.797 1 83.12 58 VAL B CA 1
ATOM 2500 C C . VAL B 1 58 ? 1.744 -8.289 -8.961 1 83.12 58 VAL B C 1
ATOM 2502 O O . VAL B 1 58 ? 2.357 -8.961 -9.797 1 83.12 58 VAL B O 1
ATOM 2505 N N . ARG B 1 59 ? 2.316 -7.473 -8.164 1 80.25 59 ARG B N 1
ATOM 2506 C CA . ARG B 1 59 ? 3.754 -7.227 -8.227 1 80.25 59 ARG B CA 1
ATOM 2507 C C . ARG B 1 59 ? 4.539 -8.508 -7.949 1 80.25 59 ARG B C 1
ATOM 2509 O O . ARG B 1 59 ? 5.445 -8.859 -8.711 1 80.25 59 ARG B O 1
ATOM 2516 N N . TRP B 1 60 ? 4.195 -9.109 -6.938 1 88.12 60 TRP B N 1
ATOM 2517 C CA . TRP B 1 60 ? 4.91 -10.336 -6.582 1 88.12 60 TRP B CA 1
ATOM 2518 C C . TRP B 1 60 ? 4.691 -11.414 -7.633 1 88.12 60 TRP B C 1
ATOM 2520 O O . TRP B 1 60 ? 5.617 -12.164 -7.969 1 88.12 60 TRP B O 1
ATOM 2530 N N . ALA B 1 61 ? 3.475 -11.492 -8.117 1 92.25 61 ALA B N 1
ATOM 2531 C CA . ALA B 1 61 ? 3.18 -12.492 -9.141 1 92.25 61 ALA B CA 1
ATOM 2532 C C . ALA B 1 61 ? 4.027 -12.266 -10.391 1 92.25 61 ALA B C 1
ATOM 2534 O O . ALA B 1 61 ? 4.652 -13.195 -10.906 1 92.25 61 ALA B O 1
ATOM 2535 N N . LEU B 1 62 ? 4.105 -11.047 -10.828 1 89.06 62 LEU B N 1
ATOM 2536 C CA . LEU B 1 62 ? 4.871 -10.742 -12.039 1 89.06 62 LEU B CA 1
ATOM 2537 C C . LEU B 1 62 ? 6.363 -10.922 -11.789 1 89.06 62 LEU B C 1
ATOM 2539 O O . LEU B 1 62 ? 7.09 -11.391 -12.672 1 89.06 62 LEU B O 1
ATOM 2543 N N . TYR B 1 63 ? 6.809 -10.57 -10.617 1 91.19 63 TYR B N 1
ATOM 2544 C CA . TYR B 1 63 ? 8.211 -10.766 -10.25 1 91.19 63 TYR B CA 1
ATOM 2545 C C . TYR B 1 63 ? 8.602 -12.234 -10.352 1 91.19 63 TYR B C 1
ATOM 2547 O O . TYR B 1 63 ? 9.594 -12.578 -11 1 91.19 63 TYR B O 1
ATOM 2555 N N . LEU B 1 64 ? 7.727 -13.055 -9.828 1 96.62 64 LEU B N 1
ATOM 2556 C CA . LEU B 1 64 ? 8.031 -14.477 -9.797 1 96.62 64 LEU B CA 1
ATOM 2557 C C . LEU B 1 64 ? 7.887 -15.102 -11.18 1 96.62 64 LEU B C 1
ATOM 2559 O O . LEU B 1 64 ? 8.711 -15.922 -11.586 1 96.62 64 LEU B O 1
ATOM 2563 N N . VAL B 1 65 ? 6.891 -14.711 -11.859 1 96.62 65 VAL B N 1
ATOM 2564 C CA . VAL B 1 65 ? 6.723 -15.195 -13.227 1 96.62 65 VAL B CA 1
ATOM 2565 C C . VAL B 1 65 ? 7.918 -14.773 -14.078 1 96.62 65 VAL B C 1
ATOM 2567 O O . VAL B 1 65 ? 8.422 -15.555 -14.883 1 96.62 65 VAL B O 1
ATOM 2570 N N . GLY B 1 66 ? 8.406 -13.586 -13.859 1 95 66 GLY B N 1
ATOM 2571 C CA . GLY B 1 66 ? 9.547 -13.062 -14.602 1 95 66 GLY B CA 1
ATOM 2572 C C . GLY B 1 66 ? 10.836 -13.812 -14.312 1 95 66 GLY B C 1
ATOM 2573 O O . GLY B 1 66 ? 11.75 -13.805 -15.141 1 95 66 GLY B O 1
ATOM 2574 N N . LEU B 1 67 ? 10.914 -14.445 -13.211 1 97.19 67 LEU B N 1
ATOM 2575 C CA . LEU B 1 67 ? 12.086 -15.211 -12.828 1 97.19 67 LEU B CA 1
ATOM 2576 C C . LEU B 1 67 ? 11.992 -16.641 -13.352 1 97.19 67 LEU B C 1
ATOM 2578 O O . LEU B 1 67 ? 12.977 -17.391 -13.305 1 97.19 67 LEU B O 1
ATOM 2582 N N . ASN B 1 68 ? 10.797 -17.016 -13.852 1 98 68 ASN B N 1
ATOM 2583 C CA . ASN B 1 68 ? 10.539 -18.406 -14.219 1 98 68 ASN B CA 1
ATOM 2584 C C . ASN B 1 68 ? 9.938 -18.516 -15.617 1 98 68 ASN B C 1
ATOM 2586 O O . ASN B 1 68 ? 8.719 -18.672 -15.758 1 98 68 ASN B O 1
ATOM 2590 N N . PRO B 1 69 ? 10.789 -18.609 -16.562 1 97.31 69 PRO B N 1
ATOM 2591 C CA . PRO B 1 69 ? 10.312 -18.594 -17.953 1 97.31 69 PRO B CA 1
ATOM 2592 C C . PRO B 1 69 ? 9.445 -19.812 -18.281 1 97.31 69 PRO B C 1
ATOM 2594 O O . PRO B 1 69 ? 8.531 -19.703 -19.109 1 97.31 69 PRO B O 1
ATOM 2597 N N . ASP B 1 70 ? 9.742 -20.906 -17.656 1 97.88 70 ASP B N 1
ATOM 2598 C CA . ASP B 1 70 ? 8.945 -22.109 -17.906 1 97.88 70 ASP B CA 1
ATOM 2599 C C . ASP B 1 70 ? 7.512 -21.922 -17.406 1 97.88 70 ASP B C 1
ATOM 2601 O O . ASP B 1 70 ? 6.562 -22.328 -18.094 1 97.88 70 ASP B O 1
ATOM 2605 N N . VAL B 1 71 ? 7.363 -21.344 -16.297 1 98.38 71 VAL B N 1
ATOM 2606 C CA . VAL B 1 71 ? 6.043 -21.062 -15.742 1 98.38 71 VAL B CA 1
ATOM 2607 C C . VAL B 1 71 ? 5.324 -20.047 -16.625 1 98.38 71 VAL B C 1
ATOM 2609 O O . VAL B 1 71 ? 4.141 -20.188 -16.922 1 98.38 71 VAL B O 1
ATOM 2612 N N . GLN B 1 72 ? 6.039 -19.031 -16.984 1 98.06 72 GLN B N 1
ATOM 2613 C CA . GLN B 1 72 ? 5.461 -18 -17.859 1 98.06 72 GLN B CA 1
ATOM 2614 C C . GLN B 1 72 ? 4.949 -18.609 -19.156 1 98.06 72 GLN B C 1
ATOM 2616 O O . GLN B 1 72 ? 3.859 -18.25 -19.625 1 98.06 72 GLN B O 1
ATOM 2621 N N . ALA B 1 73 ? 5.723 -19.516 -19.719 1 98.06 73 ALA B N 1
ATOM 2622 C CA . ALA B 1 73 ? 5.328 -20.172 -20.969 1 98.06 73 ALA B CA 1
ATOM 2623 C C . ALA B 1 73 ? 4.023 -20.953 -20.781 1 98.06 73 ALA B C 1
ATOM 2625 O O . ALA B 1 73 ? 3.148 -20.906 -21.656 1 98.06 73 ALA B O 1
ATOM 2626 N N . LYS B 1 74 ? 3.904 -21.609 -19.719 1 98.25 74 LYS B N 1
ATOM 2627 C CA . LYS B 1 74 ? 2.682 -22.359 -19.422 1 98.25 74 LYS B CA 1
ATOM 2628 C C . LYS B 1 74 ? 1.487 -21.422 -19.281 1 98.25 74 LYS B C 1
ATOM 2630 O O . LYS B 1 74 ? 0.393 -21.719 -19.766 1 98.25 74 LYS B O 1
ATOM 2635 N N . VAL B 1 75 ? 1.7 -20.297 -18.625 1 98.38 75 VAL B N 1
ATOM 2636 C CA . VAL B 1 75 ? 0.635 -19.312 -18.453 1 98.38 75 VAL B CA 1
ATOM 2637 C C . VAL B 1 75 ? 0.237 -18.734 -19.812 1 98.38 75 VAL B C 1
ATOM 2639 O O . VAL B 1 75 ? -0.952 -18.578 -20.094 1 98.38 75 VAL B O 1
ATOM 2642 N N . HIS B 1 76 ? 1.252 -18.422 -20.578 1 97.06 76 HIS B N 1
ATOM 2643 C CA . HIS B 1 76 ? 0.975 -17.891 -21.922 1 97.06 76 HIS B CA 1
ATOM 2644 C C . HIS B 1 76 ? 0.155 -18.891 -22.734 1 97.06 76 HIS B C 1
ATOM 2646 O O . HIS B 1 76 ? -0.794 -18.5 -23.422 1 97.06 76 HIS B O 1
ATOM 2652 N N . GLU B 1 77 ? 0.546 -20.109 -22.672 1 97.94 77 GLU B N 1
ATOM 2653 C CA . GLU B 1 77 ? -0.182 -21.156 -23.406 1 97.94 77 GLU B CA 1
ATOM 2654 C C . GLU B 1 77 ? -1.644 -21.203 -22.969 1 97.94 77 GLU B C 1
ATOM 2656 O O . GLU B 1 77 ? -2.543 -21.297 -23.797 1 97.94 77 GLU B O 1
ATOM 2661 N N . GLU B 1 78 ? -1.827 -21.125 -21.703 1 98.19 78 GLU B N 1
ATOM 2662 C CA . GLU B 1 78 ? -3.184 -21.141 -21.156 1 98.19 78 GLU B CA 1
ATOM 2663 C C . GLU B 1 78 ? -3.975 -19.922 -21.625 1 98.19 78 GLU B C 1
ATOM 2665 O O . GLU B 1 78 ? -5.133 -20.047 -22.031 1 98.19 78 GLU B O 1
ATOM 2670 N N . ILE B 1 79 ? -3.377 -18.828 -21.531 1 97.19 79 ILE B N 1
ATOM 2671 C CA . ILE B 1 79 ? -4.023 -17.578 -21.953 1 97.19 79 ILE B CA 1
ATOM 2672 C C . ILE B 1 79 ? -4.379 -17.656 -23.438 1 97.19 79 ILE B C 1
ATOM 2674 O O . ILE B 1 79 ? -5.473 -17.25 -23.828 1 97.19 79 ILE B O 1
ATOM 2678 N N . ASP B 1 80 ? -3.52 -18.172 -24.234 1 96.75 80 ASP B N 1
ATOM 2679 C CA . ASP B 1 80 ? -3.758 -18.297 -25.656 1 96.75 80 ASP B CA 1
ATOM 2680 C C . ASP B 1 80 ? -4.926 -19.25 -25.938 1 96.75 80 ASP B C 1
ATOM 2682 O O . ASP B 1 80 ? -5.68 -19.047 -26.891 1 96.75 80 ASP B O 1
ATOM 2686 N N . GLN B 1 81 ? -5.047 -20.25 -25.188 1 97.38 81 GLN B N 1
ATOM 2687 C CA . GLN B 1 81 ? -6.148 -21.188 -25.359 1 97.38 81 GLN B CA 1
ATOM 2688 C C . GLN B 1 81 ? -7.488 -20.531 -25.062 1 97.38 81 GLN B C 1
ATOM 2690 O O . GLN B 1 81 ? -8.492 -20.812 -25.719 1 97.38 81 GLN B O 1
ATOM 2695 N N . VAL B 1 82 ? -7.488 -19.641 -24.141 1 97 82 VAL B N 1
ATOM 2696 C CA . VAL B 1 82 ? -8.727 -19.016 -23.703 1 97 82 VAL B CA 1
ATOM 2697 C C . VAL B 1 82 ? -9.07 -17.844 -24.609 1 97 82 VAL B C 1
ATOM 2699 O O . VAL B 1 82 ? -10.234 -17.625 -24.953 1 97 82 VAL B O 1
ATOM 2702 N N . PHE B 1 83 ? -8.062 -17.109 -25 1 95.12 83 PHE B N 1
ATOM 2703 C CA . PHE B 1 83 ? -8.344 -15.844 -25.672 1 95.12 83 PHE B CA 1
ATOM 2704 C C . PHE B 1 83 ? -8.016 -15.922 -27.156 1 95.12 83 PHE B C 1
ATOM 2706 O O . PHE B 1 83 ? -8.422 -15.055 -27.922 1 95.12 83 PHE B O 1
ATOM 2713 N N . GLY B 1 84 ? -7.246 -16.922 -27.531 1 92.88 84 GLY B N 1
ATOM 2714 C CA . GLY B 1 84 ? -6.797 -16.969 -28.906 1 92.88 84 GLY B CA 1
ATOM 2715 C C . GLY B 1 84 ? -5.938 -15.781 -29.297 1 92.88 84 GLY B C 1
ATOM 2716 O O . GLY B 1 84 ? -4.98 -15.445 -28.594 1 92.88 84 GLY B O 1
ATOM 2717 N N . ASN B 1 85 ? -6.383 -15.133 -30.391 1 87.12 85 ASN B N 1
ATOM 2718 C CA . ASN B 1 85 ? -5.594 -14.016 -30.906 1 87.12 85 ASN B CA 1
ATOM 2719 C C . ASN B 1 85 ? -6.215 -12.672 -30.531 1 87.12 85 ASN B C 1
ATOM 2721 O O . ASN B 1 85 ? -5.77 -11.625 -31 1 87.12 85 ASN B O 1
ATOM 2725 N N . ASP B 1 86 ? -7.18 -12.734 -29.719 1 87.62 86 ASP B N 1
ATOM 2726 C CA . ASP B 1 86 ? -7.82 -11.492 -29.297 1 87.62 86 ASP B CA 1
ATOM 2727 C C . ASP B 1 86 ? -7.059 -10.844 -28.141 1 87.62 86 ASP B C 1
ATOM 2729 O O . ASP B 1 86 ? -7.141 -11.305 -27 1 87.62 86 ASP B O 1
ATOM 2733 N N . LEU B 1 87 ? -6.465 -9.812 -28.469 1 79.25 87 LEU B N 1
ATOM 2734 C CA . LEU B 1 87 ? -5.594 -9.164 -27.5 1 79.25 87 LEU B CA 1
ATOM 2735 C C . LEU B 1 87 ? -6.324 -8.031 -26.781 1 79.25 87 LEU B C 1
ATOM 2737 O O . LEU B 1 87 ? -5.789 -7.441 -25.844 1 79.25 87 LEU B O 1
ATOM 2741 N N . LYS B 1 88 ? -7.625 -7.816 -27.156 1 74.88 88 LYS B N 1
ATOM 2742 C CA . LYS B 1 88 ? -8.227 -6.559 -26.734 1 74.88 88 LYS B CA 1
ATOM 2743 C C . LYS B 1 88 ? -9.516 -6.805 -25.953 1 74.88 88 LYS B C 1
ATOM 2745 O O . LYS B 1 88 ? -9.914 -5.98 -25.125 1 74.88 88 LYS B O 1
ATOM 2750 N N . ARG B 1 89 ? -10.141 -7.898 -26.234 1 81.62 89 ARG B N 1
ATOM 2751 C CA . ARG B 1 89 ? -11.453 -8.062 -25.609 1 81.62 89 ARG B CA 1
ATOM 2752 C C . ARG B 1 89 ? -11.336 -8.109 -24.094 1 81.62 89 ARG B C 1
ATOM 2754 O O . ARG B 1 89 ? -10.336 -8.602 -23.562 1 81.62 89 ARG B O 1
ATOM 2761 N N . PRO B 1 90 ? -12.352 -7.699 -23.375 1 80.38 90 PRO B N 1
ATOM 2762 C CA . PRO B 1 90 ? -12.32 -7.711 -21.906 1 80.38 90 PRO B CA 1
ATOM 2763 C C . PRO B 1 90 ? -12.289 -9.125 -21.328 1 80.38 90 PRO B C 1
ATOM 2765 O O . PRO B 1 90 ? -12.859 -10.047 -21.922 1 80.38 90 PRO B O 1
ATOM 2768 N N . VAL B 1 91 ? -11.609 -9.188 -20.25 1 83.44 91 VAL B N 1
ATOM 2769 C CA . VAL B 1 91 ? -11.555 -10.445 -19.516 1 83.44 91 VAL B CA 1
ATOM 2770 C C . VAL B 1 91 ? -12.859 -10.656 -18.75 1 83.44 91 VAL B C 1
ATOM 2772 O O . VAL B 1 91 ? -13.297 -9.781 -18 1 83.44 91 VAL B O 1
ATOM 2775 N N . THR B 1 92 ? -13.531 -11.711 -18.891 1 85.25 92 THR B N 1
ATOM 2776 C CA . THR B 1 92 ? -14.781 -12.008 -18.203 1 85.25 92 THR B CA 1
ATOM 2777 C C . THR B 1 92 ? -14.539 -12.984 -17.047 1 85.25 92 THR B C 1
ATOM 2779 O O . THR B 1 92 ? -13.477 -13.602 -16.969 1 85.25 92 THR B O 1
ATOM 2782 N N . GLU B 1 93 ? -15.539 -13.062 -16.25 1 86.31 93 GLU B N 1
ATOM 2783 C CA . GLU B 1 93 ? -15.469 -14.031 -15.156 1 86.31 93 GLU B CA 1
ATOM 2784 C C . GLU B 1 93 ? -15.32 -15.453 -15.68 1 86.31 93 GLU B C 1
ATOM 2786 O O . GLU B 1 93 ? -14.625 -16.281 -15.086 1 86.31 93 GLU B O 1
ATOM 2791 N N . GLU B 1 94 ? -16.016 -15.727 -16.766 1 91.75 94 GLU B N 1
ATOM 2792 C CA . GLU B 1 94 ? -15.938 -17.047 -17.375 1 91.75 94 GLU B CA 1
ATOM 2793 C C . GLU B 1 94 ? -14.531 -17.344 -17.875 1 91.75 94 GLU B C 1
ATOM 2795 O O . GLU B 1 94 ? -14.047 -18.469 -17.766 1 91.75 94 GLU B O 1
ATOM 2800 N N . ASP B 1 95 ? -13.875 -16.359 -18.453 1 93.25 95 ASP B N 1
ATOM 2801 C CA . ASP B 1 95 ? -12.484 -16.516 -18.875 1 93.25 95 ASP B CA 1
ATOM 2802 C C . ASP B 1 95 ? -11.602 -16.875 -17.688 1 93.25 95 ASP B C 1
ATOM 2804 O O . ASP B 1 95 ? -10.789 -17.797 -17.766 1 93.25 95 ASP B O 1
ATOM 2808 N N . LEU B 1 96 ? -11.82 -16.188 -16.609 1 93.31 96 LEU B N 1
ATOM 2809 C CA . LEU B 1 96 ? -10.977 -16.359 -15.43 1 93.31 96 LEU B CA 1
ATOM 2810 C C . LEU B 1 96 ? -11.125 -17.75 -14.844 1 93.31 96 LEU B C 1
ATOM 2812 O O . LEU B 1 96 ? -10.172 -18.312 -14.305 1 93.31 96 LEU B O 1
ATOM 2816 N N . LYS B 1 97 ? -12.273 -18.312 -14.984 1 93.44 97 LYS B N 1
ATOM 2817 C CA . LYS B 1 97 ? -12.516 -19.656 -14.492 1 93.44 97 LYS B CA 1
ATOM 2818 C C . LYS B 1 97 ? -11.703 -20.688 -15.273 1 93.44 97 LYS B C 1
ATOM 2820 O O . LYS B 1 97 ? -11.359 -21.75 -14.742 1 93.44 97 LYS B O 1
ATOM 2825 N N . GLN B 1 98 ? -11.391 -20.375 -16.422 1 96.44 98 GLN B N 1
ATOM 2826 C CA . GLN B 1 98 ? -10.664 -21.312 -17.281 1 96.44 98 GLN B CA 1
ATOM 2827 C C . GLN B 1 98 ? -9.156 -21.203 -17.062 1 96.44 98 GLN B C 1
ATOM 2829 O O . GLN B 1 98 ? -8.398 -22.078 -17.484 1 96.44 98 GLN B O 1
ATOM 2834 N N . LEU B 1 99 ? -8.703 -20.172 -16.438 1 97.38 99 LEU B N 1
ATOM 2835 C CA . LEU B 1 99 ? -7.281 -19.953 -16.203 1 97.38 99 LEU B CA 1
ATOM 2836 C C . LEU B 1 99 ? -6.84 -20.625 -14.914 1 97.38 99 LEU B C 1
ATOM 2838 O O . LEU B 1 99 ? -6.383 -19.938 -13.984 1 97.38 99 LEU B O 1
ATOM 2842 N N . GLN B 1 100 ? -6.797 -21.891 -14.93 1 96.25 100 GLN B N 1
ATOM 2843 C CA . GLN B 1 100 ? -6.555 -22.703 -13.734 1 96.25 100 GLN B CA 1
ATOM 2844 C C . GLN B 1 100 ? -5.082 -22.672 -13.336 1 96.25 100 GLN B C 1
ATOM 2846 O O . GLN B 1 100 ? -4.75 -22.656 -12.148 1 96.25 100 GLN B O 1
ATOM 2851 N N . TYR B 1 101 ? -4.25 -22.734 -14.32 1 97.75 101 TYR B N 1
ATOM 2852 C CA . TYR B 1 101 ? -2.83 -22.719 -13.992 1 97.75 101 TYR B CA 1
ATOM 2853 C C . TYR B 1 101 ? -2.414 -21.359 -13.453 1 97.75 101 TYR B C 1
ATOM 2855 O O . TYR B 1 101 ? -1.586 -21.266 -12.539 1 97.75 101 TYR B O 1
ATOM 2863 N N . LEU B 1 102 ? -2.949 -20.297 -14.047 1 98.06 102 LEU B N 1
ATOM 2864 C CA . LEU B 1 102 ? -2.68 -18.969 -13.508 1 98.06 102 LEU B CA 1
ATOM 2865 C C . LEU B 1 102 ? -3.115 -18.875 -12.047 1 98.06 102 LEU B C 1
ATOM 2867 O O . LEU B 1 102 ? -2.449 -18.234 -11.234 1 98.06 102 LEU B O 1
ATOM 2871 N N . ASP B 1 103 ? -4.199 -19.5 -11.734 1 95.12 103 ASP B N 1
ATOM 2872 C CA . ASP B 1 103 ? -4.629 -19.562 -10.344 1 95.12 103 ASP B CA 1
ATOM 2873 C C . ASP B 1 103 ? -3.551 -20.188 -9.461 1 95.12 103 ASP B C 1
ATOM 2875 O O . ASP B 1 103 ? -3.281 -19.703 -8.359 1 95.12 103 ASP B O 1
ATOM 2879 N N . CYS B 1 104 ? -3.01 -21.25 -9.938 1 96.12 104 CYS B N 1
ATOM 2880 C CA . CYS B 1 104 ? -1.933 -21.906 -9.211 1 96.12 104 CYS B CA 1
ATOM 2881 C C . CYS B 1 104 ? -0.74 -20.969 -9.031 1 96.12 104 CYS B C 1
ATOM 2883 O O . CYS B 1 104 ? -0.133 -20.938 -7.961 1 96.12 104 CYS B O 1
ATOM 2885 N N . VAL B 1 105 ? -0.461 -20.234 -10.055 1 97.69 105 VAL B N 1
ATOM 2886 C CA . VAL B 1 105 ? 0.655 -19.297 -10.039 1 97.69 105 VAL B CA 1
ATOM 2887 C C . VAL B 1 105 ? 0.398 -18.219 -9 1 97.69 105 VAL B C 1
ATOM 2889 O O . VAL B 1 105 ? 1.283 -17.875 -8.211 1 97.69 105 VAL B O 1
ATOM 2892 N N . LEU B 1 106 ? -0.793 -17.734 -8.977 1 94.69 106 LEU B N 1
ATOM 2893 C CA . LEU B 1 106 ? -1.146 -16.672 -8.039 1 94.69 106 LEU B CA 1
ATOM 2894 C C . LEU B 1 106 ? -1.138 -17.188 -6.602 1 94.69 106 LEU B C 1
ATOM 2896 O O . LEU B 1 106 ? -0.662 -16.5 -5.691 1 94.69 106 LEU B O 1
ATOM 2900 N N . LYS B 1 107 ? -1.602 -18.344 -6.375 1 92.44 107 LYS B N 1
ATOM 2901 C CA . LYS B 1 107 ? -1.592 -18.953 -5.047 1 92.44 107 LYS B CA 1
ATOM 2902 C C . LYS B 1 107 ? -0.164 -19.172 -4.551 1 92.44 107 LYS B C 1
ATOM 2904 O O . LYS B 1 107 ? 0.155 -18.859 -3.402 1 92.44 107 LYS B O 1
ATOM 2909 N N . GLU B 1 108 ? 0.642 -19.703 -5.445 1 95.62 108 GLU B N 1
ATOM 2910 C CA . GLU B 1 108 ? 2.031 -19.938 -5.066 1 95.62 108 GLU B CA 1
ATOM 2911 C C . GLU B 1 108 ? 2.764 -18.625 -4.805 1 95.62 108 GLU B C 1
ATOM 2913 O O . GLU B 1 108 ? 3.613 -18.547 -3.914 1 95.62 108 GLU B O 1
ATOM 2918 N N . SER B 1 109 ? 2.465 -17.625 -5.656 1 94.56 109 SER B N 1
ATOM 2919 C CA . SER B 1 109 ? 3.041 -16.297 -5.426 1 94.56 109 SER B CA 1
ATOM 2920 C C . SER B 1 109 ? 2.648 -15.758 -4.055 1 94.56 109 SER B C 1
ATOM 2922 O O . SER B 1 109 ? 3.488 -15.227 -3.33 1 94.56 109 SER B O 1
ATOM 2924 N N . SER B 1 110 ? 1.397 -16 -3.713 1 90.31 110 SER B N 1
ATOM 2925 C CA . SER B 1 110 ? 0.877 -15.508 -2.445 1 90.31 110 SER B CA 1
ATOM 2926 C C . SER B 1 110 ? 1.408 -16.328 -1.271 1 90.31 110 SER B C 1
ATOM 2928 O O . SER B 1 110 ? 1.488 -15.82 -0.147 1 90.31 110 SER B O 1
ATOM 2930 N N . ARG B 1 111 ? 1.682 -17.531 -1.53 1 91.44 111 ARG B N 1
ATOM 2931 C CA . ARG B 1 111 ? 2.312 -18.328 -0.486 1 91.44 111 ARG B CA 1
ATOM 2932 C C . ARG B 1 111 ? 3.699 -17.797 -0.146 1 91.44 111 ARG B C 1
ATOM 2934 O O . ARG B 1 111 ? 4.027 -17.609 1.027 1 91.44 111 ARG B O 1
ATOM 2941 N N . LEU B 1 112 ? 4.496 -17.578 -1.148 1 93 112 LEU B N 1
ATOM 2942 C CA . LEU B 1 112 ? 5.871 -17.125 -0.957 1 93 112 LEU B CA 1
ATOM 2943 C C . LEU B 1 112 ? 5.906 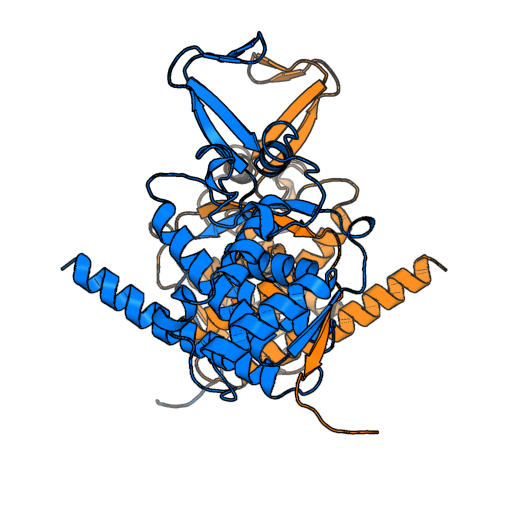-15.703 -0.423 1 93 112 LEU B C 1
ATOM 2945 O O . LEU B 1 112 ? 6.707 -15.383 0.46 1 93 112 LEU B O 1
ATOM 2949 N N . TYR B 1 113 ? 5.023 -14.891 -1.045 1 89.94 113 TYR B N 1
ATOM 2950 C CA . TYR B 1 113 ? 4.949 -13.492 -0.643 1 89.94 113 TYR B CA 1
ATOM 2951 C C . TYR B 1 113 ? 3.508 -13.078 -0.37 1 89.94 113 TYR B C 1
ATOM 2953 O O . TYR B 1 113 ? 2.859 -12.469 -1.224 1 89.94 113 TYR B O 1
ATOM 2961 N N . PRO B 1 114 ? 3.072 -13.367 0.822 1 85.12 114 PRO B N 1
ATOM 2962 C CA . PRO B 1 114 ? 1.687 -13.039 1.162 1 85.12 114 PRO B CA 1
ATOM 2963 C C . PRO B 1 114 ? 1.451 -11.531 1.294 1 85.12 114 PRO B C 1
ATOM 2965 O O . PRO B 1 114 ? 2.268 -10.828 1.892 1 85.12 114 PRO B O 1
ATOM 2968 N N . THR B 1 115 ? 0.406 -11.055 0.647 1 72.75 115 THR B N 1
ATOM 2969 C CA . THR B 1 115 ? 0.07 -9.641 0.709 1 72.75 115 THR B CA 1
ATOM 2970 C C . THR B 1 115 ? -0.349 -9.242 2.123 1 72.75 115 THR B C 1
ATOM 2972 O O . THR B 1 115 ? 0.007 -8.164 2.602 1 72.75 115 THR B O 1
ATOM 2975 N N . VAL B 1 116 ? -1.189 -10.07 2.676 1 66.62 116 VAL B N 1
ATOM 2976 C CA . VAL B 1 116 ? -1.488 -9.945 4.098 1 66.62 116 VAL B CA 1
ATOM 2977 C C . VAL B 1 116 ? -0.638 -10.93 4.895 1 66.62 116 VAL B C 1
ATOM 2979 O O . VAL B 1 116 ? -0.77 -12.148 4.73 1 66.62 116 VAL B O 1
ATOM 2982 N N . SER B 1 117 ? 0.276 -10.344 5.641 1 68.31 117 SER B N 1
ATOM 2983 C CA . SER B 1 117 ? 1.319 -11.227 6.156 1 68.31 117 SER B CA 1
ATOM 2984 C C . SER B 1 117 ? 1.036 -11.633 7.598 1 68.31 117 SER B C 1
ATOM 2986 O O . SER B 1 117 ? 1.623 -12.586 8.102 1 68.31 117 SER B O 1
ATOM 2988 N N . LEU B 1 118 ? 0.134 -10.906 8.188 1 66.81 118 LEU B N 1
ATOM 2989 C CA . LEU B 1 118 ? -0.125 -11.258 9.578 1 66.81 118 LEU B CA 1
ATOM 2990 C C . LEU B 1 118 ? -1.605 -11.102 9.914 1 66.81 118 LEU B C 1
ATOM 2992 O O . LEU B 1 118 ? -2.309 -10.312 9.281 1 66.81 118 LEU B O 1
ATOM 2996 N N . PHE B 1 119 ? -2.121 -11.945 10.703 1 65.88 119 PHE B N 1
ATOM 2997 C CA . PHE B 1 119 ? -3.436 -11.727 11.297 1 65.88 119 PHE B CA 1
ATOM 2998 C C . PHE B 1 119 ? -3.414 -12.047 12.789 1 65.88 119 PHE B C 1
ATOM 3000 O O . PHE B 1 119 ? -2.607 -12.867 13.242 1 65.88 119 PHE B O 1
ATOM 3007 N N . ALA B 1 120 ? -4.195 -11.258 13.492 1 67.88 120 ALA B N 1
ATOM 3008 C CA . ALA B 1 120 ? -4.266 -11.453 14.938 1 67.88 120 ALA B CA 1
ATOM 3009 C C . ALA B 1 120 ? -5.504 -12.258 15.32 1 67.88 120 ALA B C 1
ATOM 3011 O O . ALA B 1 120 ? -6.547 -12.148 14.664 1 67.88 120 ALA B O 1
ATOM 3012 N N . ARG B 1 121 ? -5.316 -13.148 16.266 1 69.19 121 ARG B N 1
ATOM 3013 C CA . ARG B 1 121 ? -6.402 -13.922 16.844 1 69.19 121 ARG B CA 1
ATOM 3014 C C . ARG B 1 121 ? -6.355 -13.875 18.375 1 69.19 121 ARG B C 1
ATOM 3016 O O . ARG B 1 121 ? -5.293 -13.641 18.953 1 69.19 121 ARG B O 1
ATOM 3023 N N . GLN B 1 122 ? -7.535 -13.938 18.875 1 74.88 122 GLN B N 1
ATOM 3024 C CA . GLN B 1 122 ? -7.613 -14.055 20.328 1 74.88 122 GLN B CA 1
ATOM 3025 C C . GLN B 1 122 ? -7.926 -15.484 20.75 1 74.88 122 GLN B C 1
ATOM 3027 O O . GLN B 1 122 ? -8.781 -16.141 20.156 1 74.88 122 GLN B O 1
ATOM 3032 N N . VAL B 1 123 ? -7.176 -15.938 21.797 1 76.38 123 VAL B N 1
ATOM 3033 C CA . VAL B 1 123 ? -7.363 -17.297 22.281 1 76.38 123 VAL B CA 1
ATOM 3034 C C . VAL B 1 123 ? -8.57 -17.359 23.203 1 76.38 123 VAL B C 1
ATOM 3036 O O . VAL B 1 123 ? -8.688 -16.547 24.141 1 76.38 123 VAL B O 1
ATOM 3039 N N . ASN B 1 124 ? -9.492 -18.25 22.844 1 84.31 124 ASN B N 1
ATOM 3040 C CA . ASN B 1 124 ? -10.742 -18.297 23.594 1 84.31 124 ASN B CA 1
ATOM 3041 C C . ASN B 1 124 ? -10.664 -19.297 24.75 1 84.31 124 ASN B C 1
ATOM 3043 O O . ASN B 1 124 ? -11.617 -19.438 25.531 1 84.31 124 ASN B O 1
ATOM 3047 N N . GLU B 1 125 ? -9.648 -20.047 24.859 1 86.94 125 GLU B N 1
ATOM 3048 C CA . GLU B 1 125 ? -9.383 -20.969 25.969 1 86.94 125 GLU B CA 1
ATOM 3049 C C . GLU B 1 125 ? -7.887 -21.156 26.188 1 86.94 125 GLU B C 1
ATOM 3051 O O . GLU B 1 125 ? -7.086 -20.891 25.281 1 86.94 125 GLU B O 1
ATOM 3056 N N . ASP B 1 126 ? -7.629 -21.484 27.406 1 83 126 ASP B N 1
ATOM 3057 C CA . ASP B 1 126 ? -6.223 -21.812 27.625 1 83 126 ASP B CA 1
ATOM 3058 C C . ASP B 1 126 ? -5.746 -22.859 26.609 1 83 126 ASP B C 1
ATOM 3060 O O . ASP B 1 126 ? -6.395 -23.891 26.438 1 83 126 ASP B O 1
ATOM 3064 N N . THR B 1 127 ? -4.711 -22.469 25.875 1 81.19 127 THR B N 1
ATOM 3065 C CA . THR B 1 127 ? -4.246 -23.312 24.797 1 81.19 127 THR B CA 1
ATOM 3066 C C . THR B 1 127 ? -2.762 -23.641 24.953 1 81.19 127 THR B C 1
ATOM 3068 O O . THR B 1 127 ? -1.966 -22.766 25.281 1 81.19 127 THR B O 1
ATOM 3071 N N . LYS B 1 128 ? -2.414 -24.922 24.812 1 79.44 128 LYS B N 1
ATOM 3072 C CA . LYS B 1 128 ? -1.013 -25.328 24.875 1 79.44 128 LYS B CA 1
ATOM 3073 C C . LYS B 1 128 ? -0.409 -25.391 23.469 1 79.44 128 LYS B C 1
ATOM 3075 O O . LYS B 1 128 ? -0.906 -26.125 22.609 1 79.44 128 LYS B O 1
ATOM 3080 N N . ILE B 1 129 ? 0.617 -24.594 23.297 1 73.31 129 ILE B N 1
ATOM 3081 C CA . ILE B 1 129 ? 1.329 -24.594 22.031 1 73.31 129 ILE B CA 1
ATOM 3082 C C . ILE B 1 129 ? 2.826 -24.766 22.281 1 73.31 129 ILE B C 1
ATOM 3084 O O . ILE B 1 129 ? 3.439 -23.969 23 1 73.31 129 ILE B O 1
ATOM 3088 N N . SER B 1 130 ? 3.371 -25.703 21.656 1 71.38 130 SER B N 1
ATOM 3089 C CA . SER B 1 130 ? 4.801 -25.984 21.734 1 71.38 130 SER B CA 1
ATOM 3090 C C . SER B 1 130 ? 5.277 -26.016 23.188 1 71.38 130 SER B C 1
ATOM 3092 O O . SER B 1 130 ? 6.309 -25.422 23.516 1 71.38 130 SER B O 1
ATOM 3094 N N . GLY B 1 131 ? 4.48 -26.438 24.047 1 74.12 131 GLY B N 1
ATOM 3095 C CA . GLY B 1 131 ? 4.855 -26.609 25.453 1 74.12 131 GLY B CA 1
ATOM 3096 C C . GLY B 1 131 ? 4.531 -25.406 26.312 1 74.12 131 GLY B C 1
ATOM 3097 O O . GLY B 1 131 ? 4.754 -25.422 27.531 1 74.12 131 GLY B O 1
ATOM 3098 N N . TYR B 1 132 ? 4.086 -24.391 25.594 1 73 132 TYR B N 1
ATOM 3099 C CA . TYR B 1 132 ? 3.744 -23.172 26.328 1 73 132 TYR B CA 1
ATOM 3100 C C . TYR B 1 132 ? 2.234 -23.016 26.453 1 73 132 TYR B C 1
ATOM 3102 O O . TYR B 1 132 ? 1.493 -23.375 25.531 1 73 132 TYR B O 1
ATOM 3110 N N . THR B 1 133 ? 1.793 -22.609 27.609 1 78.25 133 THR B N 1
ATOM 3111 C CA . THR B 1 133 ? 0.377 -22.297 27.781 1 78.25 133 THR B CA 1
ATOM 3112 C C . THR B 1 133 ? 0.084 -20.844 27.422 1 78.25 133 THR B C 1
ATOM 3114 O O . THR B 1 133 ? 0.667 -19.922 28.016 1 78.25 133 THR B O 1
ATOM 3117 N N . ILE B 1 134 ? -0.747 -20.656 26.422 1 74.75 134 ILE B N 1
ATOM 3118 C CA . ILE B 1 134 ? -1.27 -19.344 26.062 1 74.75 134 ILE B CA 1
ATOM 3119 C C . ILE B 1 134 ? -2.592 -19.109 26.797 1 74.75 134 ILE B C 1
ATOM 3121 O O . ILE B 1 134 ? -3.557 -19.844 26.594 1 74.75 134 ILE B O 1
ATOM 3125 N N . PRO B 1 135 ? -2.631 -18.172 27.672 1 80.81 135 PRO B N 1
ATOM 3126 C CA . PRO B 1 135 ?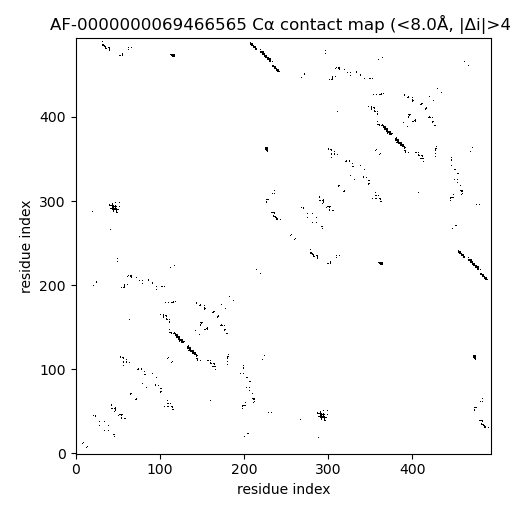 -3.84 -17.984 28.469 1 80.81 135 PRO B CA 1
ATOM 3127 C C . PRO B 1 135 ? -5.023 -17.469 27.641 1 80.81 135 PRO B C 1
ATOM 3129 O O . PRO B 1 135 ? -4.832 -16.797 26.641 1 80.81 135 PRO B O 1
ATOM 3132 N N . LYS B 1 136 ? -6.156 -17.844 28.125 1 82.5 136 LYS B N 1
ATOM 3133 C CA . LYS B 1 136 ? -7.391 -17.312 27.547 1 82.5 136 LYS B CA 1
ATOM 3134 C C . LYS B 1 136 ? -7.348 -15.789 27.484 1 82.5 136 LYS B C 1
ATOM 3136 O O . LYS B 1 136 ? -6.898 -15.133 28.438 1 82.5 136 LYS B O 1
ATOM 3141 N N . GLY B 1 137 ? -7.754 -15.305 26.344 1 75.44 137 GLY B N 1
ATOM 3142 C CA . GLY B 1 137 ? -7.82 -13.859 26.172 1 75.44 137 GLY B CA 1
ATOM 3143 C C . GLY B 1 137 ? -6.57 -13.273 25.547 1 75.44 137 GLY B C 1
ATOM 3144 O O . GLY B 1 137 ? -6.562 -12.117 25.125 1 75.44 137 GLY B O 1
ATOM 3145 N N . ALA B 1 138 ? -5.516 -14.156 25.5 1 68.12 138 ALA B N 1
ATOM 3146 C CA . ALA B 1 138 ? -4.277 -13.688 24.891 1 68.12 138 ALA B CA 1
ATOM 3147 C C . ALA B 1 138 ? -4.457 -13.469 23.391 1 68.12 138 ALA B C 1
ATOM 3149 O O . ALA B 1 138 ? -5.172 -14.227 22.734 1 68.12 138 ALA B O 1
ATOM 3150 N N . SER B 1 139 ? -3.869 -12.32 22.859 1 71.06 139 SER B N 1
ATOM 3151 C CA . SER B 1 139 ? -3.818 -12.078 21.422 1 71.06 139 SER B CA 1
ATOM 3152 C C . SER B 1 139 ? -2.598 -12.742 20.797 1 71.06 139 SER B C 1
ATOM 3154 O O . SER B 1 139 ? -1.496 -12.672 21.344 1 71.06 139 SER B O 1
ATOM 3156 N N . CYS B 1 140 ? -2.965 -13.609 19.812 1 70.56 140 CYS B N 1
ATOM 3157 C CA . CYS B 1 140 ? -1.891 -14.266 19.078 1 70.56 140 CYS B CA 1
ATOM 3158 C C . CYS B 1 140 ? -1.812 -13.758 17.641 1 70.56 140 CYS B C 1
ATOM 3160 O O . CYS B 1 140 ? -2.84 -13.5 17.016 1 70.56 140 CYS B O 1
ATOM 3162 N N . VAL B 1 141 ? -0.548 -13.445 17.219 1 71.25 141 VAL B N 1
ATOM 3163 C CA . VAL B 1 141 ? -0.33 -13.016 15.844 1 71.25 141 VAL B CA 1
ATOM 3164 C C . VAL B 1 141 ? 0.299 -14.156 15.039 1 71.25 141 VAL B C 1
ATOM 3166 O O . VAL B 1 141 ? 1.274 -14.766 15.477 1 71.25 141 VAL B O 1
ATOM 3169 N N . VAL B 1 142 ? -0.413 -14.492 14 1 72.69 142 VAL B N 1
ATOM 3170 C CA . VAL B 1 142 ? 0.087 -15.523 13.102 1 72.69 142 VAL B CA 1
ATOM 3171 C C . VAL B 1 142 ? 0.775 -14.883 11.906 1 72.69 142 VAL B C 1
ATOM 3173 O O . VAL B 1 142 ? 0.194 -14.023 11.234 1 72.69 142 VAL B O 1
ATOM 3176 N N . PHE B 1 143 ? 2.035 -15.227 11.734 1 74.69 143 PHE B N 1
ATOM 3177 C CA . PHE B 1 143 ? 2.795 -14.742 10.586 1 74.69 143 PHE B CA 1
ATOM 3178 C C . PHE B 1 143 ? 2.691 -15.719 9.422 1 74.69 143 PHE B C 1
ATOM 3180 O O . PHE B 1 143 ? 3.312 -16.781 9.438 1 74.69 143 PHE B O 1
ATOM 3187 N N . LEU B 1 144 ? 1.997 -15.352 8.43 1 79.56 144 LEU B N 1
ATOM 3188 C CA . LEU B 1 144 ? 1.736 -16.219 7.297 1 79.56 144 LEU B CA 1
ATOM 3189 C C . LEU B 1 144 ? 3.02 -16.516 6.523 1 79.56 144 LEU B C 1
ATOM 3191 O O . LEU B 1 144 ? 3.203 -17.609 6.004 1 79.56 144 LEU B O 1
ATOM 3195 N N . TYR B 1 145 ? 3.875 -15.562 6.477 1 82.25 145 TYR B N 1
ATOM 3196 C CA . TYR B 1 145 ? 5.148 -15.727 5.777 1 82.25 145 TYR B CA 1
ATOM 3197 C C . TYR B 1 145 ? 5.914 -16.922 6.309 1 82.25 145 TYR B C 1
ATOM 3199 O O . TYR B 1 145 ? 6.488 -17.703 5.535 1 82.25 145 TYR B O 1
ATOM 3207 N N . TYR B 1 146 ? 5.848 -17.125 7.578 1 81.19 146 TYR B N 1
ATOM 3208 C CA . TYR B 1 146 ? 6.57 -18.234 8.18 1 81.19 146 TYR B CA 1
ATOM 3209 C C . TYR B 1 146 ? 5.746 -19.516 8.117 1 81.19 146 TYR B C 1
ATOM 3211 O O . TYR B 1 146 ? 6.293 -20.609 7.906 1 81.19 146 TYR B O 1
ATOM 3219 N N . LEU B 1 147 ? 4.445 -19.359 8.297 1 82.69 147 LEU B N 1
ATOM 3220 C CA . LEU B 1 147 ? 3.566 -20.531 8.227 1 82.69 147 LEU B CA 1
ATOM 3221 C C . LEU B 1 147 ? 3.643 -21.188 6.859 1 82.69 147 LEU B C 1
ATOM 3223 O O . LEU B 1 147 ? 3.625 -22.422 6.758 1 82.69 147 LEU B O 1
ATOM 3227 N N . HIS B 1 148 ? 3.785 -20.391 5.828 1 89.62 148 HIS B N 1
ATOM 3228 C CA . HIS B 1 148 ? 3.781 -20.875 4.449 1 89.62 148 HIS B CA 1
ATOM 3229 C C . HIS B 1 148 ? 5.137 -21.453 4.066 1 89.62 148 HIS B C 1
ATOM 3231 O O . HIS B 1 148 ? 5.32 -21.922 2.938 1 89.62 148 HIS B O 1
ATOM 3237 N N . ARG B 1 149 ? 6.039 -21.484 4.988 1 90.56 149 ARG B N 1
ATOM 3238 C CA . ARG B 1 149 ? 7.375 -22.016 4.707 1 90.56 149 ARG B CA 1
ATOM 3239 C C . ARG B 1 149 ? 7.676 -23.234 5.574 1 90.56 149 ARG B C 1
ATOM 3241 O O . ARG B 1 149 ? 8.828 -23.641 5.68 1 90.56 149 ARG B O 1
ATOM 3248 N N . ASP B 1 150 ? 6.625 -23.719 6.172 1 87.81 150 ASP B N 1
ATOM 3249 C CA . ASP B 1 150 ? 6.777 -24.969 6.906 1 87.81 150 ASP B CA 1
ATOM 3250 C C . ASP B 1 150 ? 7.066 -26.141 5.961 1 87.81 150 ASP B C 1
ATOM 3252 O O . ASP B 1 150 ? 6.219 -26.516 5.152 1 87.81 150 ASP B O 1
ATOM 3256 N N . PRO B 1 151 ? 8.18 -26.766 6.062 1 91.94 151 PRO B N 1
ATOM 3257 C CA . PRO B 1 151 ? 8.555 -27.828 5.113 1 91.94 151 PRO B CA 1
ATOM 3258 C C . PRO B 1 151 ? 7.707 -29.078 5.27 1 91.94 151 PRO B C 1
ATOM 3260 O O . PRO B 1 151 ? 7.66 -29.922 4.363 1 91.94 151 PRO B O 1
ATOM 3263 N N . GLU B 1 152 ? 7.051 -29.281 6.391 1 88.25 152 GLU B N 1
ATOM 3264 C CA . GLU B 1 152 ? 6.168 -30.422 6.578 1 88.25 152 GLU B CA 1
ATOM 3265 C C . GLU B 1 152 ? 4.906 -30.297 5.73 1 88.25 152 GLU B C 1
ATOM 3267 O O . GLU B 1 152 ? 4.348 -31.297 5.281 1 88.25 152 GLU B O 1
ATOM 3272 N N . VAL B 1 153 ? 4.535 -29.109 5.461 1 88.75 153 VAL B N 1
ATOM 3273 C CA . VAL B 1 153 ? 3.322 -28.844 4.695 1 88.75 153 VAL B CA 1
ATOM 3274 C C . VAL B 1 153 ? 3.684 -28.531 3.246 1 88.75 153 VAL B C 1
ATOM 3276 O O . VAL B 1 153 ? 3.01 -28.969 2.318 1 88.75 153 VAL B O 1
ATOM 3279 N N . PHE B 1 154 ? 4.777 -27.75 3.164 1 93.38 154 PHE B N 1
ATOM 3280 C CA . PHE B 1 154 ? 5.258 -27.344 1.847 1 93.38 154 PHE B CA 1
ATOM 3281 C C . PHE B 1 154 ? 6.691 -27.812 1.627 1 93.38 154 PHE B C 1
ATOM 3283 O O . PHE B 1 154 ? 7.637 -27.078 1.916 1 93.38 154 PHE B O 1
ATOM 3290 N N . PRO B 1 155 ? 6.777 -28.969 1.03 1 92.94 155 PRO B N 1
ATOM 3291 C CA . PRO B 1 155 ? 8.141 -29.406 0.712 1 92.94 155 PRO B CA 1
ATOM 3292 C C . PRO B 1 155 ? 8.883 -28.422 -0.181 1 92.94 155 PRO B C 1
ATOM 3294 O O . PRO B 1 155 ? 8.289 -27.828 -1.091 1 92.94 155 PRO B O 1
ATOM 3297 N N . ASP B 1 156 ? 10.227 -28.141 0.072 1 94.69 156 ASP B N 1
ATOM 3298 C CA . ASP B 1 156 ? 11.023 -27.125 -0.622 1 94.69 156 ASP B CA 1
ATOM 3299 C C . ASP B 1 156 ? 10.32 -25.766 -0.594 1 94.69 156 ASP B C 1
ATOM 3301 O O . ASP B 1 156 ? 10.023 -25.203 -1.644 1 94.69 156 ASP B O 1
ATOM 3305 N N . PRO B 1 157 ? 10.078 -25.266 0.54 1 94.62 157 PRO B N 1
ATOM 3306 C CA . PRO B 1 157 ? 9.172 -24.125 0.72 1 94.62 157 PRO B CA 1
ATOM 3307 C C . PRO B 1 157 ? 9.656 -22.859 0.006 1 94.62 157 PRO B C 1
ATOM 3309 O O . PRO B 1 157 ? 8.859 -21.969 -0.265 1 94.62 157 PRO B O 1
ATOM 3312 N N . GLU B 1 158 ? 10.93 -22.781 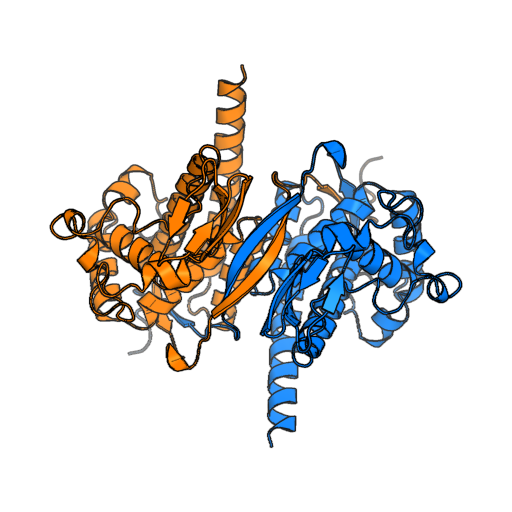-0.333 1 95 158 GLU B N 1
ATOM 3313 C CA . GLU B 1 158 ? 11.43 -21.562 -0.966 1 95 158 GLU B CA 1
ATOM 3314 C C . GLU B 1 158 ? 11.328 -21.656 -2.486 1 95 158 GLU B C 1
ATOM 3316 O O . GLU B 1 158 ? 11.477 -20.641 -3.18 1 95 158 GLU B O 1
ATOM 3321 N N . LYS B 1 159 ? 11.062 -22.828 -2.936 1 96.19 159 LYS B N 1
ATOM 3322 C CA . LYS B 1 159 ? 10.938 -23 -4.379 1 96.19 159 LYS B CA 1
ATOM 3323 C C . LYS B 1 159 ? 9.594 -22.5 -4.887 1 96.19 159 LYS B C 1
ATOM 3325 O O . LYS B 1 159 ? 8.555 -22.734 -4.258 1 96.19 159 LYS B O 1
ATOM 3330 N N . PHE B 1 160 ? 9.695 -21.766 -6.023 1 97.5 160 PHE B N 1
ATOM 3331 C CA . PHE B 1 160 ? 8.469 -21.391 -6.711 1 97.5 160 PHE B CA 1
ATOM 3332 C C . PHE B 1 160 ? 7.957 -22.547 -7.57 1 97.5 160 PHE B C 1
ATOM 3334 O O . PHE B 1 160 ? 8.516 -22.828 -8.633 1 97.5 160 PHE B O 1
ATOM 3341 N N . ASP B 1 161 ? 6.855 -23.109 -7.016 1 97.25 161 ASP B N 1
ATOM 3342 C CA . ASP B 1 161 ? 6.312 -24.297 -7.672 1 97.25 161 ASP B CA 1
ATOM 3343 C C . ASP B 1 161 ? 4.785 -24.25 -7.707 1 97.25 161 ASP B C 1
ATOM 3345 O O . ASP B 1 161 ? 4.121 -24.891 -6.891 1 97.25 161 ASP B O 1
ATOM 3349 N N . PRO B 1 162 ? 4.25 -23.641 -8.789 1 97.5 162 PRO B N 1
ATOM 3350 C CA . PRO B 1 162 ? 2.793 -23.531 -8.906 1 97.5 162 PRO B CA 1
ATOM 3351 C C . PRO B 1 162 ? 2.109 -24.891 -8.977 1 97.5 162 PRO B C 1
ATOM 3353 O O . PRO B 1 162 ? 0.936 -25.016 -8.617 1 97.5 162 PRO B O 1
ATOM 3356 N N . ASP B 1 163 ? 2.797 -25.891 -9.336 1 96.19 163 ASP B N 1
ATOM 3357 C CA . ASP B 1 163 ? 2.203 -27.203 -9.523 1 96.19 163 ASP B CA 1
ATOM 3358 C C . ASP B 1 163 ? 1.721 -27.797 -8.195 1 96.19 163 ASP B C 1
ATOM 3360 O O . ASP B 1 163 ? 0.918 -28.734 -8.18 1 96.19 163 ASP B O 1
ATOM 3364 N N . ARG B 1 164 ? 2.203 -27.344 -7.109 1 94.56 164 ARG B N 1
ATOM 3365 C CA . ARG B 1 164 ? 1.764 -27.828 -5.809 1 94.56 164 ARG B CA 1
ATOM 3366 C C . ARG B 1 164 ? 0.277 -27.562 -5.594 1 94.56 164 ARG B C 1
ATOM 3368 O O . ARG B 1 164 ? -0.367 -28.234 -4.781 1 94.56 164 ARG B O 1
ATOM 3375 N N . PHE B 1 165 ? -0.26 -26.625 -6.391 1 94.31 165 PHE B N 1
ATOM 3376 C CA . PHE B 1 165 ? -1.655 -26.25 -6.195 1 94.31 165 PHE B CA 1
ATOM 3377 C C . PHE B 1 165 ? -2.541 -26.859 -7.273 1 94.31 165 PHE B C 1
ATOM 3379 O O . PHE B 1 165 ? -3.729 -26.547 -7.359 1 94.31 165 PHE B O 1
ATOM 3386 N N . LEU B 1 166 ? -1.981 -27.641 -8.117 1 94.38 166 LEU B N 1
ATOM 3387 C CA . LEU B 1 166 ? -2.809 -28.375 -9.062 1 94.38 166 LEU B CA 1
ATOM 3388 C C . LEU B 1 166 ? -3.805 -29.266 -8.328 1 94.38 166 LEU B C 1
ATOM 3390 O O . LEU B 1 166 ? -3.537 -29.719 -7.211 1 94.38 166 LEU B O 1
ATOM 3394 N N . PRO B 1 167 ? -4.891 -29.484 -8.891 1 90.56 167 PRO B N 1
ATOM 3395 C CA . PRO B 1 167 ? -5.934 -30.281 -8.242 1 90.56 167 PRO B CA 1
ATOM 3396 C C . PRO B 1 167 ? -5.402 -31.609 -7.691 1 90.56 167 PRO B C 1
ATOM 3398 O O . PRO B 1 167 ? -5.812 -32.031 -6.613 1 90.56 167 PRO B O 1
ATOM 3401 N N . GLU B 1 168 ? -4.484 -32.25 -8.328 1 90.12 168 GLU B N 1
ATOM 3402 C CA . GLU B 1 168 ? -3.943 -33.531 -7.918 1 90.12 168 GLU B CA 1
ATOM 3403 C C . GLU B 1 168 ? -3.031 -33.406 -6.703 1 90.12 168 GLU B C 1
ATOM 3405 O O . GLU B 1 168 ? -2.738 -34.375 -6.023 1 90.12 168 GLU B O 1
ATOM 3410 N N . ASN B 1 169 ? -2.553 -32.188 -6.453 1 88.38 169 ASN B N 1
ATOM 3411 C CA . ASN B 1 169 ? -1.604 -31.953 -5.367 1 88.38 169 ASN B CA 1
ATOM 3412 C C . ASN B 1 169 ? -2.236 -31.172 -4.219 1 88.38 169 ASN B C 1
ATOM 3414 O O . ASN B 1 169 ? -1.768 -31.25 -3.08 1 88.38 169 ASN B O 1
ATOM 3418 N N . LYS B 1 170 ? -3.266 -30.406 -4.504 1 84.44 170 LYS B N 1
ATOM 3419 C CA . LYS B 1 170 ? -3.85 -29.453 -3.57 1 84.44 170 LYS B CA 1
ATOM 3420 C C . LYS B 1 170 ? -4.383 -30.156 -2.324 1 84.44 170 LYS B C 1
ATOM 3422 O O . LYS B 1 170 ? -4.375 -29.578 -1.231 1 84.44 170 LYS B O 1
ATOM 3427 N N . PHE B 1 171 ? -4.812 -31.359 -2.523 1 78.94 171 PHE B N 1
ATOM 3428 C CA . PHE B 1 171 ? -5.391 -32.094 -1.414 1 78.94 171 PHE B CA 1
ATOM 3429 C C . PHE B 1 171 ? -4.34 -32.406 -0.351 1 78.94 171 PHE B C 1
ATOM 3431 O O . PHE B 1 171 ? -4.676 -32.688 0.802 1 78.94 171 PHE B O 1
ATOM 3438 N N . LYS B 1 172 ? -3.129 -32.312 -0.691 1 81.94 172 LYS B N 1
ATOM 3439 C CA . LYS B 1 172 ? -2.029 -32.594 0.233 1 81.94 172 LYS B CA 1
ATOM 3440 C C . LYS B 1 172 ? -1.812 -31.406 1.18 1 81.94 172 LYS B C 1
ATOM 3442 O O . LYS B 1 172 ? -1.137 -31.547 2.201 1 81.94 172 LYS B O 1
ATOM 3447 N N . ILE B 1 173 ? -2.324 -30.281 0.802 1 84.94 173 ILE B N 1
ATOM 3448 C CA . ILE B 1 173 ? -2.17 -29.078 1.614 1 84.94 173 ILE B CA 1
ATOM 3449 C C . ILE B 1 173 ? -3.357 -28.938 2.566 1 84.94 173 ILE B C 1
ATOM 3451 O O . ILE B 1 173 ? -4.5 -28.781 2.127 1 84.94 173 ILE B O 1
ATOM 3455 N N . PRO B 1 174 ? -3.045 -28.969 3.76 1 76.62 174 PRO B N 1
ATOM 3456 C CA . PRO B 1 174 ? -4.145 -28.797 4.715 1 76.62 174 PRO B CA 1
ATOM 3457 C C . PRO B 1 174 ? -4.871 -27.469 4.551 1 76.62 174 PRO B C 1
ATOM 3459 O O . PRO B 1 174 ? -4.25 -26.453 4.211 1 76.62 174 PRO B O 1
ATOM 3462 N N . GLU B 1 175 ? -6.109 -27.391 4.797 1 70.88 175 GLU B N 1
ATOM 3463 C CA . GLU B 1 175 ? -6.977 -26.234 4.582 1 70.88 175 GLU B CA 1
ATOM 3464 C C . GLU B 1 175 ? -6.477 -25.031 5.359 1 70.88 175 GLU B C 1
ATOM 3466 O O . GLU B 1 175 ? -6.512 -23.906 4.855 1 70.88 175 GLU B O 1
ATOM 3471 N N . TYR B 1 176 ? -5.91 -25.312 6.461 1 68.62 176 TYR B N 1
ATOM 3472 C CA . TYR B 1 176 ? -5.527 -24.203 7.32 1 68.62 176 TYR B CA 1
ATOM 3473 C C . TYR B 1 176 ? -4.109 -23.75 7.023 1 68.62 176 TYR B C 1
ATOM 3475 O O . TYR B 1 176 ? -3.67 -22.703 7.512 1 68.62 176 TYR B O 1
ATOM 3483 N N . ALA B 1 177 ? -3.5 -24.531 6.188 1 72.12 177 ALA B N 1
ATOM 3484 C CA . ALA B 1 177 ? -2.07 -24.281 6.027 1 72.12 177 ALA B CA 1
ATOM 3485 C C . ALA B 1 177 ? -1.819 -23.172 5 1 72.12 177 ALA B C 1
ATOM 3487 O O . ALA B 1 177 ? -0.765 -22.531 5.012 1 72.12 177 ALA B O 1
ATOM 3488 N N . PHE B 1 178 ? -2.68 -23.094 4.027 1 74.5 178 PHE B N 1
ATOM 3489 C CA . PHE B 1 178 ? -2.564 -22.016 3.047 1 74.5 178 PHE B CA 1
ATOM 3490 C C . PHE B 1 178 ? -3.688 -21 3.223 1 74.5 178 PHE B C 1
ATOM 3492 O O . PHE B 1 178 ? -4.859 -21.328 3.018 1 74.5 178 PHE B O 1
ATOM 3499 N N . MET B 1 179 ? -3.291 -19.875 3.801 1 65.06 179 MET B N 1
ATOM 3500 C CA . MET B 1 179 ? -4.234 -18.797 4.027 1 65.06 179 MET B CA 1
ATOM 3501 C C . MET B 1 179 ? -3.725 -17.484 3.414 1 65.06 179 MET B C 1
ATOM 3503 O O . MET B 1 179 ? -3.143 -16.656 4.109 1 65.06 179 MET B O 1
ATOM 3507 N N . PRO B 1 180 ? -3.803 -17.469 2.154 1 59.47 180 PRO B N 1
ATOM 3508 C CA . PRO B 1 180 ? -3.213 -16.266 1.538 1 59.47 180 PRO B CA 1
ATOM 3509 C C . PRO B 1 180 ? -3.828 -14.969 2.059 1 59.47 180 PRO B C 1
ATOM 3511 O O . PRO B 1 180 ? -3.225 -13.906 1.926 1 59.47 180 PRO B O 1
ATOM 3514 N N . PHE B 1 181 ? -5.027 -14.938 2.451 1 57.56 181 PHE B N 1
ATOM 3515 C CA . PHE B 1 181 ? -5.648 -13.719 2.953 1 57.56 181 PHE B CA 1
ATOM 3516 C C . PHE B 1 181 ? -6.258 -13.945 4.332 1 57.56 181 PHE B C 1
ATOM 3518 O O . PHE B 1 181 ? -6.559 -15.086 4.699 1 57.56 181 PHE B O 1
ATOM 3525 N N . SER B 1 182 ? -6.094 -12.984 5.199 1 49.31 182 SER B N 1
ATOM 3526 C CA . SER B 1 182 ? -6.566 -13.117 6.574 1 49.31 182 SER B CA 1
ATOM 3527 C C . SER B 1 182 ? -7.988 -13.656 6.621 1 49.31 182 SER B C 1
ATOM 3529 O O . SER B 1 182 ? -8.852 -13.219 5.859 1 49.31 182 SER B O 1
ATOM 3531 N N . VAL B 1 183 ? -8.148 -14.875 6.949 1 46.34 183 VAL B N 1
ATOM 3532 C CA . VAL B 1 183 ? -9.406 -15.609 7.098 1 46.34 183 VAL B CA 1
ATOM 3533 C C . VAL B 1 183 ? -10.227 -15.008 8.234 1 46.34 183 VAL B C 1
ATOM 3535 O O . VAL B 1 183 ? -9.828 -15.07 9.398 1 46.34 183 VAL B O 1
ATOM 3538 N N . GLY B 1 184 ? -10.531 -13.703 8.164 1 44.81 184 GLY B N 1
ATOM 3539 C CA . GLY B 1 184 ? -11.633 -13.438 9.062 1 44.81 184 GLY B CA 1
ATOM 3540 C C . GLY B 1 184 ? -12.984 -13.422 8.367 1 44.81 184 GLY B C 1
ATOM 3541 O O . GLY B 1 184 ? -13.047 -13.352 7.141 1 44.81 184 GLY B O 1
ATOM 3542 N N . PRO B 1 185 ? -14.047 -13.844 9.086 1 42.22 185 PRO B N 1
ATOM 3543 C CA . PRO B 1 185 ? -15.398 -13.922 8.531 1 42.22 185 PRO B CA 1
ATOM 3544 C C . PRO B 1 185 ? -15.711 -12.766 7.578 1 42.22 185 PRO B C 1
ATOM 3546 O O . PRO B 1 185 ? -16.422 -12.961 6.586 1 42.22 185 PRO B O 1
ATOM 3549 N N . ARG B 1 186 ? -15.438 -11.695 7.938 1 43.5 186 ARG B N 1
ATOM 3550 C CA . ARG B 1 186 ? -15.867 -10.523 7.176 1 43.5 186 ARG B CA 1
ATOM 3551 C C . ARG B 1 186 ? -14.953 -10.289 5.977 1 43.5 186 ARG B C 1
ATOM 3553 O O . ARG B 1 186 ? -15.281 -9.508 5.082 1 43.5 186 ARG B O 1
ATOM 3560 N N . ASN B 1 187 ? -13.836 -10.75 6.062 1 47.06 187 ASN B N 1
ATOM 3561 C CA . ASN B 1 187 ? -12.742 -10.32 5.199 1 47.06 187 ASN B CA 1
ATOM 3562 C C . ASN B 1 187 ? -12.734 -11.086 3.881 1 47.06 187 ASN B C 1
ATOM 3564 O O . ASN B 1 187 ? -11.992 -10.727 2.957 1 47.06 187 ASN B O 1
ATOM 3568 N N . CYS B 1 188 ? -13.664 -12.055 3.857 1 52 188 CYS B N 1
ATOM 3569 C CA . CYS B 1 188 ? -13.602 -13.008 2.752 1 52 188 CYS B CA 1
ATOM 3570 C C . CYS B 1 188 ? -13.953 -12.328 1.432 1 52 188 CYS B C 1
ATOM 3572 O O . CYS B 1 188 ? -13.32 -12.594 0.408 1 52 188 CYS B O 1
ATOM 3574 N N . LEU B 1 189 ? -15.008 -11.477 1.56 1 51.91 189 LEU B N 1
ATOM 3575 C CA . LEU B 1 189 ? -15.469 -10.953 0.279 1 51.91 189 LEU B CA 1
ATOM 3576 C C . LEU B 1 189 ? -14.422 -10.047 -0.35 1 51.91 189 LEU B C 1
ATOM 3578 O O . LEU B 1 189 ? -14.18 -10.109 -1.558 1 51.91 189 LEU B O 1
ATOM 3582 N N . GLY B 1 190 ? -13.805 -9.32 0.497 1 58.09 190 GLY B N 1
ATOM 3583 C CA . GLY B 1 190 ? -12.766 -8.422 0.01 1 58.09 190 GLY B CA 1
ATOM 3584 C C . GLY B 1 190 ? -11.578 -9.148 -0.587 1 58.09 190 GLY B C 1
ATOM 3585 O O . GLY B 1 190 ? -11.039 -8.727 -1.613 1 58.09 190 GLY B O 1
ATOM 3586 N N . PHE B 1 191 ? -11.516 -10.305 -0.131 1 61.88 191 PHE B N 1
ATOM 3587 C CA . PHE B 1 191 ? -10.383 -11.094 -0.593 1 61.88 191 PHE B CA 1
ATOM 3588 C C . PHE B 1 191 ? -10.664 -11.688 -1.969 1 61.88 191 PHE B C 1
ATOM 3590 O O . PHE B 1 191 ? -9.805 -11.656 -2.852 1 61.88 191 PHE B O 1
ATOM 3597 N N . LYS B 1 192 ? -11.812 -12.258 -2.014 1 66.5 192 LYS B N 1
ATOM 3598 C CA . LYS B 1 192 ? -12.172 -12.844 -3.303 1 66.5 192 LYS B CA 1
ATOM 3599 C C . LYS B 1 192 ? -12.125 -11.805 -4.414 1 66.5 192 LYS B C 1
ATOM 3601 O O . LYS B 1 192 ? -11.68 -12.094 -5.527 1 66.5 192 LYS B O 1
ATOM 3606 N N . TYR B 1 193 ? -12.508 -10.719 -4.027 1 68.75 193 TYR B N 1
ATOM 3607 C CA . TYR B 1 193 ? -12.484 -9.641 -5.004 1 68.75 193 TYR B CA 1
ATOM 3608 C C . TYR B 1 193 ? -11.055 -9.258 -5.363 1 68.75 193 TYR B C 1
ATOM 3610 O O . TYR B 1 193 ? -10.734 -9.055 -6.539 1 68.75 193 TYR B O 1
ATOM 3618 N N . ALA B 1 194 ? -10.234 -9.148 -4.352 1 71 194 ALA B N 1
ATOM 3619 C CA . ALA B 1 194 ? -8.836 -8.805 -4.582 1 71 194 ALA B CA 1
ATOM 3620 C C . ALA B 1 194 ? -8.141 -9.867 -5.441 1 71 194 ALA B C 1
ATOM 3622 O O . ALA B 1 194 ? -7.332 -9.531 -6.309 1 71 194 ALA B O 1
ATOM 3623 N N . GLU B 1 195 ? -8.539 -11.031 -5.18 1 77.94 195 GLU B N 1
ATOM 3624 C CA . GLU B 1 195 ? -7.965 -12.125 -5.953 1 77.94 195 GLU B CA 1
ATOM 3625 C C . GLU B 1 195 ? -8.391 -12.047 -7.418 1 77.94 195 GL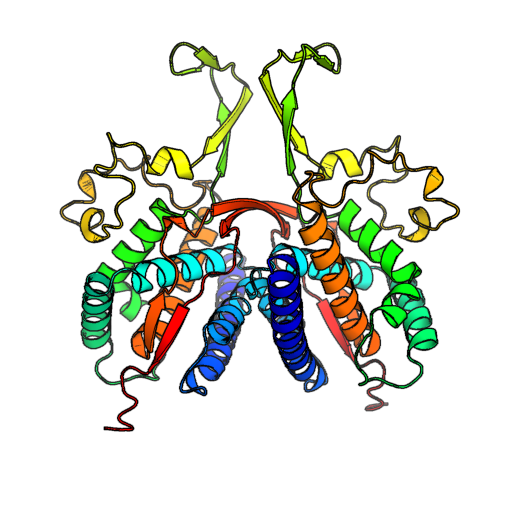U B C 1
ATOM 3627 O O . GLU B 1 195 ? -7.582 -12.266 -8.32 1 77.94 195 GLU B O 1
ATOM 3632 N N . LEU B 1 196 ? -9.672 -11.797 -7.586 1 78.69 196 LEU B N 1
ATOM 3633 C CA . LEU B 1 196 ? -10.203 -11.695 -8.945 1 78.69 196 LEU B CA 1
ATOM 3634 C C . LEU B 1 196 ? -9.578 -10.523 -9.68 1 78.69 196 LEU B C 1
ATOM 3636 O O . LEU B 1 196 ? -9.25 -10.633 -10.867 1 78.69 196 LEU B O 1
ATOM 3640 N N . GLN B 1 197 ? -9.414 -9.555 -8.945 1 76.56 197 GLN B N 1
ATOM 3641 C CA . GLN B 1 197 ? -8.805 -8.375 -9.562 1 76.56 197 GLN B CA 1
ATOM 3642 C C . GLN B 1 197 ? -7.352 -8.641 -9.93 1 76.56 197 GLN B C 1
ATOM 3644 O O . GLN B 1 197 ? -6.91 -8.281 -11.023 1 76.56 197 GLN B O 1
ATOM 3649 N N . SER B 1 198 ? -6.637 -9.211 -9.062 1 82.25 198 SER B N 1
ATOM 3650 C CA . SER B 1 198 ? -5.242 -9.539 -9.344 1 82.25 198 SER B CA 1
ATOM 3651 C C . SER B 1 198 ? -5.125 -10.461 -10.555 1 82.25 198 SER B C 1
ATOM 3653 O O . SER B 1 198 ? -4.273 -10.25 -11.422 1 82.25 198 SER B O 1
ATOM 3655 N N . LYS B 1 199 ? -6.043 -11.398 -10.562 1 88.5 199 LYS B N 1
ATOM 3656 C CA . LYS B 1 199 ? -6.031 -12.352 -11.672 1 88.5 199 LYS B CA 1
ATOM 3657 C C . LYS B 1 199 ? -6.324 -11.648 -12.992 1 88.5 199 LYS B C 1
ATOM 3659 O O . LYS B 1 199 ? -5.68 -11.93 -14.008 1 88.5 199 LYS B O 1
ATOM 3664 N N . THR B 1 200 ? -7.215 -10.789 -12.953 1 83.62 200 THR B N 1
ATOM 3665 C CA . THR B 1 200 ? -7.582 -10.039 -14.148 1 83.62 200 THR B CA 1
ATOM 3666 C C . THR B 1 200 ? -6.406 -9.211 -14.648 1 83.62 200 THR B C 1
ATOM 3668 O O . THR B 1 200 ? -6.094 -9.227 -15.844 1 83.62 200 THR B O 1
ATOM 3671 N N . ILE B 1 201 ? -5.746 -8.594 -13.789 1 79.19 201 ILE B N 1
ATOM 3672 C CA . ILE B 1 201 ? -4.648 -7.703 -14.141 1 79.19 201 ILE B CA 1
ATOM 3673 C C . ILE B 1 201 ? -3.479 -8.516 -14.688 1 79.19 201 ILE B C 1
ATOM 3675 O O . ILE B 1 201 ? -2.918 -8.18 -15.734 1 79.19 201 ILE B O 1
ATOM 3679 N N . VAL B 1 202 ? -3.184 -9.516 -14.031 1 87.56 202 VAL B N 1
ATOM 3680 C CA . VAL B 1 202 ? -2.072 -10.352 -14.477 1 87.56 202 VAL B CA 1
ATOM 3681 C C . VAL B 1 202 ? -2.391 -10.953 -15.836 1 87.56 202 VAL B C 1
ATOM 3683 O O . VAL B 1 202 ? -1.523 -11.023 -16.719 1 87.56 202 VAL B O 1
ATOM 3686 N N . THR B 1 203 ? -3.617 -11.391 -15.984 1 88.56 203 THR B N 1
ATOM 3687 C CA . THR B 1 203 ? -4.055 -11.945 -17.266 1 88.56 203 THR B CA 1
ATOM 3688 C C . THR B 1 203 ? -3.848 -10.93 -18.391 1 88.56 203 THR B C 1
ATOM 3690 O O . THR B 1 203 ? -3.279 -11.258 -19.422 1 88.56 203 THR B O 1
ATOM 3693 N N . GLN B 1 204 ? -4.258 -9.797 -18.156 1 82.06 204 GLN B N 1
ATOM 3694 C CA . GLN B 1 204 ? -4.16 -8.766 -19.188 1 82.06 204 GLN B CA 1
ATOM 3695 C C . GLN B 1 204 ? -2.705 -8.469 -19.531 1 82.06 204 GLN B C 1
ATOM 3697 O O . GLN B 1 204 ? -2.359 -8.305 -20.703 1 82.06 204 GLN B O 1
ATOM 3702 N N . ILE B 1 205 ? -1.908 -8.406 -18.578 1 80.56 205 ILE B N 1
ATOM 3703 C CA . ILE B 1 205 ? -0.499 -8.094 -18.797 1 80.56 205 ILE B CA 1
ATOM 3704 C C . ILE B 1 205 ? 0.165 -9.234 -19.562 1 80.56 205 ILE B C 1
ATOM 3706 O O . ILE B 1 205 ? 0.801 -9.016 -20.594 1 80.56 205 ILE B O 1
ATOM 3710 N N . LEU B 1 206 ? -0.053 -10.43 -19.188 1 89.38 206 LEU B N 1
ATOM 3711 C CA . LEU B 1 206 ? 0.656 -11.562 -19.781 1 89.38 206 LEU B CA 1
ATOM 3712 C C . LEU B 1 206 ? 0.024 -11.969 -21.109 1 89.38 206 LEU B C 1
ATOM 3714 O O . LEU B 1 206 ? 0.64 -12.688 -21.891 1 89.38 206 LEU B O 1
ATOM 3718 N N . ARG B 1 207 ? -1.213 -11.555 -21.25 1 88.81 207 ARG B N 1
ATOM 3719 C CA . ARG B 1 207 ? -1.834 -11.758 -22.562 1 88.81 207 ARG B CA 1
ATOM 3720 C C . ARG B 1 207 ? -1.083 -11 -23.656 1 88.81 207 ARG B C 1
ATOM 3722 O O . ARG B 1 207 ? -0.985 -11.469 -24.781 1 88.81 207 ARG B O 1
ATOM 3729 N N . ASN B 1 208 ? -0.47 -9.906 -23.297 1 79.38 208 ASN B N 1
ATOM 3730 C CA . ASN B 1 208 ? 0.109 -9.016 -24.297 1 79.38 208 ASN B CA 1
ATOM 3731 C C . ASN B 1 208 ? 1.63 -8.969 -24.188 1 79.38 208 ASN B C 1
ATOM 3733 O O . ASN B 1 208 ? 2.312 -8.586 -25.141 1 79.38 208 ASN B O 1
ATOM 3737 N N . PHE B 1 209 ? 2.145 -9.398 -23.047 1 82.25 209 PHE B N 1
ATOM 3738 C CA . PHE B 1 209 ? 3.553 -9.117 -22.797 1 82.25 209 PHE B CA 1
ATOM 3739 C C . PHE B 1 209 ? 4.25 -10.344 -22.219 1 82.25 209 PHE B C 1
ATOM 3741 O O . PHE B 1 209 ? 3.6 -11.211 -21.625 1 82.25 209 PHE B O 1
ATOM 3748 N N . THR B 1 210 ? 5.492 -10.289 -22.453 1 88.12 210 THR B N 1
ATOM 3749 C CA . THR B 1 210 ? 6.41 -11.125 -21.688 1 88.12 210 THR B CA 1
ATOM 3750 C C . THR B 1 210 ? 7.141 -10.297 -20.625 1 88.12 210 THR B C 1
ATOM 3752 O O . THR B 1 210 ? 7.457 -9.133 -20.859 1 88.12 210 THR B O 1
ATOM 3755 N N . VAL B 1 211 ? 7.406 -10.992 -19.484 1 86 211 VAL B N 1
ATOM 3756 C CA . VAL B 1 211 ? 8.055 -10.266 -18.406 1 86 211 VAL B CA 1
ATOM 3757 C C . VAL B 1 211 ? 9.336 -10.992 -17.984 1 86 211 VAL B C 1
ATOM 3759 O O . VAL B 1 211 ? 9.391 -12.219 -18.016 1 86 211 VAL B O 1
ATOM 3762 N N . LYS B 1 212 ? 10.312 -10.172 -17.703 1 89.19 212 LYS B N 1
ATOM 3763 C CA . LYS B 1 212 ? 11.578 -10.672 -17.188 1 89.19 212 LYS B CA 1
ATOM 3764 C C . LYS B 1 212 ? 12.023 -9.883 -15.961 1 89.19 212 LYS B C 1
ATOM 3766 O O . LYS B 1 212 ? 12.211 -8.664 -16.047 1 89.19 212 LYS B O 1
ATOM 3771 N N . SER B 1 213 ? 12.141 -10.633 -14.859 1 88.06 213 SER B N 1
ATOM 3772 C CA . SER B 1 213 ? 12.672 -9.992 -13.656 1 88.06 213 SER B CA 1
ATOM 3773 C C . SER B 1 213 ? 14.195 -9.977 -13.664 1 88.06 213 SER B C 1
ATOM 3775 O O . SER B 1 213 ? 14.828 -11 -13.922 1 88.06 213 SER B O 1
ATOM 3777 N N . LEU B 1 214 ? 14.75 -8.867 -13.32 1 84.94 214 LEU B N 1
ATOM 3778 C CA . LEU B 1 214 ? 16.172 -8.664 -13.523 1 84.94 214 LEU B CA 1
ATOM 3779 C C . LEU B 1 214 ? 16.953 -9.016 -12.266 1 84.94 214 LEU B C 1
ATOM 3781 O O . LEU B 1 214 ? 18.156 -9.32 -12.336 1 84.94 214 LEU B O 1
ATOM 3785 N N . ASP B 1 215 ? 16.344 -8.914 -11.133 1 87.12 215 ASP B N 1
ATOM 3786 C CA . ASP B 1 215 ? 17.016 -9.227 -9.875 1 87.12 215 ASP B CA 1
ATOM 3787 C C . ASP B 1 215 ? 16.531 -10.555 -9.305 1 87.12 215 ASP B C 1
ATOM 3789 O O . ASP B 1 215 ? 15.32 -10.797 -9.25 1 87.12 215 ASP B O 1
ATOM 3793 N N . GLU B 1 216 ? 17.438 -11.32 -8.898 1 93.25 216 GLU B N 1
ATOM 3794 C CA . GLU B 1 216 ? 17.094 -12.602 -8.289 1 93.25 216 GLU B CA 1
ATOM 3795 C C . GLU B 1 216 ? 16.5 -12.414 -6.898 1 93.25 216 GLU B C 1
ATOM 3797 O O . GLU B 1 216 ? 16.609 -11.336 -6.316 1 93.25 216 GLU B O 1
ATOM 3802 N N . ARG B 1 217 ? 15.945 -13.5 -6.43 1 91.44 217 ARG B N 1
ATOM 3803 C CA . ARG B 1 217 ? 15.172 -13.43 -5.191 1 91.44 217 ARG B CA 1
ATOM 3804 C C . ARG B 1 217 ? 16.078 -13.109 -4.004 1 91.44 217 ARG B C 1
ATOM 3806 O O . ARG B 1 217 ? 15.625 -12.516 -3.02 1 91.44 217 ARG B O 1
ATOM 3813 N N . ASP B 1 218 ? 17.281 -13.461 -4.102 1 89.81 218 ASP B N 1
ATOM 3814 C CA . ASP B 1 218 ? 18.188 -13.219 -2.988 1 89.81 218 ASP B CA 1
ATOM 3815 C C . ASP B 1 218 ? 18.469 -11.727 -2.822 1 89.81 218 ASP B C 1
ATOM 3817 O O . ASP B 1 218 ? 18.875 -11.281 -1.747 1 89.81 218 ASP B O 1
ATOM 3821 N N . LYS B 1 219 ? 18.25 -11.008 -3.857 1 87.06 219 LYS B N 1
ATOM 3822 C CA . LYS B 1 219 ? 18.484 -9.57 -3.822 1 87.06 219 LYS B CA 1
ATOM 3823 C C . LYS B 1 219 ? 17.25 -8.805 -3.365 1 87.06 219 LYS B C 1
ATOM 3825 O O . LYS B 1 219 ? 17.328 -7.629 -3.018 1 87.06 219 LYS B O 1
ATOM 3830 N N . ILE B 1 220 ? 16.109 -9.5 -3.432 1 83 220 ILE B N 1
ATOM 3831 C CA . ILE B 1 220 ? 14.844 -8.875 -3.09 1 83 220 ILE B CA 1
ATOM 3832 C C . ILE B 1 220 ? 14.367 -9.383 -1.73 1 83 220 ILE B C 1
ATOM 3834 O O . ILE B 1 220 ? 13.781 -10.469 -1.637 1 83 220 ILE B O 1
ATOM 3838 N N . LYS B 1 221 ? 14.578 -8.562 -0.712 1 80.88 221 LYS B N 1
ATOM 3839 C CA . LYS B 1 221 ? 14.117 -8.922 0.627 1 80.88 221 LYS B CA 1
ATOM 3840 C C . LYS B 1 221 ? 12.75 -8.312 0.921 1 80.88 221 LYS B C 1
ATOM 3842 O O . LYS B 1 221 ? 12.539 -7.117 0.696 1 80.88 221 LYS B O 1
ATOM 3847 N N . PRO B 1 222 ? 11.82 -9.219 1.368 1 81.25 222 PRO B N 1
ATOM 3848 C CA . PRO B 1 222 ? 10.516 -8.664 1.74 1 81.25 222 PRO B CA 1
ATOM 3849 C C . PRO B 1 222 ? 10.539 -7.945 3.086 1 81.25 222 PRO B C 1
ATOM 3851 O O . PRO B 1 222 ? 11.242 -8.375 4.008 1 81.25 222 PRO B O 1
ATOM 3854 N N . ILE B 1 223 ? 9.836 -6.883 3.174 1 72 223 ILE B N 1
ATOM 3855 C CA . ILE B 1 223 ? 9.664 -6.133 4.414 1 72 223 ILE B CA 1
ATOM 3856 C C . ILE B 1 223 ? 8.18 -5.984 4.727 1 72 223 ILE B C 1
ATOM 3858 O O . ILE B 1 223 ? 7.371 -5.75 3.826 1 72 223 ILE B O 1
ATOM 3862 N N . LEU B 1 224 ? 7.887 -6.359 5.996 1 70.94 224 LEU B N 1
ATOM 3863 C CA . LEU B 1 224 ? 6.52 -6.168 6.469 1 70.94 224 LEU B CA 1
ATOM 3864 C C . LEU B 1 224 ? 6.262 -4.703 6.809 1 70.94 224 LEU B C 1
ATOM 3866 O O . LEU B 1 224 ? 6.98 -4.113 7.617 1 70.94 224 LEU B O 1
ATOM 3870 N N . THR B 1 225 ? 5.344 -4.16 6.082 1 65.69 225 THR B N 1
ATOM 3871 C CA . THR B 1 225 ? 5.016 -2.764 6.344 1 65.69 225 THR B CA 1
ATOM 3872 C C . THR B 1 225 ? 3.561 -2.623 6.781 1 65.69 225 THR B C 1
ATOM 3874 O O . THR B 1 225 ? 2.645 -2.883 6 1 65.69 225 THR B O 1
ATOM 3877 N N . PRO B 1 226 ? 3.377 -2.359 8.062 1 69.12 226 PRO B N 1
ATOM 3878 C CA . PRO B 1 226 ? 2.014 -2.059 8.5 1 69.12 226 PRO B CA 1
ATOM 3879 C C . PRO B 1 226 ? 1.539 -0.68 8.047 1 69.12 226 PRO B C 1
ATOM 3881 O O . PRO B 1 226 ? 2.25 0.312 8.227 1 69.12 226 PRO B O 1
ATOM 3884 N N . THR B 1 227 ? 0.49 -0.611 7.273 1 69.69 227 THR B N 1
ATOM 3885 C CA . THR B 1 227 ? -0.037 0.674 6.828 1 69.69 227 THR B CA 1
ATOM 3886 C C . THR B 1 227 ? -1.486 0.847 7.273 1 69.69 227 THR B C 1
ATOM 3888 O O . THR B 1 227 ? -2.264 -0.111 7.262 1 69.69 227 THR B O 1
ATOM 3891 N N . LEU B 1 228 ? -1.794 2.049 7.715 1 74.94 228 LEU B N 1
ATOM 3892 C CA . LEU B 1 228 ? -3.168 2.379 8.078 1 74.94 228 LEU B CA 1
ATOM 3893 C C . LEU B 1 228 ? -3.969 2.795 6.848 1 74.94 228 LEU B C 1
ATOM 3895 O O . LEU B 1 228 ? -3.551 3.68 6.098 1 74.94 228 LEU B O 1
ATOM 3899 N N . HIS B 1 229 ? -5.02 2.104 6.621 1 71.62 229 HIS B N 1
ATOM 3900 C CA . HIS B 1 229 ? -5.902 2.42 5.508 1 71.62 229 HIS B CA 1
ATOM 3901 C C . HIS B 1 229 ? -7.344 2.582 5.977 1 71.62 229 HIS B C 1
ATOM 3903 O O . HIS B 1 229 ? -7.73 2.033 7.012 1 71.62 229 HIS B O 1
ATOM 3909 N N . PRO B 1 230 ? -8.086 3.402 5.148 1 74.19 230 PRO B N 1
ATOM 3910 C CA . PRO B 1 230 ? -9.516 3.445 5.465 1 74.19 230 PRO B CA 1
ATOM 3911 C C . PRO B 1 230 ? -10.242 2.148 5.109 1 74.19 230 PRO B C 1
ATOM 3913 O O . PRO B 1 230 ? -9.922 1.517 4.098 1 74.19 230 PRO B O 1
ATOM 3916 N N . HIS B 1 231 ? -11.18 1.758 5.918 1 67.12 231 HIS B N 1
ATOM 3917 C CA . HIS B 1 231 ? -11.906 0.517 5.691 1 67.12 231 HIS B CA 1
ATOM 3918 C C . HIS B 1 231 ? -12.805 0.62 4.461 1 67.12 231 HIS B C 1
ATOM 3920 O O . HIS B 1 231 ? -13.227 -0.398 3.91 1 67.12 231 HIS B O 1
ATOM 3926 N N . ILE B 1 232 ? -13.141 1.89 4.109 1 63.69 232 ILE B N 1
ATOM 3927 C CA . ILE B 1 232 ? -13.883 2.193 2.893 1 63.69 232 ILE B CA 1
ATOM 3928 C C . ILE B 1 232 ? -13.172 3.297 2.115 1 63.69 232 ILE B C 1
ATOM 3930 O O . ILE B 1 232 ? -12.383 4.055 2.684 1 63.69 232 ILE B O 1
ATOM 3934 N N . PRO B 1 233 ? -13.383 3.385 0.825 1 63.59 233 PRO B N 1
ATOM 3935 C CA . PRO B 1 233 ? -12.758 4.465 0.062 1 63.59 233 PRO B CA 1
ATOM 3936 C C . PRO B 1 233 ? -13.164 5.852 0.56 1 63.59 233 PRO B C 1
ATOM 3938 O O . PRO B 1 233 ? -14.32 6.062 0.933 1 63.59 233 PRO B O 1
ATOM 3941 N N . ILE B 1 234 ? -12.211 6.652 0.68 1 72.12 234 ILE B N 1
ATOM 3942 C CA . ILE B 1 234 ? -12.477 8.039 1.028 1 72.12 234 ILE B CA 1
ATOM 3943 C C . ILE B 1 234 ? -13.016 8.781 -0.192 1 72.12 234 ILE B C 1
ATOM 3945 O O . ILE B 1 234 ? -12.469 8.672 -1.289 1 72.12 234 ILE B O 1
ATOM 3949 N N . ARG B 1 235 ? -14.211 9.547 -0.031 1 74.31 235 ARG B N 1
ATOM 3950 C CA . ARG B 1 235 ? -14.781 10.352 -1.105 1 74.31 235 ARG B CA 1
ATOM 3951 C C . ARG B 1 235 ? -14.391 11.82 -0.95 1 74.31 235 ARG B C 1
ATOM 3953 O O . ARG B 1 235 ? -14.734 12.461 0.048 1 74.31 235 ARG B O 1
ATOM 3960 N N . ILE B 1 236 ? -13.539 12.25 -1.919 1 77.75 236 ILE B N 1
ATOM 3961 C CA . ILE B 1 236 ? -13.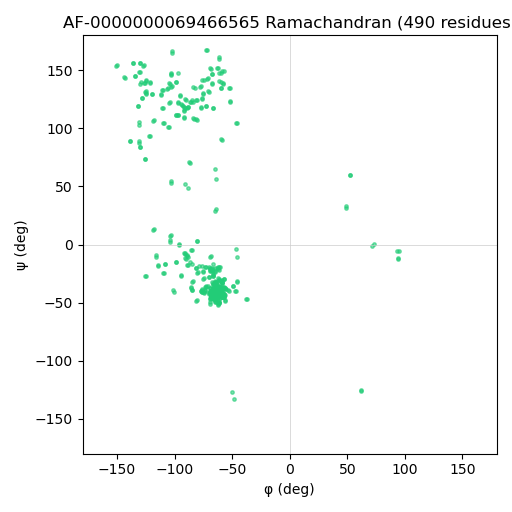078 13.633 -1.908 1 77.75 236 ILE B CA 1
ATOM 3962 C C . ILE B 1 236 ? -13.508 14.328 -3.197 1 77.75 236 ILE B C 1
ATOM 3964 O O . ILE B 1 236 ? -13.375 13.773 -4.289 1 77.75 236 ILE B O 1
ATOM 3968 N N . ARG B 1 237 ? -14.148 15.508 -3.131 1 77 237 ARG B N 1
ATOM 3969 C CA . ARG B 1 237 ? -14.445 16.375 -4.273 1 77 237 ARG B CA 1
ATOM 3970 C C . ARG B 1 237 ? -13.312 17.359 -4.52 1 77 237 ARG B C 1
ATOM 3972 O O . ARG B 1 237 ? -12.875 18.047 -3.596 1 77 237 ARG B O 1
ATOM 3979 N N . ILE B 1 238 ? -12.797 17.344 -5.719 1 78.81 238 ILE B N 1
ATOM 3980 C CA . ILE B 1 238 ? -11.703 18.25 -6.098 1 78.81 238 ILE B CA 1
ATOM 3981 C C . ILE B 1 238 ? -12.211 19.266 -7.105 1 78.81 238 ILE B C 1
ATOM 3983 O O . ILE B 1 238 ? -12.867 18.922 -8.086 1 78.81 238 ILE B O 1
ATOM 3987 N N . ARG B 1 239 ? -11.961 20.5 -6.836 1 79.19 239 ARG B N 1
ATOM 3988 C CA . ARG B 1 239 ? -12.359 21.578 -7.727 1 79.19 239 ARG B CA 1
ATOM 3989 C C . ARG B 1 239 ? -11.18 22.516 -8.016 1 79.19 239 ARG B C 1
ATOM 3991 O O . ARG B 1 239 ? -10.375 22.797 -7.125 1 79.19 239 ARG B O 1
ATOM 3998 N N . SER B 1 240 ? -11.109 22.891 -9.281 1 80.44 240 SER B N 1
ATOM 3999 C CA . SER B 1 240 ? -10.078 23.875 -9.617 1 80.44 240 SER B CA 1
ATOM 4000 C C . SER B 1 240 ? -10.266 25.172 -8.844 1 80.44 240 SER B C 1
ATOM 4002 O O . SER B 1 240 ? -11.398 25.641 -8.672 1 80.44 240 SER B O 1
ATOM 4004 N N . ARG B 1 241 ? -9.188 25.75 -8.398 1 85.5 241 ARG B N 1
ATOM 4005 C CA . ARG B 1 241 ? -9.266 27 -7.668 1 85.5 241 ARG B CA 1
ATOM 4006 C C . ARG B 1 241 ? -9.547 28.172 -8.617 1 85.5 241 ARG B C 1
ATOM 4008 O O . ARG B 1 241 ? -9.992 29.234 -8.188 1 85.5 241 ARG B O 1
ATOM 4015 N N . PHE B 1 242 ? -9.242 28.062 -9.891 1 77.06 242 PHE B N 1
ATOM 4016 C CA . PHE B 1 242 ? -9.273 29.188 -10.82 1 77.06 242 PHE B CA 1
ATOM 4017 C C . PHE B 1 242 ? -10.328 28.969 -11.898 1 77.06 242 PHE B C 1
ATOM 4019 O O . PHE B 1 242 ? -10.477 29.797 -12.805 1 77.06 242 PHE B O 1
ATOM 4026 N N . ASP B 1 243 ? -10.938 27.828 -12.07 1 59.81 243 ASP B N 1
ATOM 4027 C CA . ASP B 1 243 ? -11.984 27.703 -13.086 1 59.81 243 ASP B CA 1
ATOM 4028 C C . ASP B 1 243 ? -13.125 28.672 -12.812 1 59.81 243 ASP B C 1
ATOM 4030 O O . ASP B 1 243 ? -13.711 28.656 -11.727 1 59.81 243 ASP B O 1
ATOM 4034 N N . ARG B 1 244 ? -13.086 29.969 -13.391 1 45.47 244 ARG B N 1
ATOM 4035 C CA . ARG B 1 244 ? -14.141 30.938 -13.672 1 45.47 244 ARG B CA 1
ATOM 4036 C C . ARG B 1 244 ? -15.328 30.266 -14.352 1 45.47 244 ARG B C 1
ATOM 4038 O O . ARG B 1 244 ? -16.188 30.938 -14.93 1 45.47 244 ARG B O 1
ATOM 4045 N N . SER B 1 245 ? -15.492 29.281 -14.688 1 35.19 245 SER B N 1
ATOM 4046 C CA . SER B 1 245 ? -16.781 29.281 -15.391 1 35.19 245 SER B CA 1
ATOM 4047 C C . SER B 1 245 ? -17.859 29.969 -14.57 1 35.19 245 SER B C 1
ATOM 4049 O O . SER B 1 245 ? -18.484 30.922 -15.031 1 35.19 245 SER B O 1
ATOM 4051 N N . ILE B 1 246 ? -19.281 29.25 -14.414 1 31.09 246 ILE B N 1
ATOM 4052 C CA . ILE B 1 246 ? -20.656 29.609 -14.727 1 31.09 246 ILE B CA 1
ATOM 4053 C C . ILE B 1 246 ? -21.297 30.297 -13.531 1 31.09 246 ILE B C 1
ATOM 4055 O O . ILE B 1 246 ? -21.531 29.672 -12.492 1 31.09 246 ILE B O 1
ATOM 4059 N N . SER B 1 247 ? -20.734 31.391 -12.875 1 24.97 247 SER B N 1
ATOM 4060 C CA . SER B 1 247 ? -21.922 32.25 -12.93 1 24.97 247 SER B CA 1
ATOM 4061 C C . SER B 1 247 ? -22.25 32.656 -14.367 1 24.97 247 SER B C 1
ATOM 4063 O O . SER B 1 247 ? -21.344 32.906 -15.164 1 24.97 247 SER B O 1
#

Foldseek 3Di:
DVVVVVVVCVVVVCVVLVVQLVVLLVVVVVDPDDDPVRVVVSLVVVCVVVPVLLSVLLVLLLQVCQAPVVLLVVQLVQLCVLQPPDLRDADDPVSLVSSVLVLLSSLLSLLQPFSDFKDKDFAQAFDADPNDTDHHRDIDMDGSNVLSQPCVQPPVSNDRDSCCCPPVNVVSHDPVSRDSDPPDPVCVVVVVVSSVSSSRSNSSDSNRDDHHNDDDPVVDDDDDDDDDDDPDDDDDDDDDPPPPDDD/DVVVVVVVCVVVVCVVLVVQLVVLLVVVVVDPDDDPVRVVVSLVVVCVVVPVLLSVLLVLLLQVCQAPVVLLVVQLVQLCVLQPPDLDDADDPVSLVSSVLVVLSSLLSLLQPFSDFKDKDFAQAFDADPNDTDHHRDIDMDGSNVLSQPCVQPPVSNDRDSCCCPPVNVVSHDPVSRDSDPPDPVCVVVVVVSSVSSSRSNSSDSNVDDHHNDDDPVVDDDDDDDDDDDPDDDDDDDDDPPPPDDD

Organism: Araneus ventricosus (NCBI:txid182803)

Sequence (494 aa):
MIEEKKKRYRRGEKETRTRKYKALMEMLLDRNELSAAEIDEEMDTFALAGHVNTTAAVRWALYLVGLNPDVQAKVHEEIDQVFGNDLKRPVTEEDLKQLQYLDCVLKESSRLYPTVSLFARQVNEDTKISGYTIPKGASCVVFLYYLHRDPEVFPDPEKFDPDRFLPENKFKIPEYAFMPFSVGPRNCLGFKYAELQSKTIVTQILRNFTVKSLDERDKIKPILTPTLHPHIPIRIRIRSRFDRSISMIEEKKKRYRRGEKETRTRKYKALMEMLLDRNELSAAEIDEEMDTFALAGHVNTTAAVRWALYLVGLNPDVQAKVHEEIDQVFGNDLKRPVTEEDLKQLQYLDCVLKESSRLYPTVSLFARQVNEDTKISGYTIPKGASCVVFLYYLHRDPEVFPDPEKFDPDRFLPENKFKIPEYAFMPFSVGPRNCLGFKYAELQSKTIVTQILRNFTVKSLDERDKIKPILTPTLHPHIPIRIRIRSRFDRSIS

InterPro domains:
  IPR001128 Cytochrome P450 [PF00067] (2-222)
  IPR001128 Cytochrome P450 [PR00385] (49-66)
  IPR001128 Cytochrome P450 [PR00385] (104-115)
  IPR001128 Cytochrome P450 [PR00385] (179-188)
  IPR001128 Cytochrome P450 [PR00385] (188-199)
  IPR002401 Cytochrome P450, E-class, group I [PR00463] (58-84)
  IPR002401 Cytochrome P450, E-class, group I [PR00463] (103-121)
  IPR002401 Cytochrome P450, E-class, group I [PR00463] (143-167)
  IPR002401 Cytochrome P450, E-class, group I [PR00463] (178-188)
  IPR002401 Cytochrome P450, E-class, group I [PR00463] (188-211)
  IPR017972 Cytochrome P450, conserved site [PS00086] (181-190)
  IPR036396 Cytochrome P450 superfamily [G3DSA:1.10.630.10] (1-245)
  IPR036396 Cytochrome P450 superfamily [SSF48264] (2-241)
  IPR050196 Cytochrome P450 Monooxygenases [PTHR24291] (2-216)

Secondary structure (DSSP, 8-state):
-HHHHHHHHHHHHHHHHHHHHHHHHHHHHS-SEE-HHHHHHHHHHHHHTT-HHHHHHHHHHHHHHHH-HHHHHHHHHHHHHHHTT-SSSPPPHHHHHH-HHHHHHHHHHHHHS-SB-EEEEE-SS-EEETTEEE-TT-EEEEEHHHHTT-TTTSSSTTS--GGGGSHHHHTTS-TTT--SS---TTTHHHHHHHHHHHHHHHHHHHHHEEEEE-S-GGG--EEEEEEEEESS---EEEEESS-----/-HHHHHHHHHHHHHHHHHHHHHHHHHHHHH-SEE-HHHHHHHHHHHHHTT-HHHHHHHHHHHHHHHH-HHHHHHHHHHHHHHHTT-SSSPPPHHHHHH-HHHHHHHHHHHHHS-SB-EEEEE-SS-EEETTEEE-TT-EEEEEHHHHTT-TTTSSSTTS--GGGGSHHHHTTS-TTT--SS---TTTHHHHHHHHHHHHHHHHHHHHHEEEEE-S-GGG--EEEEEEEEESS---EEEEESS-----